Protein AF-00000000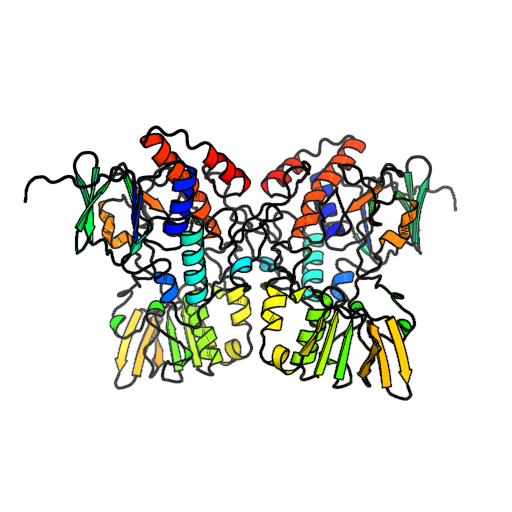87420757 (afdb_homodimer)

InterPro domains:
  IPR036188 FAD/NAD(P)-binding domain superfamily [G3DSA:3.50.50.60] (11-374)
  IPR036188 FAD/NAD(P)-binding domain superfamily [G3DSA:3.50.50.60] (149-275)
  IPR036188 FAD/NAD(P)-binding domain superfamily [SSF51905] (9-319)
  IPR050982 Auxin biosynthesis and cation transport [PTHR43539] (11-196)

Structure (mmCIF, N/CA/C/O backbone):
data_AF-0000000087420757-model_v1
#
loop_
_entity.id
_entity.type
_entity.pdbx_description
1 polymer 'Putative oxidoreductase CzcO'
#
loop_
_atom_site.group_PDB
_atom_site.id
_atom_site.type_symbol
_atom_site.label_atom_id
_atom_site.label_alt_id
_atom_site.label_comp_id
_atom_site.label_asym_id
_atom_site.label_entity_id
_atom_site.label_seq_id
_atom_site.pdbx_PDB_ins_code
_atom_site.Cartn_x
_atom_site.Cartn_y
_atom_site.Cartn_z
_atom_site.occupancy
_atom_site.B_iso_or_equiv
_atom_site.auth_seq_id
_atom_site.auth_comp_id
_atom_site.auth_asym_id
_atom_site.auth_atom_id
_atom_site.pdbx_PDB_model_num
ATOM 1 N N . MET A 1 1 ? 12.469 -35.594 -43.156 1 30.83 1 MET A N 1
ATOM 2 C CA . MET A 1 1 ? 12.414 -34.188 -42.75 1 30.83 1 MET A CA 1
ATOM 3 C C . MET A 1 1 ? 13.805 -33.688 -42.406 1 30.83 1 MET A C 1
ATOM 5 O O . MET A 1 1 ? 14.461 -34.188 -41.5 1 30.83 1 MET A O 1
ATOM 9 N N . THR A 1 2 ? 14.68 -33.094 -43.281 1 36.38 2 THR A N 1
ATOM 10 C CA . THR A 1 2 ? 16.094 -32.75 -43.156 1 36.38 2 THR A CA 1
ATOM 11 C C . THR A 1 2 ? 16.359 -31.953 -41.875 1 36.38 2 THR A C 1
ATOM 13 O O . THR A 1 2 ? 15.43 -31.375 -41.312 1 36.38 2 THR A O 1
ATOM 16 N N . GLU A 1 3 ? 17.594 -32 -41.281 1 41.84 3 GLU A N 1
ATOM 17 C CA . GLU A 1 3 ? 18.047 -31.359 -40.062 1 41.84 3 GLU A CA 1
ATOM 18 C C . GLU A 1 3 ? 17.625 -29.906 -40 1 41.84 3 GLU A C 1
ATOM 20 O O . GLU A 1 3 ? 18.344 -29.016 -40.469 1 41.84 3 GLU A O 1
ATOM 25 N N . GLU A 1 4 ? 16.578 -29.344 -40.625 1 43.25 4 GLU A N 1
ATOM 26 C CA . GLU A 1 4 ? 15.898 -28.109 -41 1 43.25 4 GLU A CA 1
ATOM 27 C C . GLU A 1 4 ? 16.047 -27.031 -39.938 1 43.25 4 GLU A C 1
ATOM 29 O O . GLU A 1 4 ? 16.297 -27.328 -38.781 1 43.25 4 GLU A O 1
ATOM 34 N N . ASP A 1 5 ? 16.219 -25.625 -40.281 1 52.81 5 ASP A N 1
ATOM 35 C CA . ASP A 1 5 ? 16.625 -24.328 -39.781 1 52.81 5 ASP A CA 1
ATOM 36 C C . ASP A 1 5 ? 15.914 -24 -38.469 1 52.81 5 ASP A C 1
ATOM 38 O O . ASP A 1 5 ? 14.898 -23.297 -38.469 1 52.81 5 ASP A O 1
ATOM 42 N N . VAL A 1 6 ? 15.945 -24.844 -37.594 1 74.12 6 VAL A N 1
ATOM 43 C CA . VAL A 1 6 ? 15.266 -24.641 -36.344 1 74.12 6 VAL A CA 1
ATOM 44 C C . VAL A 1 6 ? 15.828 -23.391 -35.656 1 74.12 6 VAL A C 1
ATOM 46 O O . VAL A 1 6 ? 17.047 -23.281 -35.438 1 74.12 6 VAL A O 1
ATOM 49 N N . HIS A 1 7 ? 15.117 -22.391 -35.562 1 90.31 7 HIS A N 1
ATOM 50 C CA . HIS A 1 7 ? 15.461 -21.141 -34.906 1 90.31 7 HIS A CA 1
ATOM 51 C C . HIS A 1 7 ? 16.047 -21.391 -33.5 1 90.31 7 HIS A C 1
ATOM 53 O O . HIS A 1 7 ? 15.555 -22.234 -32.75 1 90.31 7 HIS A O 1
ATOM 59 N N . LEU A 1 8 ? 17.312 -20.906 -33.281 1 95.56 8 LEU A N 1
ATOM 60 C CA . LEU A 1 8 ? 17.938 -20.969 -31.953 1 95.56 8 LEU A CA 1
ATOM 61 C C . LEU A 1 8 ? 17.688 -19.672 -31.172 1 95.56 8 LEU A C 1
ATOM 63 O O . LEU A 1 8 ? 18.219 -18.609 -31.547 1 95.56 8 LEU A O 1
ATOM 67 N N . PHE A 1 9 ? 16.969 -19.812 -30.141 1 98 9 PHE A N 1
ATOM 68 C CA . PHE A 1 9 ? 16.703 -18.656 -29.297 1 98 9 PHE A CA 1
ATOM 69 C C . PHE A 1 9 ? 17.875 -18.406 -28.344 1 98 9 PHE A C 1
ATOM 71 O O . PHE A 1 9 ? 18.547 -19.344 -27.922 1 98 9 PHE A O 1
ATOM 78 N N . ASP A 1 10 ? 18.078 -17.156 -28.078 1 98.5 10 ASP A N 1
ATOM 79 C CA . ASP A 1 10 ? 19.016 -16.859 -27 1 98.5 10 ASP A CA 1
ATOM 80 C C . ASP A 1 10 ? 18.438 -17.281 -25.656 1 98.5 10 ASP A C 1
ATOM 82 O O . ASP A 1 10 ? 19.156 -17.844 -24.812 1 98.5 10 ASP A O 1
ATOM 86 N N . VAL A 1 11 ? 17.141 -16.969 -25.422 1 98.81 11 VAL A N 1
ATOM 87 C CA . VAL A 1 11 ? 16.5 -17.281 -24.141 1 98.81 11 VAL A CA 1
ATOM 88 C C . VAL A 1 11 ? 15.07 -17.75 -24.375 1 98.81 11 VAL A C 1
ATOM 90 O O . VAL A 1 11 ? 14.328 -17.141 -25.141 1 98.81 11 VAL A O 1
ATOM 93 N N . LEU A 1 12 ? 14.711 -18.844 -23.781 1 98.75 12 LEU A N 1
ATOM 94 C CA . LEU A 1 12 ? 13.312 -19.203 -23.641 1 98.75 12 LEU A CA 1
ATOM 95 C C . LEU A 1 12 ? 12.844 -19.016 -22.203 1 98.75 12 LEU A C 1
ATOM 97 O O . LEU A 1 12 ? 13.516 -19.438 -21.266 1 98.75 12 LEU A O 1
ATOM 101 N N . VAL A 1 13 ? 11.742 -18.219 -22 1 98.88 13 VAL A N 1
ATOM 102 C CA . VAL A 1 13 ? 11.109 -18.031 -20.688 1 98.88 13 VAL A CA 1
ATOM 103 C C . VAL A 1 13 ? 9.875 -18.922 -20.578 1 98.88 13 VAL A C 1
ATOM 105 O O . VAL A 1 13 ? 8.969 -18.844 -21.422 1 98.88 13 VAL A O 1
ATOM 108 N N . ILE A 1 14 ? 9.859 -19.781 -19.594 1 98.5 14 ILE A N 1
ATOM 109 C CA . ILE A 1 14 ? 8.734 -20.703 -19.438 1 98.5 14 ILE A CA 1
ATOM 110 C C . ILE A 1 14 ? 7.758 -20.141 -18.406 1 98.5 14 ILE A C 1
ATOM 112 O O . ILE A 1 14 ? 8.055 -20.109 -17.203 1 98.5 14 ILE A O 1
ATOM 116 N N . GLY A 1 15 ? 6.551 -19.75 -18.844 1 98.25 15 GLY A N 1
ATOM 117 C CA . GLY A 1 15 ? 5.527 -19.141 -18.016 1 98.25 15 GLY A CA 1
ATOM 118 C C . GLY A 1 15 ? 5.324 -17.656 -18.281 1 98.25 15 GLY A C 1
ATOM 119 O O . GLY A 1 15 ? 6.281 -16.891 -18.297 1 98.25 15 GLY A O 1
ATOM 120 N N . ALA A 1 16 ? 4.059 -17.297 -18.5 1 98.62 16 ALA A N 1
ATOM 121 C CA . ALA A 1 16 ? 3.721 -15.906 -18.781 1 98.62 16 ALA A CA 1
ATOM 122 C C . ALA A 1 16 ? 2.881 -15.312 -17.656 1 98.62 16 ALA A C 1
ATOM 124 O O . ALA A 1 16 ? 1.927 -14.57 -17.906 1 98.62 16 ALA A O 1
ATOM 125 N N . GLY A 1 17 ? 3.217 -15.727 -16.422 1 98.19 17 GLY A N 1
ATOM 126 C CA . GLY A 1 17 ? 2.674 -15.055 -15.25 1 98.19 17 GLY A CA 1
ATOM 127 C C . GLY A 1 17 ? 3.418 -13.781 -14.898 1 98.19 17 GLY A C 1
ATOM 128 O O . GLY A 1 17 ? 4.066 -13.18 -15.75 1 98.19 17 GLY A O 1
ATOM 129 N N . ALA A 1 18 ? 3.328 -13.383 -13.633 1 98.44 18 ALA A N 1
ATOM 130 C CA . ALA A 1 18 ? 3.979 -12.156 -13.188 1 98.44 18 ALA A CA 1
ATOM 131 C C . ALA A 1 18 ? 5.488 -12.234 -13.383 1 98.44 18 ALA A C 1
ATOM 133 O O . ALA A 1 18 ? 6.105 -11.289 -13.891 1 98.44 18 ALA A O 1
ATOM 134 N N . ALA A 1 19 ? 6.055 -13.359 -13.055 1 98.56 19 ALA A N 1
ATOM 135 C CA . ALA A 1 19 ? 7.504 -13.523 -13.156 1 98.56 19 ALA A CA 1
ATOM 136 C C . ALA A 1 19 ? 7.961 -13.508 -14.609 1 98.56 19 ALA A C 1
ATOM 138 O O . ALA A 1 19 ? 8.93 -12.828 -14.953 1 98.56 19 ALA A O 1
ATOM 139 N N . GLY A 1 20 ? 7.266 -14.211 -15.445 1 98.81 20 GLY A N 1
ATOM 140 C CA . GLY A 1 20 ? 7.637 -14.273 -16.859 1 98.81 20 GLY A CA 1
ATOM 141 C C . GLY A 1 20 ? 7.52 -12.938 -17.562 1 98.81 20 GLY A C 1
ATOM 142 O O . GLY A 1 20 ? 8.422 -12.539 -18.297 1 98.81 20 GLY A O 1
ATOM 143 N N . VAL A 1 21 ? 6.441 -12.266 -17.328 1 98.81 21 VAL A N 1
ATOM 144 C CA . VAL A 1 21 ? 6.219 -10.953 -17.922 1 98.81 21 VAL A CA 1
ATOM 145 C C . VAL A 1 21 ? 7.258 -9.961 -17.406 1 98.81 21 VAL A C 1
ATOM 147 O O . VAL A 1 21 ? 7.875 -9.234 -18.188 1 98.81 21 VAL A O 1
ATOM 150 N N . GLY A 1 22 ? 7.504 -9.977 -16.109 1 98.69 22 GLY A N 1
ATOM 151 C CA . GLY A 1 22 ? 8.461 -9.062 -15.516 1 98.69 22 GLY A CA 1
ATOM 152 C C . GLY A 1 22 ? 9.875 -9.266 -16.031 1 98.69 22 GLY A C 1
ATOM 153 O O . GLY A 1 22 ? 10.531 -8.305 -16.438 1 98.69 22 GLY A O 1
ATOM 154 N N . VAL A 1 23 ? 10.336 -10.531 -16.047 1 98.81 23 VAL A N 1
ATOM 155 C CA . VAL A 1 23 ? 11.695 -10.789 -16.5 1 98.81 23 VAL A CA 1
ATOM 156 C C . VAL A 1 23 ? 11.797 -10.555 -18 1 98.81 23 VAL A C 1
ATOM 158 O O . VAL A 1 23 ? 12.844 -10.125 -18.5 1 98.81 23 VAL A O 1
ATOM 161 N N . GLY A 1 24 ? 10.688 -10.781 -18.719 1 98.81 24 GLY A N 1
ATOM 162 C CA . GLY A 1 24 ? 10.656 -10.438 -20.141 1 98.81 24 GLY A CA 1
ATOM 163 C C . GLY A 1 24 ? 10.945 -8.977 -20.406 1 98.81 24 GLY A C 1
ATOM 164 O O . GLY A 1 24 ? 11.734 -8.641 -21.297 1 98.81 24 GLY A O 1
ATOM 165 N N . VAL A 1 25 ? 10.375 -8.117 -19.609 1 98.62 25 VAL A N 1
ATOM 166 C CA . VAL A 1 25 ? 10.625 -6.688 -19.734 1 98.62 25 VAL A CA 1
ATOM 167 C C . VAL A 1 25 ? 12.094 -6.391 -19.438 1 98.62 25 VAL A C 1
ATOM 169 O O . VAL A 1 25 ? 12.734 -5.613 -20.141 1 98.62 25 VAL A O 1
ATOM 172 N N . ALA A 1 26 ? 12.617 -7.039 -18.422 1 98.62 26 ALA A N 1
ATOM 173 C CA . ALA A 1 26 ? 14.016 -6.84 -18.062 1 98.62 26 ALA A CA 1
ATOM 174 C C . ALA A 1 26 ? 14.945 -7.301 -19.172 1 98.62 26 ALA A C 1
ATOM 176 O O . ALA A 1 26 ? 15.977 -6.672 -19.438 1 98.62 26 ALA A O 1
ATOM 177 N N . LEU A 1 27 ? 14.586 -8.414 -19.844 1 98.81 27 LEU A N 1
ATOM 178 C CA . LEU A 1 27 ? 15.375 -8.898 -20.969 1 98.81 27 LEU A CA 1
ATOM 179 C C . LEU A 1 27 ? 15.406 -7.871 -22.094 1 98.81 27 LEU A C 1
ATOM 181 O O . LEU A 1 27 ? 16.469 -7.609 -22.672 1 98.81 27 LEU A O 1
ATOM 185 N N . LYS A 1 28 ? 14.281 -7.309 -22.359 1 98.19 28 LYS A N 1
ATOM 186 C CA . LYS A 1 28 ? 14.227 -6.258 -23.359 1 98.19 28 LYS A CA 1
ATOM 187 C C . LYS A 1 28 ? 15.133 -5.086 -22.984 1 98.19 28 LYS A C 1
ATOM 189 O O . LYS A 1 28 ? 15.891 -4.586 -23.828 1 98.19 28 LYS A O 1
ATOM 194 N N . HIS A 1 29 ? 15.094 -4.727 -21.766 1 97.81 29 HIS A N 1
ATOM 195 C CA . HIS A 1 29 ? 15.906 -3.607 -21.297 1 97.81 29 HIS A CA 1
ATOM 196 C C . HIS A 1 29 ? 17.391 -3.959 -21.312 1 97.81 29 HIS A C 1
ATOM 198 O O . HIS A 1 29 ? 18.234 -3.072 -21.391 1 97.81 29 HIS A O 1
ATOM 204 N N . ALA A 1 30 ? 17.672 -5.242 -21.281 1 98.25 30 ALA A N 1
ATOM 205 C CA . ALA A 1 30 ? 19.047 -5.711 -21.328 1 98.25 30 ALA A CA 1
ATOM 206 C C . ALA A 1 30 ? 19.562 -5.754 -22.766 1 98.25 30 ALA A C 1
ATOM 208 O O . ALA A 1 30 ? 20.734 -6.047 -23 1 98.25 30 ALA A O 1
ATOM 209 N N . GLY A 1 31 ? 18.688 -5.516 -23.734 1 97.88 31 GLY A N 1
ATOM 210 C CA . GLY A 1 31 ? 19.062 -5.539 -25.125 1 97.88 31 GLY A CA 1
ATOM 211 C C . GLY A 1 31 ? 18.953 -6.918 -25.75 1 97.88 31 GLY A C 1
ATOM 212 O O . GLY A 1 31 ? 19.531 -7.172 -26.812 1 97.88 31 GLY A O 1
ATOM 213 N N . ILE A 1 32 ? 18.281 -7.848 -25.109 1 98.25 32 ILE A N 1
ATOM 214 C CA . ILE A 1 32 ? 18.094 -9.203 -25.625 1 98.25 32 ILE A CA 1
ATOM 215 C C . ILE A 1 32 ? 16.781 -9.273 -26.422 1 98.25 32 ILE A C 1
ATOM 217 O O . ILE A 1 32 ? 15.695 -9.219 -25.844 1 98.25 32 ILE A O 1
ATOM 221 N N . ASP A 1 33 ? 16.875 -9.453 -27.656 1 96.25 33 ASP A N 1
ATOM 222 C CA . ASP A 1 33 ? 15.703 -9.406 -28.516 1 96.25 33 ASP A CA 1
ATOM 223 C C . ASP A 1 33 ? 15.281 -10.812 -28.953 1 96.25 33 ASP A C 1
ATOM 225 O O . ASP A 1 33 ? 14.102 -11.055 -29.219 1 96.25 33 ASP A O 1
ATOM 229 N N . ASN A 1 34 ? 16.219 -11.688 -28.984 1 98.31 34 ASN A N 1
ATOM 230 C CA . ASN A 1 34 ? 15.945 -13.039 -29.469 1 98.31 34 ASN A CA 1
ATOM 231 C C . ASN A 1 34 ? 15.5 -13.961 -28.344 1 98.31 34 ASN A C 1
ATOM 233 O O . ASN A 1 34 ? 16.172 -14.945 -28.031 1 98.31 34 ASN A O 1
ATOM 237 N N . PHE A 1 35 ? 14.32 -13.641 -27.75 1 98.75 35 PHE A N 1
ATOM 238 C CA . PHE A 1 35 ? 13.75 -14.516 -26.734 1 98.75 35 PHE A CA 1
ATOM 239 C C . PHE A 1 35 ? 12.258 -14.719 -26.969 1 98.75 35 PHE A C 1
ATOM 241 O O . PHE A 1 35 ? 11.656 -14.047 -27.812 1 98.75 35 PHE A O 1
ATOM 248 N N . LEU A 1 36 ? 11.75 -15.734 -26.312 1 98.69 36 LEU A N 1
ATOM 249 C CA . LEU A 1 36 ? 10.336 -16.094 -26.422 1 98.69 36 LEU A CA 1
ATOM 250 C C . LEU A 1 36 ? 9.797 -16.562 -25.078 1 98.69 36 LEU A C 1
ATOM 252 O O . LEU A 1 36 ? 10.453 -17.328 -24.359 1 98.69 36 LEU A O 1
ATOM 256 N N . ILE A 1 37 ? 8.609 -16 -24.734 1 98.81 37 ILE A N 1
ATOM 257 C CA . ILE A 1 37 ? 7.91 -16.469 -23.531 1 98.81 37 ILE A CA 1
ATOM 258 C C . ILE A 1 37 ? 6.855 -17.5 -23.922 1 98.81 37 ILE A C 1
ATOM 260 O O . ILE A 1 37 ? 6.02 -17.25 -24.797 1 98.81 37 ILE A O 1
ATOM 264 N N . LEU A 1 38 ? 6.938 -18.688 -23.312 1 98.25 38 LEU A N 1
ATOM 265 C CA . LEU A 1 38 ? 5.98 -19.75 -23.578 1 98.25 38 LEU A CA 1
ATOM 266 C C . LEU A 1 38 ? 4.984 -19.891 -22.422 1 98.25 38 LEU A C 1
ATOM 268 O O . LEU A 1 38 ? 5.367 -19.797 -21.25 1 98.25 38 LEU A O 1
ATOM 272 N N . ASP A 1 39 ? 3.75 -20 -22.734 1 97.62 39 ASP A N 1
ATOM 273 C CA . ASP A 1 39 ? 2.738 -20.312 -21.734 1 97.62 39 ASP A CA 1
ATOM 274 C C . ASP A 1 39 ? 1.755 -21.359 -22.25 1 97.62 39 ASP A C 1
ATOM 276 O O . ASP A 1 39 ? 1.377 -21.344 -23.422 1 97.62 39 ASP A O 1
ATOM 280 N N . ARG A 1 40 ? 1.385 -22.266 -21.344 1 95.56 40 ARG A N 1
ATOM 281 C CA . ARG A 1 40 ? 0.485 -23.344 -21.734 1 95.56 40 ARG A CA 1
ATOM 282 C C . ARG A 1 40 ? -0.877 -22.812 -22.156 1 95.56 40 ARG A C 1
ATOM 284 O O . ARG A 1 40 ? -1.607 -23.469 -22.891 1 95.56 40 ARG A O 1
ATOM 291 N N . TYR A 1 41 ? -1.281 -21.625 -21.656 1 95.94 41 TYR A N 1
ATOM 292 C CA . TYR A 1 41 ? -2.561 -21 -22 1 95.94 41 TYR A CA 1
ATOM 293 C C . TYR A 1 41 ? -2.357 -19.609 -22.594 1 95.94 41 TYR A C 1
ATOM 295 O O . TYR A 1 41 ? -2.113 -19.453 -23.781 1 95.94 41 TYR A O 1
ATOM 303 N N . GLN A 1 42 ? -2.215 -18.594 -21.719 1 97.5 42 GLN A N 1
ATOM 304 C CA . GLN A 1 42 ? -2.049 -17.203 -22.125 1 97.5 42 GLN A CA 1
ATOM 305 C C . GLN A 1 42 ? -1.409 -16.375 -21 1 97.5 42 GLN A C 1
ATOM 307 O O . GLN A 1 42 ? -1.132 -16.906 -19.922 1 97.5 42 GLN A O 1
ATOM 312 N N . VAL A 1 43 ? -1.117 -15.148 -21.312 1 98.56 43 VAL A N 1
ATOM 313 C CA . VAL A 1 43 ? -0.563 -14.242 -20.297 1 98.56 43 VAL A CA 1
ATOM 314 C C . VAL A 1 43 ? -1.523 -14.133 -19.125 1 98.56 43 VAL A C 1
ATOM 316 O O . VAL A 1 43 ? -2.721 -13.898 -19.297 1 98.56 43 VAL A O 1
ATOM 319 N N . GLY A 1 44 ? -1.026 -14.367 -17.922 1 98.06 44 GLY A N 1
ATOM 320 C CA . GLY A 1 44 ? -1.808 -14.18 -16.719 1 98.06 44 GLY A CA 1
ATOM 321 C C . GLY A 1 44 ? -2.793 -15.305 -16.469 1 98.06 44 GLY A C 1
ATOM 322 O O . GLY A 1 44 ? -3.678 -15.188 -15.609 1 98.06 44 GLY A O 1
ATOM 323 N N . ALA A 1 45 ? -2.619 -16.469 -17.109 1 97.12 45 ALA A N 1
ATOM 324 C CA . ALA A 1 45 ? -3.605 -17.547 -17.062 1 97.12 45 ALA A CA 1
ATOM 325 C C . ALA A 1 45 ? -3.803 -18.047 -15.641 1 97.12 45 ALA A C 1
ATOM 327 O O . ALA A 1 45 ? -4.918 -18.391 -15.25 1 97.12 45 ALA A O 1
ATOM 328 N N . SER A 1 46 ? -2.73 -18.156 -14.875 1 96.06 46 SER A N 1
ATOM 329 C CA . SER A 1 46 ? -2.859 -18.641 -13.508 1 96.06 46 SER A CA 1
ATOM 330 C C . SER A 1 46 ? -3.785 -17.75 -12.695 1 96.06 46 SER A C 1
ATOM 332 O O . SER A 1 46 ? -4.59 -18.234 -11.898 1 96.06 46 SER A O 1
ATOM 334 N N . PHE A 1 47 ? -3.727 -16.453 -12.891 1 97.75 47 PHE A N 1
ATOM 335 C CA . PHE A 1 47 ? -4.562 -15.492 -12.164 1 97.75 47 PHE A CA 1
ATOM 336 C C . PHE A 1 47 ? -6.012 -15.594 -12.617 1 97.75 47 PHE A C 1
ATOM 338 O O . PHE A 1 47 ? -6.934 -15.5 -11.805 1 97.75 47 PHE A O 1
ATOM 345 N N . GLU A 1 48 ? -6.18 -15.82 -13.883 1 96.5 48 GLU A N 1
ATOM 346 C CA . GLU A 1 48 ? -7.531 -15.945 -14.422 1 96.5 48 GLU A CA 1
ATOM 347 C C . GLU A 1 48 ? -8.273 -17.109 -13.781 1 96.5 48 GLU A C 1
ATOM 349 O O . GLU A 1 48 ? -9.508 -17.125 -13.75 1 96.5 48 GLU A O 1
ATOM 354 N N . ARG A 1 49 ? -7.574 -18.031 -13.258 1 95.75 49 ARG A N 1
ATOM 355 C CA . ARG A 1 49 ? -8.164 -19.266 -12.758 1 95.75 49 ARG A CA 1
ATOM 356 C C . ARG A 1 49 ? -8.398 -19.188 -11.25 1 95.75 49 ARG A C 1
ATOM 358 O O . ARG A 1 49 ? -8.875 -20.141 -10.641 1 95.75 49 ARG A O 1
ATOM 365 N N . TRP A 1 50 ? -8.086 -18.047 -10.672 1 97.56 50 TRP A N 1
ATOM 366 C CA . TRP A 1 50 ? -8.398 -17.859 -9.258 1 97.56 50 TRP A CA 1
ATOM 367 C C . TRP A 1 50 ? -9.898 -17.953 -9.008 1 97.56 50 TRP A C 1
ATOM 369 O O . TRP A 1 50 ? -10.703 -17.688 -9.906 1 97.56 50 TRP A O 1
ATOM 379 N N . PRO A 1 51 ? -10.273 -18.406 -7.695 1 97.69 51 PRO A N 1
ATOM 380 C CA . PRO A 1 51 ? -11.672 -18.156 -7.363 1 97.69 51 PRO A CA 1
ATOM 381 C C . PRO A 1 51 ? -12.109 -16.734 -7.652 1 97.69 51 PRO A C 1
ATOM 383 O O . PRO A 1 51 ? -11.336 -15.789 -7.434 1 97.69 51 PRO A O 1
ATOM 386 N N . GLU A 1 52 ? -13.305 -16.594 -8.133 1 97.88 52 GLU A N 1
ATOM 387 C CA . GLU A 1 52 ? -13.805 -15.305 -8.617 1 97.88 52 GLU A CA 1
ATOM 388 C C . GLU A 1 52 ? -13.656 -14.219 -7.562 1 97.88 52 GLU A C 1
ATOM 390 O O . GLU A 1 52 ? -13.406 -13.055 -7.895 1 97.88 52 GLU A O 1
ATOM 395 N N . GLU A 1 53 ? -13.781 -14.625 -6.293 1 97.69 53 GLU A N 1
ATOM 396 C CA . GLU A 1 53 ? -13.844 -13.656 -5.199 1 97.69 53 GLU A CA 1
ATOM 397 C C . GLU A 1 53 ? -12.453 -13.328 -4.672 1 97.69 53 GLU A C 1
ATOM 399 O O . GLU A 1 53 ? -12.273 -12.336 -3.965 1 97.69 53 GLU A O 1
ATOM 404 N N . THR A 1 54 ? -11.453 -14.172 -5.008 1 98.25 54 THR A N 1
ATOM 405 C CA . THR A 1 54 ? -10.125 -14.016 -4.441 1 98.25 54 THR A CA 1
ATOM 406 C C . THR A 1 54 ? -9.453 -12.758 -4.98 1 98.25 54 THR A C 1
ATOM 408 O O . THR A 1 54 ? -9.539 -12.461 -6.172 1 98.25 54 THR A O 1
ATOM 411 N N . GLN A 1 55 ? -8.82 -11.977 -4.137 1 98.19 55 GLN A N 1
ATOM 412 C CA . GLN A 1 55 ? -8.141 -10.727 -4.469 1 98.19 55 GLN A CA 1
ATOM 413 C C . GLN A 1 55 ? -6.699 -10.727 -3.961 1 98.19 55 GLN A C 1
ATOM 415 O O . GLN A 1 55 ? -6.336 -11.555 -3.125 1 98.19 55 GLN A O 1
ATOM 420 N N . PHE A 1 56 ? -5.926 -9.828 -4.484 1 98.38 56 PHE A N 1
ATOM 421 C CA . PHE A 1 56 ? -4.578 -9.633 -3.969 1 98.38 56 PHE A CA 1
ATOM 422 C C . PHE A 1 56 ? -4.613 -9.211 -2.504 1 98.38 56 PHE A C 1
ATOM 424 O O . PHE A 1 56 ? -5.453 -8.398 -2.111 1 98.38 56 PHE A O 1
ATOM 431 N N . ILE A 1 57 ? -3.68 -9.742 -1.756 1 97.06 57 ILE A N 1
ATOM 432 C CA . ILE A 1 57 ? -3.627 -9.43 -0.332 1 97.06 57 ILE A CA 1
ATOM 433 C C . ILE A 1 57 ? -2.748 -8.203 -0.107 1 97.06 57 ILE A C 1
ATOM 435 O O . ILE A 1 57 ? -2.863 -7.527 0.918 1 97.06 57 ILE A O 1
ATOM 439 N N . THR A 1 58 ? -1.789 -7.902 -1.037 1 96.5 58 THR A N 1
ATOM 440 C CA . THR A 1 58 ? -0.962 -6.703 -0.993 1 96.5 58 THR A CA 1
ATOM 441 C C . THR A 1 58 ? -1.642 -5.551 -1.725 1 96.5 58 THR A C 1
ATOM 443 O O . THR A 1 58 ? -2.086 -5.707 -2.865 1 96.5 58 THR A O 1
ATOM 446 N N . PRO A 1 59 ? -1.729 -4.402 -1.122 1 97.38 59 PRO A N 1
ATOM 447 C CA . PRO A 1 59 ? -2.451 -3.301 -1.766 1 97.38 59 PRO A CA 1
ATOM 448 C C . PRO A 1 59 ? -1.63 -2.615 -2.855 1 97.38 59 PRO A C 1
ATOM 450 O O . PRO A 1 59 ? -0.417 -2.445 -2.707 1 97.38 59 PRO A O 1
ATOM 453 N N . SER A 1 60 ? -2.32 -2.271 -3.924 1 96.88 60 SER A N 1
ATOM 454 C CA . SER A 1 60 ? -1.718 -1.491 -5 1 96.88 60 SER A CA 1
ATOM 455 C C . SER A 1 60 ? -1.936 0.003 -4.789 1 96.88 60 SER A C 1
ATOM 457 O O . SER A 1 60 ? -2.998 0.421 -4.32 1 96.88 60 SER A O 1
ATOM 459 N N . PHE A 1 61 ? -0.973 0.777 -5.094 1 95.38 61 PHE A N 1
ATOM 460 C CA . PHE A 1 61 ? -0.986 2.234 -5.066 1 95.38 61 PHE A CA 1
ATOM 461 C C . PHE A 1 61 ? 0.033 2.807 -6.043 1 95.38 61 PHE A C 1
ATOM 463 O O . PHE A 1 61 ? 1.151 2.299 -6.148 1 95.38 61 PHE A O 1
ATOM 470 N N . PRO A 1 62 ? -0.348 3.867 -6.793 1 92.31 62 PRO A N 1
ATOM 471 C CA . PRO A 1 62 ? 0.563 4.387 -7.816 1 92.31 62 PRO A CA 1
ATOM 472 C C . PRO A 1 62 ? 1.665 5.266 -7.234 1 92.31 62 PRO A C 1
ATOM 474 O O . PRO A 1 62 ? 1.601 6.496 -7.344 1 92.31 62 PRO A O 1
ATOM 477 N N . THR A 1 63 ? 2.732 4.707 -6.852 1 87.62 63 THR A N 1
ATOM 478 C CA . THR A 1 63 ? 3.787 5.418 -6.137 1 87.62 63 THR A CA 1
ATOM 479 C C . THR A 1 63 ? 4.926 5.789 -7.082 1 87.62 63 THR A C 1
ATOM 481 O O . THR A 1 63 ? 5.969 6.281 -6.648 1 87.62 63 THR A O 1
ATOM 484 N N . ASN A 1 64 ? 4.777 5.633 -8.352 1 84.56 64 ASN A N 1
ATOM 485 C CA . ASN A 1 64 ? 5.879 5.84 -9.289 1 84.56 64 ASN A CA 1
ATOM 486 C C . ASN A 1 64 ? 6.371 7.285 -9.266 1 84.56 64 ASN A C 1
ATOM 488 O O . ASN A 1 64 ? 7.566 7.543 -9.438 1 84.56 64 ASN A O 1
ATOM 492 N N . SER A 1 65 ? 5.504 8.188 -9.023 1 77.25 65 SER A N 1
ATOM 493 C CA . SER A 1 65 ? 5.844 9.602 -9.055 1 77.25 65 SER A CA 1
ATOM 494 C C . SER A 1 65 ? 6.832 9.961 -7.953 1 77.25 65 SER A C 1
ATOM 496 O O . SER A 1 65 ? 7.465 11.016 -8 1 77.25 65 SER A O 1
ATOM 498 N N . ILE A 1 66 ? 7.039 9.023 -6.984 1 75.19 66 ILE A N 1
ATOM 499 C CA . ILE A 1 66 ? 7.938 9.352 -5.883 1 75.19 66 ILE A CA 1
ATOM 500 C C . ILE A 1 66 ? 9.109 8.375 -5.867 1 75.19 66 ILE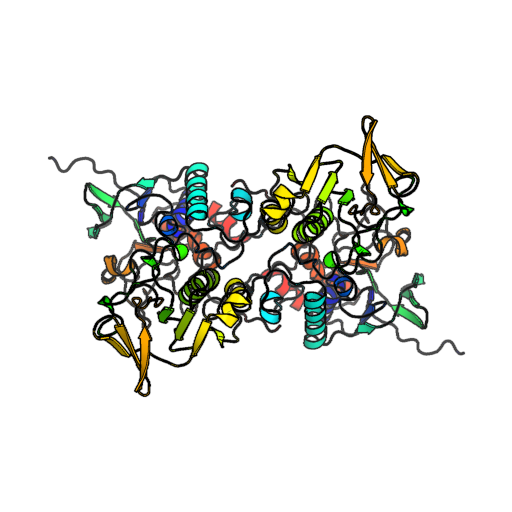 A C 1
ATOM 502 O O . ILE A 1 66 ? 9.758 8.188 -4.836 1 75.19 66 ILE A O 1
ATOM 506 N N . GLY A 1 67 ? 9.211 7.723 -6.902 1 77.81 67 GLY A N 1
ATOM 507 C CA . GLY A 1 67 ? 10.383 6.871 -7.047 1 77.81 67 GLY A CA 1
ATOM 508 C C . GLY A 1 67 ? 10.203 5.5 -6.418 1 77.81 67 GLY A C 1
ATOM 509 O O . GLY A 1 67 ? 11.18 4.793 -6.168 1 77.81 67 GLY A O 1
ATOM 510 N N . MET A 1 68 ? 8.984 5.215 -6.105 1 83.56 68 MET A N 1
ATOM 511 C CA . MET A 1 68 ? 8.656 3.887 -5.59 1 83.56 68 MET A CA 1
ATOM 512 C C . MET A 1 68 ? 7.727 3.148 -6.551 1 83.56 68 MET A C 1
ATOM 514 O O . MET A 1 68 ? 6.98 3.775 -7.301 1 83.56 68 MET A O 1
ATOM 518 N N . LEU A 1 69 ? 7.773 1.899 -6.48 1 89.19 69 LEU A N 1
ATOM 519 C CA . LEU A 1 69 ? 6.898 1.118 -7.344 1 89.19 69 LEU A CA 1
ATOM 520 C C . LEU A 1 69 ? 5.676 0.622 -6.578 1 89.19 69 LEU A C 1
ATOM 522 O O . LEU A 1 69 ? 5.754 0.377 -5.371 1 89.19 69 LEU A O 1
ATOM 526 N N . ASP A 1 70 ? 4.598 0.523 -7.293 1 94.12 70 ASP A N 1
ATOM 527 C CA . ASP A 1 70 ? 3.449 -0.246 -6.832 1 94.12 70 ASP A CA 1
ATOM 528 C C . ASP A 1 70 ? 3.871 -1.636 -6.359 1 94.12 70 ASP A C 1
ATOM 530 O O . ASP A 1 70 ? 4.656 -2.312 -7.027 1 94.12 70 ASP A O 1
ATOM 534 N N . LEU A 1 71 ? 3.389 -2.043 -5.207 1 95.19 71 LEU A N 1
ATOM 535 C CA . LEU A 1 71 ? 3.824 -3.301 -4.609 1 95.19 71 LEU A CA 1
ATOM 536 C C . LEU A 1 71 ? 3.57 -4.469 -5.559 1 95.19 71 LEU A C 1
ATOM 538 O O . LEU A 1 71 ? 4.277 -5.477 -5.508 1 95.19 71 LEU A O 1
ATOM 542 N N . ASN A 1 72 ? 2.592 -4.297 -6.457 1 97.25 72 ASN A N 1
ATOM 543 C CA . ASN A 1 72 ? 2.213 -5.406 -7.324 1 97.25 72 ASN A CA 1
ATOM 544 C C . ASN A 1 72 ? 2.678 -5.184 -8.758 1 97.25 72 ASN A C 1
ATOM 546 O O . ASN A 1 72 ? 2.24 -5.883 -9.672 1 97.25 72 ASN A O 1
ATOM 550 N N . SER A 1 73 ? 3.547 -4.211 -8.945 1 96.62 73 SER A N 1
ATOM 551 C CA . SER A 1 73 ? 4.094 -3.934 -10.266 1 96.62 73 SER A CA 1
ATOM 552 C C . SER A 1 73 ? 5.184 -4.938 -10.641 1 96.62 73 SER A C 1
ATOM 554 O O . SER A 1 73 ? 5.984 -5.332 -9.789 1 96.62 73 SER A O 1
ATOM 556 N N . VAL A 1 74 ? 5.223 -5.285 -11.945 1 97.56 74 VAL A N 1
ATOM 557 C CA . VAL A 1 74 ? 6.219 -6.262 -12.375 1 97.56 74 VAL A CA 1
ATOM 558 C C . VAL A 1 74 ? 7.281 -5.574 -13.227 1 97.56 74 VAL A C 1
ATOM 560 O O . VAL A 1 74 ? 8.234 -6.215 -13.68 1 97.56 74 VAL A O 1
ATOM 563 N N . ALA A 1 75 ? 7.113 -4.254 -13.445 1 96.44 75 ALA A N 1
ATOM 564 C CA . ALA A 1 75 ? 8.047 -3.523 -14.305 1 96.44 75 ALA A CA 1
ATOM 565 C C . ALA A 1 75 ? 8.062 -2.037 -13.961 1 96.44 75 ALA A C 1
ATOM 567 O O . ALA A 1 75 ? 7.109 -1.521 -13.375 1 96.44 75 ALA A O 1
ATOM 568 N N . ILE A 1 76 ? 9.148 -1.379 -14.273 1 93.25 76 ILE A N 1
ATOM 569 C CA . ILE A 1 76 ? 9.266 0.066 -14.102 1 93.25 76 ILE A CA 1
ATOM 570 C C . ILE A 1 76 ? 8.227 0.771 -14.977 1 93.25 76 ILE A C 1
ATOM 572 O O . ILE A 1 76 ? 8.047 0.415 -16.141 1 93.25 76 ILE A O 1
ATOM 576 N N . GLY A 1 77 ? 7.527 1.729 -14.391 1 92.06 77 GLY A N 1
ATOM 577 C CA . GLY A 1 77 ? 6.57 2.512 -15.156 1 92.06 77 GLY A CA 1
ATOM 578 C C . GLY A 1 77 ? 5.176 1.913 -15.156 1 92.06 77 GLY A C 1
ATOM 579 O O . GLY A 1 77 ? 4.27 2.441 -15.805 1 92.06 77 GLY A O 1
ATOM 580 N N . VAL A 1 78 ? 5.02 0.797 -14.461 1 94.44 78 VAL A N 1
ATOM 581 C CA . VAL A 1 78 ? 3.74 0.098 -14.461 1 94.44 78 VAL A CA 1
ATOM 582 C C . VAL A 1 78 ? 3.148 0.114 -13.055 1 94.44 78 VAL A C 1
ATOM 584 O O . VAL A 1 78 ? 3.881 0.063 -12.062 1 94.44 78 VAL A O 1
ATOM 587 N N . SER A 1 79 ? 1.803 0.296 -12.992 1 96 79 SER A N 1
ATOM 588 C CA . SER A 1 79 ? 1.084 0.221 -11.727 1 96 79 SER A CA 1
ATOM 589 C C . SER A 1 79 ? -0.3 -0.393 -11.906 1 96 79 SER A C 1
ATOM 591 O O . SER A 1 79 ? -1.161 0.191 -12.57 1 96 79 SER A O 1
ATOM 593 N N . PRO A 1 80 ? -0.535 -1.561 -11.289 1 97.06 80 PRO A N 1
ATOM 594 C CA . PRO A 1 80 ? -1.896 -2.1 -11.336 1 97.06 80 PRO A CA 1
ATOM 595 C C . PRO A 1 80 ? -2.934 -1.129 -10.781 1 97.06 80 PRO A C 1
ATOM 597 O O . PRO A 1 80 ? -4.055 -1.057 -11.289 1 97.06 80 PRO A O 1
ATOM 600 N N . ALA A 1 81 ? -2.619 -0.375 -9.781 1 96.12 81 ALA A N 1
ATOM 601 C CA . ALA A 1 81 ? -3.557 0.594 -9.219 1 96.12 81 ALA A CA 1
ATOM 602 C C . ALA A 1 81 ? -3.949 1.643 -10.258 1 96.12 81 ALA A C 1
ATOM 604 O O . ALA A 1 81 ? -5.113 2.037 -10.336 1 96.12 81 ALA A O 1
ATOM 605 N N . TYR A 1 82 ? -2.971 2.086 -10.977 1 93.31 82 TYR A N 1
ATOM 606 C CA . TYR A 1 82 ? -3.225 3.102 -11.992 1 93.31 82 TYR A CA 1
ATOM 607 C C . TYR A 1 82 ? -4.078 2.541 -13.125 1 93.31 82 TYR A C 1
ATOM 609 O O . TYR A 1 82 ? -5.059 3.166 -13.539 1 93.31 82 TYR A O 1
ATOM 617 N N . SER A 1 83 ? -3.746 1.353 -13.562 1 93.75 83 SER A N 1
ATOM 618 C CA . SER A 1 83 ? -4.406 0.8 -14.742 1 93.75 83 SER 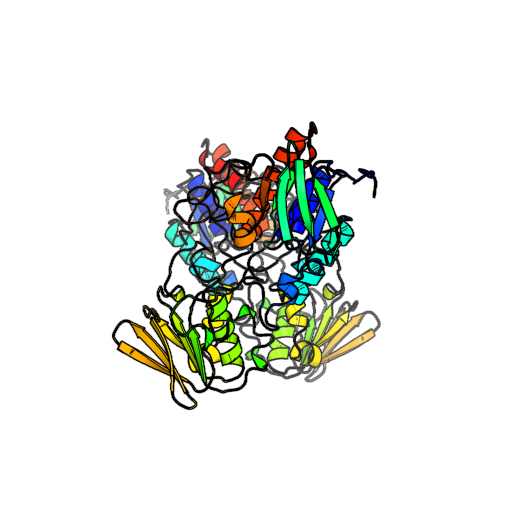A CA 1
ATOM 619 C C . SER A 1 83 ? -5.789 0.258 -14.398 1 93.75 83 SER A C 1
ATOM 621 O O . SER A 1 83 ? -6.711 0.332 -15.211 1 93.75 83 SER A O 1
ATOM 623 N N . LEU A 1 84 ? -5.941 -0.279 -13.18 1 94.81 84 LEU A N 1
ATOM 624 C CA . LEU A 1 84 ? -7.172 -0.988 -12.852 1 94.81 84 LEU A CA 1
ATOM 625 C C . LEU A 1 84 ? -8.07 -0.131 -11.969 1 94.81 84 LEU A C 1
ATOM 627 O O . LEU A 1 84 ? -9.273 -0.391 -11.859 1 94.81 84 LEU A O 1
ATOM 631 N N . GLY A 1 85 ? -7.465 0.813 -11.242 1 93.12 85 GLY A N 1
ATOM 632 C CA . GLY A 1 85 ? -8.242 1.677 -10.367 1 93.12 85 GLY A CA 1
ATOM 633 C C . GLY A 1 85 ? -8.727 0.975 -9.109 1 93.12 85 GLY A C 1
ATOM 634 O O . GLY A 1 85 ? -9.742 1.362 -8.531 1 93.12 85 GLY A O 1
ATOM 635 N N . VAL A 1 86 ? -8.031 -0.139 -8.703 1 96.19 86 VAL A N 1
ATOM 636 C CA . VAL A 1 86 ? -8.398 -0.875 -7.5 1 96.19 86 VAL A CA 1
ATOM 637 C C . VAL A 1 86 ? -7.145 -1.187 -6.684 1 96.19 86 VAL A C 1
ATOM 639 O O . VAL A 1 86 ? -6.062 -1.381 -7.242 1 96.19 86 VAL A O 1
ATOM 642 N N . GLU A 1 87 ? -7.332 -1.264 -5.402 1 97.56 87 GLU A N 1
ATOM 643 C CA . GLU A 1 87 ? -6.195 -1.56 -4.539 1 97.56 87 GLU A CA 1
ATOM 644 C C . GLU A 1 87 ? -5.895 -3.057 -4.512 1 97.56 87 GLU A C 1
ATOM 646 O O . GLU A 1 87 ? -4.734 -3.461 -4.43 1 97.56 87 GLU A O 1
ATOM 651 N N . HIS A 1 88 ? -6.992 -3.844 -4.543 1 98.44 88 HIS A N 1
ATOM 652 C CA . HIS A 1 88 ? -6.855 -5.293 -4.477 1 98.44 88 HIS A CA 1
ATOM 653 C C . HIS A 1 88 ? -7.48 -5.961 -5.699 1 98.44 88 HIS A C 1
ATOM 655 O O . HIS A 1 88 ? -8.625 -6.418 -5.645 1 98.44 88 HIS A O 1
ATOM 661 N N . PRO A 1 89 ? -6.742 -6.113 -6.758 1 98.19 89 PRO A N 1
ATOM 662 C CA . PRO A 1 89 ? -7.309 -6.707 -7.969 1 98.19 89 PRO A CA 1
ATOM 663 C C . PRO A 1 89 ? -7.684 -8.172 -7.789 1 98.19 89 PRO A C 1
ATOM 665 O O . PRO A 1 89 ? -7.012 -8.898 -7.055 1 98.19 89 PRO A O 1
ATOM 668 N N . THR A 1 90 ? -8.719 -8.586 -8.477 1 98.25 90 THR A N 1
ATOM 669 C CA . THR A 1 90 ? -9.023 -10.008 -8.641 1 98.25 90 THR A CA 1
ATOM 670 C C . THR A 1 90 ? -8.031 -10.664 -9.594 1 98.25 90 THR A C 1
ATOM 672 O O . THR A 1 90 ? -7.246 -9.984 -10.25 1 98.25 90 THR A O 1
ATOM 675 N N . GLY A 1 91 ? -8.125 -11.938 -9.594 1 98.31 91 GLY A N 1
ATOM 676 C CA . GLY A 1 91 ? -7.297 -12.656 -10.547 1 98.31 91 GLY A CA 1
ATOM 677 C C . GLY A 1 91 ? -7.52 -12.211 -11.984 1 98.31 91 GLY A C 1
ATOM 678 O O . GLY A 1 91 ? -6.562 -11.938 -12.703 1 98.31 91 GLY A O 1
ATOM 679 N N . LYS A 1 92 ? -8.75 -12.062 -12.359 1 98.19 92 LYS A N 1
ATOM 680 C CA . LYS A 1 92 ? -9.102 -11.664 -13.719 1 98.19 92 LYS A CA 1
ATOM 681 C C . LYS A 1 92 ? -8.586 -10.266 -14.031 1 98.19 92 LYS A C 1
ATOM 683 O O . LYS A 1 92 ? -8.055 -10.023 -15.117 1 98.19 92 LYS A O 1
ATOM 688 N N . GLU A 1 93 ? -8.719 -9.391 -13.117 1 98.19 93 GLU A N 1
ATOM 689 C CA . GLU A 1 93 ? -8.234 -8.023 -13.297 1 98.19 93 GLU A CA 1
ATOM 690 C C . GLU A 1 93 ? -6.715 -7.996 -13.469 1 98.19 93 GLU A C 1
ATOM 692 O O . GLU A 1 93 ? -6.199 -7.32 -14.359 1 98.19 93 GLU A O 1
ATOM 697 N N . PHE A 1 94 ? -6.027 -8.742 -12.633 1 98.62 94 PHE A N 1
ATOM 698 C CA . PHE A 1 94 ? -4.57 -8.711 -12.719 1 98.62 94 PHE A CA 1
ATOM 699 C C . PHE A 1 94 ? -4.086 -9.391 -13.992 1 98.62 94 PHE A C 1
ATOM 701 O O . PHE A 1 94 ? -3.094 -8.969 -14.586 1 98.62 94 PHE A O 1
ATOM 708 N N . ALA A 1 95 ? -4.801 -10.422 -14.383 1 98.62 95 ALA A N 1
ATOM 709 C CA . ALA A 1 95 ? -4.488 -11.031 -15.68 1 98.62 95 ALA A CA 1
ATOM 710 C C . ALA A 1 95 ? -4.59 -10.008 -16.797 1 98.62 95 ALA A C 1
ATOM 712 O O . ALA A 1 95 ? -3.709 -9.938 -17.672 1 98.62 95 ALA A O 1
ATOM 713 N N . ALA A 1 96 ? -5.609 -9.242 -16.781 1 98.19 96 ALA A N 1
ATOM 714 C CA . ALA A 1 96 ? -5.781 -8.195 -17.781 1 98.19 96 ALA A CA 1
ATOM 715 C C . ALA A 1 96 ? -4.641 -7.184 -17.719 1 98.19 96 ALA A C 1
ATOM 717 O O . ALA A 1 96 ? -4.148 -6.723 -18.75 1 98.19 96 ALA A O 1
ATOM 718 N N . HIS A 1 97 ? -4.258 -6.848 -16.531 1 98.12 97 HIS A N 1
ATOM 719 C CA . HIS A 1 97 ? -3.131 -5.945 -16.328 1 98.12 97 HIS A CA 1
ATOM 720 C C . HIS A 1 97 ? -1.855 -6.512 -16.938 1 98.12 97 HIS A C 1
ATOM 722 O O . HIS A 1 97 ? -1.135 -5.809 -17.656 1 98.12 97 HIS A O 1
ATOM 728 N N . LEU A 1 98 ? -1.561 -7.777 -16.688 1 98.69 98 LEU A N 1
ATOM 729 C CA . LEU A 1 98 ? -0.367 -8.406 -17.234 1 98.69 98 LEU A CA 1
ATOM 730 C C . LEU A 1 98 ? -0.419 -8.422 -18.766 1 98.69 98 LEU A C 1
ATOM 732 O O . LEU A 1 98 ? 0.604 -8.234 -19.422 1 98.69 98 LEU A O 1
ATOM 736 N N . CYS A 1 99 ? -1.595 -8.656 -19.281 1 98.38 99 CYS A N 1
ATOM 737 C CA . CYS A 1 99 ? -1.769 -8.609 -20.734 1 98.38 99 CYS A CA 1
ATOM 738 C C . CYS A 1 99 ? -1.428 -7.227 -21.281 1 98.38 99 CYS A C 1
ATOM 740 O O . CYS A 1 99 ? -0.75 -7.109 -22.297 1 98.38 99 CYS A O 1
ATOM 742 N N . SER A 1 100 ? -1.893 -6.227 -20.594 1 97.94 100 SER A N 1
ATOM 743 C CA . SER A 1 100 ? -1.596 -4.855 -21 1 97.94 100 SER A CA 1
ATOM 744 C C . SER A 1 100 ? -0.098 -4.578 -20.938 1 97.94 100 SER A C 1
ATOM 746 O O . SER A 1 100 ? 0.45 -3.93 -21.844 1 97.94 100 SER A O 1
ATOM 748 N N . VAL A 1 101 ? 0.557 -5.062 -19.906 1 98.25 101 VAL A N 1
ATOM 749 C CA . VAL A 1 101 ? 1.996 -4.867 -19.766 1 98.25 101 VAL A CA 1
ATOM 750 C C . VAL A 1 101 ? 2.723 -5.551 -20.922 1 98.25 101 VAL A C 1
ATOM 752 O O . VAL A 1 101 ? 3.605 -4.957 -21.547 1 98.25 101 VAL A O 1
ATOM 755 N N . ALA A 1 102 ? 2.309 -6.766 -21.203 1 98.56 102 ALA A N 1
ATOM 756 C CA . ALA A 1 102 ? 2.928 -7.512 -22.297 1 98.56 102 ALA A CA 1
ATOM 757 C C . ALA A 1 102 ? 2.76 -6.773 -23.625 1 98.56 102 ALA A C 1
ATOM 759 O O . ALA A 1 102 ? 3.684 -6.738 -24.438 1 98.56 102 ALA A O 1
ATOM 760 N N . ALA A 1 103 ? 1.627 -6.199 -23.797 1 97.94 103 ALA A N 1
ATOM 761 C CA . ALA A 1 103 ? 1.333 -5.469 -25.031 1 97.94 103 ALA A CA 1
ATOM 762 C C . ALA A 1 103 ? 2.156 -4.188 -25.125 1 97.94 103 ALA A C 1
ATOM 764 O O . ALA A 1 103 ? 2.771 -3.904 -26.156 1 97.94 103 ALA A O 1
ATOM 765 N N . VAL A 1 104 ? 2.189 -3.412 -24.078 1 97.44 104 VAL A N 1
ATOM 766 C CA . VAL A 1 104 ? 2.873 -2.125 -24.031 1 97.44 104 VAL A CA 1
ATOM 767 C C . VAL A 1 104 ? 4.363 -2.322 -24.312 1 97.44 104 VAL A C 1
ATOM 769 O O . VAL A 1 104 ? 4.98 -1.535 -25.031 1 97.44 104 VAL A O 1
ATOM 772 N N . PHE A 1 105 ? 4.941 -3.406 -23.766 1 97.62 105 PHE A N 1
ATOM 773 C CA . PHE A 1 105 ? 6.375 -3.645 -23.906 1 97.62 105 PHE A CA 1
ATOM 774 C C . PHE A 1 105 ? 6.648 -4.574 -25.078 1 97.62 105 PHE A C 1
ATOM 776 O O . PHE A 1 105 ? 7.793 -4.973 -25.312 1 97.62 105 PHE A O 1
ATOM 783 N N . GLU A 1 106 ? 5.605 -4.965 -25.781 1 98.06 106 GLU A N 1
ATOM 784 C CA . GLU A 1 106 ? 5.699 -5.785 -26.984 1 98.06 106 GLU A CA 1
ATOM 785 C C . GLU A 1 106 ? 6.477 -7.07 -26.719 1 98.06 106 GLU A C 1
ATOM 787 O O . GLU A 1 106 ? 7.418 -7.395 -27.453 1 98.06 106 GLU A O 1
ATOM 792 N N . LEU A 1 107 ? 6.07 -7.777 -25.688 1 98.69 107 LEU A N 1
ATOM 793 C CA . LEU A 1 107 ? 6.738 -9.023 -25.328 1 98.69 107 LEU A CA 1
ATOM 794 C C . LEU A 1 107 ? 6.359 -10.141 -26.297 1 98.69 107 LEU A C 1
ATOM 796 O O . LEU A 1 107 ? 5.195 -10.25 -26.703 1 98.69 107 LEU A O 1
ATOM 800 N N . PRO A 1 108 ? 7.316 -10.852 -26.734 1 98.75 108 PRO A N 1
ATOM 801 C CA . PRO A 1 108 ? 7.008 -12 -27.578 1 98.75 108 PRO A CA 1
ATOM 802 C C . PRO A 1 108 ? 6.488 -13.203 -26.797 1 98.75 108 PRO A C 1
ATOM 804 O O . PRO A 1 108 ? 7.273 -13.93 -26.188 1 98.75 108 PRO A O 1
ATOM 807 N N . VAL A 1 109 ? 5.188 -13.445 -26.797 1 98.5 109 VAL A N 1
ATOM 808 C CA . VAL A 1 109 ? 4.574 -14.531 -26.031 1 98.5 109 VAL A CA 1
ATOM 809 C C . VAL A 1 109 ? 3.963 -15.555 -27 1 98.5 109 VAL A C 1
ATOM 811 O O . VAL A 1 109 ? 3.254 -15.188 -27.938 1 98.5 109 VAL A O 1
ATOM 814 N N . CYS A 1 110 ? 4.387 -16.766 -26.797 1 97.75 110 CYS A N 1
ATOM 815 C CA . CYS A 1 110 ? 3.748 -17.875 -27.484 1 97.75 110 CYS A CA 1
ATOM 816 C C . CYS A 1 110 ? 2.719 -18.562 -26.594 1 97.75 110 CYS A C 1
ATOM 818 O O . CYS A 1 110 ? 3.082 -19.266 -25.656 1 97.75 110 CYS A O 1
ATOM 820 N N . LYS A 1 111 ? 1.461 -18.406 -26.938 1 95.88 111 LYS A N 1
ATOM 821 C CA . LYS A 1 111 ? 0.353 -18.984 -26.172 1 95.88 111 LYS A CA 1
ATOM 822 C C . LYS A 1 111 ? 0.086 -20.422 -26.594 1 95.88 111 LYS A C 1
ATOM 824 O O . LYS A 1 111 ? 0.598 -20.875 -27.609 1 95.88 111 LYS A O 1
ATOM 829 N N . ASP A 1 112 ? -0.573 -21.094 -25.734 1 96.44 112 ASP A N 1
ATOM 830 C CA . ASP A 1 112 ? -0.987 -22.469 -25.984 1 96.44 112 ASP A CA 1
ATOM 831 C C . ASP A 1 112 ? 0.219 -23.359 -26.25 1 96.44 112 ASP A C 1
ATOM 833 O O . ASP A 1 112 ? 0.181 -24.219 -27.125 1 96.44 112 ASP A O 1
ATOM 837 N N . ALA A 1 113 ? 1.248 -23.109 -25.531 1 96.12 113 ALA A N 1
ATOM 838 C CA . ALA A 1 113 ? 2.49 -23.875 -25.656 1 96.12 113 ALA A CA 1
ATOM 839 C C . ALA A 1 113 ? 2.875 -24.5 -24.312 1 96.12 113 ALA A C 1
ATOM 841 O O . ALA A 1 113 ? 3.674 -23.938 -23.562 1 96.12 113 ALA A O 1
ATOM 842 N N . GLU A 1 114 ? 2.295 -25.641 -24.109 1 95.5 114 GLU A N 1
ATOM 843 C CA . GLU A 1 114 ? 2.627 -26.359 -22.875 1 95.5 114 GLU A CA 1
ATOM 844 C C . GLU A 1 114 ? 4.008 -27 -22.969 1 95.5 114 GLU A C 1
ATOM 846 O O . GLU A 1 114 ? 4.262 -27.812 -23.875 1 95.5 114 GLU A O 1
ATOM 851 N N . VAL A 1 115 ? 4.871 -26.625 -22.094 1 96.5 115 VAL A N 1
ATOM 852 C CA . VAL A 1 115 ? 6.199 -27.219 -22.047 1 96.5 115 VAL A CA 1
ATOM 853 C C . VAL A 1 115 ? 6.141 -28.547 -21.297 1 96.5 115 VAL A C 1
ATOM 855 O O . VAL A 1 115 ? 5.75 -28.594 -20.141 1 96.5 115 VAL A O 1
ATOM 858 N N . LEU A 1 116 ? 6.594 -29.531 -21.984 1 95.31 116 LEU A N 1
ATOM 859 C CA . LEU A 1 116 ? 6.504 -30.891 -21.438 1 95.31 116 LEU A CA 1
ATOM 860 C C . LEU A 1 116 ? 7.836 -31.312 -20.828 1 95.31 116 LEU A C 1
ATOM 862 O O . LEU A 1 116 ? 7.863 -32.062 -19.859 1 95.31 116 LEU A O 1
ATOM 866 N N . GLN A 1 117 ? 8.836 -30.797 -21.5 1 95.56 117 GLN A N 1
ATOM 867 C CA . GLN A 1 117 ? 10.156 -31.219 -21.047 1 95.56 117 GLN A CA 1
ATOM 868 C C . GLN A 1 117 ? 11.219 -30.188 -21.438 1 95.56 117 GLN A C 1
ATOM 870 O O . GLN A 1 117 ? 11.125 -29.562 -22.484 1 95.56 117 GLN A O 1
ATOM 875 N N . VAL A 1 118 ? 12.141 -30.031 -20.516 1 97.25 118 VAL A N 1
ATOM 876 C CA . VAL A 1 118 ? 13.344 -29.25 -20.75 1 97.25 118 VAL A CA 1
ATOM 877 C C . VAL A 1 118 ? 14.578 -30.125 -20.594 1 97.25 118 VAL A C 1
ATOM 879 O O . VAL A 1 118 ? 14.758 -30.766 -19.547 1 97.25 118 VAL A O 1
ATOM 882 N N . LYS A 1 119 ? 15.414 -30.172 -21.641 1 95.5 119 LYS A N 1
ATOM 883 C CA . LYS A 1 119 ? 16.609 -31.016 -21.594 1 95.5 119 LYS A CA 1
ATOM 884 C C . LYS A 1 119 ? 17.828 -30.234 -22.078 1 95.5 119 LYS A C 1
ATOM 886 O O . LYS A 1 119 ? 17.75 -29.469 -23.047 1 95.5 119 LYS A O 1
ATOM 891 N N . ARG A 1 120 ? 18.859 -30.484 -21.328 1 93.25 120 ARG A N 1
ATOM 892 C CA . ARG A 1 120 ? 20.125 -29.984 -21.844 1 93.25 120 ARG A CA 1
ATOM 893 C C . ARG A 1 120 ? 20.625 -30.844 -23 1 93.25 120 ARG A C 1
ATOM 895 O O . ARG A 1 120 ? 20.516 -32.062 -22.953 1 93.25 120 ARG A O 1
ATOM 902 N N . PHE A 1 121 ? 21.031 -30.203 -24.031 1 89.81 121 PHE A N 1
ATOM 903 C CA . PHE A 1 121 ? 21.594 -30.875 -25.203 1 89.81 121 PHE A CA 1
ATOM 904 C C . PHE A 1 121 ? 22.828 -30.141 -25.719 1 89.81 121 PHE A C 1
ATOM 906 O O . PHE A 1 121 ? 22.703 -29.156 -26.438 1 89.81 121 PHE A O 1
ATOM 913 N N . ASP A 1 122 ? 23.969 -30.688 -25.438 1 88 122 ASP A N 1
ATOM 914 C CA . ASP A 1 122 ? 25.234 -30.031 -25.781 1 88 122 ASP A CA 1
ATOM 915 C C . ASP A 1 122 ? 25.328 -28.656 -25.156 1 88 122 ASP A C 1
ATOM 917 O O . ASP A 1 122 ? 25.281 -28.516 -23.922 1 88 122 ASP A O 1
ATOM 921 N N . ASP A 1 123 ? 25.406 -27.625 -25.969 1 89.31 123 ASP A N 1
ATOM 922 C CA . ASP A 1 123 ? 25.609 -26.281 -25.453 1 89.31 123 ASP A CA 1
ATOM 923 C C . ASP A 1 123 ? 24.312 -25.484 -25.453 1 89.31 123 ASP A C 1
ATOM 925 O O . ASP A 1 123 ? 24.328 -24.25 -25.344 1 89.31 123 ASP A O 1
ATOM 929 N N . CYS A 1 124 ? 23.234 -26.266 -25.625 1 95.12 124 CYS A N 1
ATOM 930 C CA . CYS A 1 124 ? 21.938 -25.594 -25.641 1 95.12 124 CYS A CA 1
ATOM 931 C C . CYS A 1 124 ? 20.875 -26.422 -24.938 1 95.12 124 CYS A C 1
ATOM 933 O O . CYS A 1 124 ? 21.188 -27.453 -24.328 1 95.12 124 CYS A O 1
ATOM 935 N N . PHE A 1 125 ? 19.656 -25.906 -24.875 1 97.69 125 PHE A N 1
ATOM 936 C CA . PHE A 1 125 ? 18.516 -26.594 -24.312 1 97.69 125 PHE A CA 1
ATOM 937 C C . PHE A 1 125 ? 17.516 -26.984 -25.406 1 97.69 125 PHE A C 1
ATOM 939 O O . PHE A 1 125 ? 17.312 -26.25 -26.359 1 97.69 125 PHE A O 1
ATOM 946 N N . LEU A 1 126 ? 16.984 -28.172 -25.25 1 97.38 126 LEU A N 1
ATOM 947 C CA . LEU A 1 126 ? 15.797 -28.578 -25.984 1 97.38 126 LEU A CA 1
ATOM 948 C C . LEU A 1 126 ? 14.547 -28.453 -25.125 1 97.38 126 LEU A C 1
ATOM 950 O O . LEU A 1 126 ? 14.469 -29.047 -24.047 1 97.38 126 LEU A O 1
ATOM 954 N N . VAL A 1 127 ? 13.609 -27.609 -25.547 1 97.31 127 VAL A N 1
ATOM 955 C CA . VAL A 1 127 ? 12.344 -27.422 -24.859 1 97.31 127 VAL A CA 1
ATOM 956 C C . VAL A 1 127 ? 11.211 -28.016 -25.688 1 97.31 127 VAL A C 1
ATOM 958 O O . VAL A 1 127 ? 10.867 -27.5 -26.75 1 97.31 127 VAL A O 1
ATOM 961 N N . GLU A 1 128 ? 10.633 -29.047 -25.125 1 96.62 128 GLU A N 1
ATOM 962 C CA . GLU A 1 128 ? 9.633 -29.812 -25.875 1 96.62 128 GLU A CA 1
ATOM 963 C C . GLU A 1 128 ? 8.219 -29.391 -25.5 1 96.62 128 GLU A C 1
ATOM 965 O O . GLU A 1 128 ? 7.875 -29.328 -24.312 1 96.62 128 GLU A O 1
ATOM 970 N N . THR A 1 129 ? 7.48 -29 -26.484 1 95 129 THR A N 1
ATOM 971 C CA . THR A 1 129 ? 6.039 -28.812 -26.344 1 95 129 THR A CA 1
ATOM 972 C C . THR A 1 129 ? 5.289 -29.906 -27.109 1 95 129 THR A C 1
ATOM 974 O O . THR A 1 129 ? 5.902 -30.797 -27.688 1 95 129 THR A O 1
ATOM 977 N N . ALA A 1 130 ? 3.936 -29.859 -27.016 1 89.44 130 ALA A N 1
ATOM 978 C CA . ALA A 1 130 ? 3.143 -30.859 -27.734 1 89.44 130 ALA A CA 1
ATOM 979 C C . ALA A 1 130 ? 3.334 -30.734 -29.234 1 89.44 130 ALA A C 1
ATOM 981 O O . ALA A 1 130 ? 3.33 -31.734 -29.953 1 89.44 130 ALA A O 1
ATOM 982 N N . GLU A 1 131 ? 3.629 -29.547 -29.672 1 89.25 131 GLU A N 1
ATOM 983 C CA . GLU A 1 131 ? 3.604 -29.297 -31.109 1 89.25 131 GLU A CA 1
ATOM 984 C C . GLU A 1 131 ? 5.016 -29.172 -31.672 1 89.25 131 GLU A C 1
ATOM 986 O O . GLU A 1 131 ? 5.262 -29.516 -32.812 1 89.25 131 GLU A O 1
ATOM 991 N N . HIS A 1 132 ? 5.867 -28.609 -30.859 1 88.94 132 HIS A N 1
ATOM 992 C CA . HIS A 1 132 ? 7.184 -28.297 -31.391 1 88.94 132 HIS A CA 1
ATOM 993 C C . HIS A 1 132 ? 8.273 -28.531 -30.359 1 88.94 132 HIS A C 1
ATOM 995 O O . HIS A 1 132 ? 7.992 -28.594 -29.156 1 88.94 132 HIS A O 1
ATOM 1001 N N . THR A 1 133 ? 9.43 -28.766 -30.859 1 94.69 133 THR A N 1
ATOM 1002 C CA . THR A 1 133 ? 10.641 -28.703 -30.047 1 94.69 133 THR A CA 1
ATOM 1003 C C . THR A 1 133 ? 11.445 -27.453 -30.375 1 94.69 133 THR A C 1
ATOM 1005 O O . THR A 1 133 ? 11.805 -27.219 -31.531 1 94.69 133 THR A O 1
ATOM 1008 N N . LEU A 1 134 ? 11.672 -26.688 -29.328 1 96.5 134 LEU A N 1
ATOM 1009 C CA . LEU A 1 134 ? 12.414 -25.438 -29.484 1 96.5 134 LEU A CA 1
ATOM 1010 C C . LEU A 1 134 ? 13.828 -25.578 -28.938 1 96.5 134 LEU A C 1
ATOM 1012 O O . LEU A 1 134 ? 14.07 -26.359 -28.016 1 96.5 134 LEU A O 1
ATOM 1016 N N . ARG A 1 135 ? 14.781 -24.812 -29.547 1 96.88 135 ARG A N 1
ATOM 1017 C CA . ARG A 1 135 ? 16.156 -24.766 -29.078 1 96.88 135 ARG A CA 1
ATOM 1018 C C . ARG A 1 135 ? 16.5 -23.391 -28.516 1 96.88 135 ARG A C 1
ATOM 1020 O O . ARG A 1 135 ? 16.078 -22.375 -29.062 1 96.88 135 ARG A O 1
ATOM 1027 N N . SER A 1 136 ? 17.234 -23.422 -27.391 1 97.81 136 SER A N 1
ATOM 1028 C CA . SER A 1 136 ? 17.609 -22.156 -26.781 1 97.81 136 SER A CA 1
ATOM 1029 C C . SER A 1 136 ? 18.969 -22.281 -26.078 1 97.81 136 SER A C 1
ATOM 1031 O O . SER A 1 136 ? 19.312 -23.344 -25.562 1 97.81 136 SER A O 1
ATOM 1033 N N . LYS A 1 137 ? 19.734 -21.188 -26.156 1 98.19 137 LYS A N 1
ATOM 1034 C CA . LYS A 1 137 ? 21 -21.172 -25.422 1 98.19 137 LYS A CA 1
ATOM 1035 C C . LYS A 1 137 ? 20.766 -21.188 -23.922 1 98.19 137 LYS A C 1
ATOM 1037 O O . LYS A 1 137 ? 21.453 -21.891 -23.188 1 98.19 137 LYS A O 1
ATOM 1042 N N . LEU A 1 138 ? 19.844 -20.406 -23.438 1 98.56 138 LEU A N 1
ATOM 1043 C CA . LEU A 1 138 ? 19.531 -20.25 -22.016 1 98.56 138 LEU A CA 1
ATOM 1044 C C . LEU A 1 138 ? 18.031 -20.406 -21.781 1 98.56 138 LEU A C 1
ATOM 1046 O O . LEU A 1 138 ? 17.234 -20.219 -22.703 1 98.56 138 LEU A O 1
ATOM 1050 N N . VAL A 1 139 ? 17.625 -20.797 -20.594 1 98.75 139 VAL A N 1
ATOM 1051 C CA . VAL A 1 139 ? 16.219 -20.969 -20.234 1 98.75 139 VAL A CA 1
ATOM 1052 C C . VAL A 1 139 ? 15.945 -20.312 -18.875 1 98.75 139 VAL A C 1
ATOM 1054 O O . VAL A 1 139 ? 16.781 -20.391 -17.969 1 98.75 139 VAL A O 1
ATOM 1057 N N . ILE A 1 140 ? 14.852 -19.578 -18.766 1 98.88 140 ILE A N 1
ATOM 1058 C CA . ILE A 1 140 ? 14.344 -19.078 -17.484 1 98.88 140 ILE A CA 1
ATOM 1059 C C . ILE A 1 140 ? 13.062 -19.828 -17.125 1 98.88 140 ILE A C 1
ATOM 1061 O O . ILE A 1 140 ? 12.07 -19.766 -17.859 1 98.88 140 ILE A O 1
ATOM 1065 N N . TRP A 1 141 ? 13.164 -20.547 -16.094 1 98.75 141 TRP A N 1
ATOM 1066 C CA . TRP A 1 141 ? 11.953 -21.172 -15.555 1 98.75 141 TRP A CA 1
ATOM 1067 C C . TRP A 1 141 ? 11.156 -20.172 -14.711 1 98.75 141 TRP A C 1
ATOM 1069 O O . TRP A 1 141 ? 11.57 -19.812 -13.602 1 98.75 141 TRP A O 1
ATOM 1079 N N . ALA A 1 142 ? 10.031 -19.688 -15.18 1 98.38 142 ALA A N 1
ATOM 1080 C CA . ALA A 1 142 ? 9.164 -18.719 -14.508 1 98.38 142 ALA A CA 1
ATOM 1081 C C . ALA A 1 142 ? 7.738 -19.25 -14.383 1 98.38 142 ALA A C 1
ATOM 1083 O O . ALA A 1 142 ? 6.793 -18.469 -14.258 1 98.38 142 ALA A O 1
ATOM 1084 N N . ALA A 1 143 ? 7.668 -20.562 -14.422 1 94.31 143 ALA A N 1
ATOM 1085 C CA . ALA A 1 143 ? 6.348 -21.188 -14.305 1 94.31 143 ALA A CA 1
ATOM 1086 C C . ALA A 1 143 ? 5.895 -21.234 -12.844 1 94.31 143 ALA A C 1
ATOM 1088 O O . ALA A 1 143 ? 6.695 -21.469 -11.945 1 94.31 143 ALA A O 1
ATOM 1089 N N . GLY A 1 144 ? 4.77 -20.828 -12.484 1 90.06 144 GLY A N 1
ATOM 1090 C CA . GLY A 1 144 ? 4.246 -20.594 -11.148 1 90.06 144 GLY A CA 1
ATOM 1091 C C . GLY A 1 144 ? 3.779 -21.859 -10.453 1 90.06 144 GLY A C 1
ATOM 1092 O O . GLY A 1 144 ? 4.238 -22.953 -10.773 1 90.06 144 GLY A O 1
ATOM 1093 N N . GLU A 1 145 ? 3.08 -21.688 -9.422 1 91.44 145 GLU A N 1
ATOM 1094 C CA . GLU A 1 145 ? 2.723 -22.781 -8.516 1 91.44 145 GLU A CA 1
ATOM 1095 C C . GLU A 1 145 ? 1.232 -23.094 -8.594 1 91.44 145 GLU A C 1
ATOM 1097 O O . GLU A 1 145 ? 0.82 -24.234 -8.352 1 91.44 145 GLU A O 1
ATOM 1102 N N . PHE A 1 146 ? 0.404 -22.219 -9.039 1 93.19 146 PHE A N 1
ATOM 1103 C CA . PHE A 1 146 ? -1.038 -22.266 -8.828 1 93.19 146 PHE A CA 1
ATOM 1104 C C . PHE A 1 146 ? -1.651 -23.484 -9.516 1 93.19 146 PHE A C 1
ATOM 1106 O O . PHE A 1 146 ? -2.613 -24.062 -9.008 1 93.19 146 PHE A O 1
ATOM 1113 N N . GLN A 1 147 ? -1.062 -23.922 -10.602 1 91.31 147 GLN A N 1
ATOM 1114 C CA . GLN A 1 147 ? -1.616 -25 -11.414 1 91.31 147 GLN A CA 1
ATOM 1115 C C . GLN A 1 147 ? -1.352 -26.359 -10.773 1 91.31 147 GLN A C 1
ATOM 1117 O O . GLN A 1 147 ? -1.907 -27.375 -11.203 1 91.31 147 GLN A O 1
ATOM 1122 N N . TYR A 1 148 ? -0.573 -26.297 -9.734 1 93.12 148 TYR A N 1
ATOM 1123 C CA . TYR A 1 148 ? -0.147 -27.547 -9.133 1 93.12 148 TYR A CA 1
ATOM 1124 C C . TYR A 1 148 ? -0.446 -27.562 -7.637 1 93.12 148 TYR A C 1
ATOM 1126 O O . TYR A 1 148 ? 0.473 -27.578 -6.812 1 93.12 148 TYR A O 1
ATOM 1134 N N . PRO A 1 149 ? -1.737 -27.688 -7.301 1 93.88 149 PRO A N 1
ATOM 1135 C CA . PRO A 1 149 ? -2.1 -27.766 -5.883 1 93.88 149 PRO A CA 1
ATOM 1136 C C . PRO A 1 149 ? -1.537 -29 -5.195 1 93.88 149 PRO A C 1
ATOM 1138 O O . PRO A 1 149 ? -1.333 -30.031 -5.844 1 93.88 149 PRO A O 1
ATOM 1141 N N . GLN A 1 150 ? -1.277 -28.828 -3.93 1 91.38 150 GLN A N 1
ATOM 1142 C CA . GLN A 1 150 ? -0.919 -30.016 -3.156 1 91.38 150 GLN A CA 1
ATOM 1143 C C . GLN A 1 150 ? -2.068 -31.016 -3.119 1 91.38 150 GLN A C 1
ATOM 1145 O O . GLN A 1 150 ? -3.199 -30.656 -2.777 1 91.38 150 GLN A O 1
ATOM 1150 N N . ALA A 1 151 ? -1.831 -32.281 -3.48 1 81.25 151 ALA A N 1
ATOM 1151 C CA . ALA A 1 151 ? -2.934 -33.219 -3.684 1 81.25 151 ALA A CA 1
ATOM 1152 C C . ALA A 1 151 ? -2.945 -34.281 -2.602 1 81.25 151 ALA A C 1
ATOM 1154 O O . ALA A 1 151 ? -4 -34.844 -2.279 1 81.25 151 ALA A O 1
ATOM 1155 N N . LYS A 1 152 ? -1.824 -34.656 -1.982 1 87.94 152 LYS A N 1
ATOM 1156 C CA . LYS A 1 152 ? -1.819 -35.812 -1.102 1 87.94 152 LYS A CA 1
ATOM 1157 C C . LYS A 1 152 ? -1.119 -35.5 0.218 1 87.94 152 LYS A C 1
ATOM 1159 O O . LYS A 1 152 ? -0.141 -36.156 0.579 1 87.94 152 LYS A O 1
ATOM 1164 N N . PRO A 1 153 ? -1.706 -34.594 0.914 1 90.81 153 PRO A N 1
ATOM 1165 C CA . PRO A 1 153 ? -1.067 -34.219 2.184 1 90.81 153 PRO A CA 1
ATOM 1166 C C . PRO A 1 153 ? -1.327 -35.25 3.281 1 90.81 153 PRO A C 1
ATOM 1168 O O . PRO A 1 153 ? -0.559 -35.344 4.242 1 90.81 153 PRO A O 1
ATOM 1171 N N . PHE A 1 154 ? -2.455 -36.031 3.256 1 94.75 154 PHE A N 1
ATOM 1172 C CA . PHE A 1 154 ? -2.861 -37.062 4.211 1 94.75 154 PHE A CA 1
ATOM 1173 C C . PHE A 1 154 ? -3.836 -38.031 3.572 1 94.75 154 PHE A C 1
ATOM 1175 O O . PHE A 1 154 ? -4.414 -37.75 2.521 1 94.75 154 PHE A O 1
ATOM 1182 N N . PRO A 1 155 ? -3.943 -39.219 4.215 1 96.38 155 PRO A N 1
ATOM 1183 C CA . PRO A 1 155 ? -4.91 -40.188 3.682 1 96.38 155 PRO A CA 1
ATOM 1184 C C . PRO A 1 155 ? -6.328 -39.625 3.609 1 96.38 155 PRO A C 1
ATOM 1186 O O . PRO A 1 155 ? -6.797 -39 4.566 1 96.38 155 PRO A O 1
ATOM 1189 N N . GLY A 1 156 ? -6.934 -39.75 2.441 1 97.25 156 GLY A N 1
ATOM 1190 C CA . GLY A 1 156 ? -8.305 -39.312 2.279 1 97.25 156 GLY A CA 1
ATOM 1191 C C . GLY A 1 156 ? -8.406 -37.906 1.692 1 97.25 156 GLY A C 1
ATOM 1192 O O . GLY A 1 156 ? -9.5 -37.406 1.46 1 97.25 156 GLY A O 1
ATOM 1193 N N . ALA A 1 157 ? -7.242 -37.312 1.363 1 96.81 157 ALA A N 1
ATOM 1194 C CA . ALA A 1 157 ? -7.227 -35.969 0.82 1 96.81 157 ALA A CA 1
ATOM 1195 C C . ALA A 1 157 ? -7.98 -35.875 -0.504 1 96.81 157 ALA A C 1
ATOM 1197 O O . ALA A 1 157 ? -8.484 -34.812 -0.883 1 96.81 157 ALA A O 1
ATOM 1198 N N . GLU A 1 158 ? -8.141 -36.969 -1.211 1 95.75 158 GLU A N 1
ATOM 1199 C CA . GLU A 1 158 ? -8.844 -37 -2.492 1 95.75 158 GLU A CA 1
ATOM 1200 C C . GLU A 1 158 ? -10.336 -36.719 -2.316 1 95.75 158 GLU A C 1
ATOM 1202 O O . GLU A 1 158 ? -11.031 -36.438 -3.285 1 95.75 158 GLU A O 1
ATOM 1207 N N . LEU A 1 159 ? -10.805 -36.875 -1.063 1 96.94 159 LEU A N 1
ATOM 1208 C CA . LEU A 1 159 ? -12.203 -36.594 -0.757 1 96.94 159 LEU A CA 1
ATOM 1209 C C . LEU A 1 159 ? -12.438 -35.094 -0.587 1 96.94 159 LEU A C 1
ATOM 1211 O O . LEU A 1 159 ? -13.586 -34.656 -0.527 1 96.94 159 LEU A O 1
ATOM 1215 N N . CYS A 1 160 ? -11.375 -34.344 -0.545 1 97.44 160 CYS A N 1
ATOM 1216 C CA . CYS A 1 160 ? -11.438 -32.906 -0.329 1 97.44 160 CYS A CA 1
ATOM 1217 C C . CYS A 1 160 ? -11.32 -32.125 -1.647 1 97.44 160 CYS A C 1
ATOM 1219 O O . CYS A 1 160 ? -11.078 -32.75 -2.695 1 97.44 160 CYS A O 1
ATOM 1221 N N . ARG A 1 161 ? -11.609 -30.906 -1.582 1 96.69 161 ARG A N 1
ATOM 1222 C CA . ARG A 1 161 ? -11.43 -30.016 -2.723 1 96.69 161 ARG A CA 1
ATOM 1223 C C . ARG A 1 161 ? -10.414 -28.922 -2.408 1 96.69 161 ARG A C 1
ATOM 1225 O O . ARG A 1 161 ? -10.555 -28.203 -1.409 1 96.69 161 ARG A O 1
ATOM 1232 N N . HIS A 1 162 ? -9.367 -28.844 -3.232 1 97.56 162 HIS A N 1
ATOM 1233 C CA . HIS A 1 162 ? -8.406 -27.766 -3.049 1 97.56 162 HIS A CA 1
ATOM 1234 C C . HIS A 1 162 ? -9.008 -26.422 -3.438 1 97.56 162 HIS A C 1
ATOM 1236 O O . HIS A 1 162 ? -9.711 -26.312 -4.449 1 97.56 162 HIS A O 1
ATOM 1242 N N . THR A 1 163 ? -8.695 -25.344 -2.721 1 97.25 163 THR A N 1
ATOM 1243 C CA . THR A 1 163 ? -9.305 -24.047 -2.928 1 97.25 163 THR A CA 1
ATOM 1244 C C . THR A 1 163 ? -8.977 -23.5 -4.316 1 97.25 163 THR A C 1
ATOM 1246 O O . THR A 1 163 ? -9.758 -22.75 -4.898 1 97.25 163 THR A O 1
ATOM 1249 N N . ALA A 1 164 ? -7.844 -23.906 -4.887 1 95.94 164 ALA A N 1
ATOM 1250 C CA . ALA A 1 164 ? -7.43 -23.438 -6.207 1 95.94 164 ALA A CA 1
ATOM 1251 C C . ALA A 1 164 ? -8.344 -24 -7.293 1 95.94 164 ALA A C 1
ATOM 1253 O O . ALA A 1 164 ? -8.312 -23.547 -8.438 1 95.94 164 ALA A O 1
ATOM 1254 N N . THR A 1 165 ? -9.172 -25.031 -6.945 1 95.44 165 THR A N 1
ATOM 1255 C CA . THR A 1 165 ? -10.031 -25.672 -7.938 1 95.44 165 THR A CA 1
ATOM 1256 C C . THR A 1 165 ? -11.445 -25.109 -7.859 1 95.44 165 THR A C 1
ATOM 1258 O O . THR A 1 165 ? -12.32 -25.484 -8.641 1 95.44 165 THR A O 1
ATOM 1261 N N . ILE A 1 166 ? -11.68 -24.188 -6.922 1 96.56 166 ILE A N 1
ATOM 1262 C CA . ILE A 1 166 ? -13.008 -23.609 -6.727 1 96.56 166 ILE A CA 1
ATOM 1263 C C . ILE A 1 166 ? -13.188 -22.406 -7.656 1 96.56 166 ILE A C 1
ATOM 1265 O O . ILE A 1 166 ? -12.461 -21.422 -7.551 1 96.56 166 ILE A O 1
ATOM 1269 N N . PRO A 1 167 ? -14.148 -22.469 -8.508 1 96.81 167 PRO A N 1
ATOM 1270 C CA . PRO A 1 167 ? -14.375 -21.312 -9.375 1 96.81 167 PRO A CA 1
ATOM 1271 C C . PRO A 1 167 ? -14.93 -20.094 -8.617 1 96.81 167 PRO A C 1
ATOM 1273 O O . PRO A 1 167 ? -14.469 -18.969 -8.828 1 96.81 167 PRO A O 1
ATOM 1276 N N . SER A 1 168 ? -15.891 -20.359 -7.773 1 98.06 168 SER A N 1
ATOM 1277 C CA . SER A 1 168 ? -16.516 -19.312 -6.961 1 98.06 168 SER A CA 1
ATOM 1278 C C . SER A 1 168 ? -17.031 -19.875 -5.641 1 98.06 168 SER A C 1
ATOM 1280 O O . SER A 1 168 ? -17.656 -20.953 -5.617 1 98.06 168 SER A O 1
ATOM 1282 N N . TYR A 1 169 ? -16.781 -19.188 -4.586 1 97.81 169 TYR A N 1
ATOM 1283 C CA . TYR A 1 169 ? -17.25 -19.625 -3.275 1 97.81 169 TYR A CA 1
ATOM 1284 C C . TYR A 1 169 ? -18.75 -19.438 -3.156 1 97.81 169 TYR A C 1
ATOM 1286 O O . TYR A 1 169 ? -19.438 -20.219 -2.469 1 97.81 169 TYR A O 1
ATOM 1294 N N . GLU A 1 170 ? -19.25 -18.438 -3.842 1 96.38 170 GLU A N 1
ATOM 1295 C CA . GLU A 1 170 ? -20.688 -18.172 -3.83 1 96.38 170 GLU A CA 1
ATOM 1296 C C . GLU A 1 170 ? -21.484 -19.375 -4.336 1 96.38 170 GLU A C 1
ATOM 1298 O O . GLU A 1 170 ? -22.578 -19.656 -3.848 1 96.38 170 GLU A O 1
ATOM 1303 N N . ASP A 1 171 ? -20.906 -20.141 -5.23 1 95.75 171 ASP A N 1
ATOM 1304 C CA . ASP A 1 171 ? -21.625 -21.203 -5.934 1 95.75 171 ASP A CA 1
ATOM 1305 C C . ASP A 1 171 ? -21.469 -22.531 -5.211 1 95.75 171 ASP A C 1
ATOM 1307 O O . ASP A 1 171 ? -22.031 -23.547 -5.645 1 95.75 171 ASP A O 1
ATOM 1311 N N . LEU A 1 172 ? -20.734 -22.578 -4.133 1 96.75 172 LEU A N 1
ATOM 1312 C CA . LEU A 1 172 ? -20.547 -23.844 -3.426 1 96.75 172 LEU A CA 1
ATOM 1313 C C . LEU A 1 172 ? -21.828 -24.234 -2.689 1 96.75 172 LEU A C 1
ATOM 1315 O O . LEU A 1 172 ? -22.375 -23.438 -1.927 1 96.75 172 LEU A O 1
ATOM 1319 N N . ASP A 1 173 ? -22.172 -25.422 -2.928 1 95.19 173 ASP A N 1
ATOM 1320 C CA . ASP A 1 173 ? -23.344 -25.953 -2.258 1 95.19 173 ASP A CA 1
ATOM 1321 C C . ASP A 1 173 ? -23.047 -26.328 -0.812 1 95.19 173 ASP A C 1
ATOM 1323 O O . ASP A 1 173 ? -21.953 -26.828 -0.511 1 95.19 173 ASP A O 1
ATOM 1327 N N . GLY A 1 174 ? -24.062 -26.094 0.013 1 95.75 174 GLY A N 1
ATOM 1328 C CA . GLY A 1 174 ? -23.906 -26.438 1.419 1 95.75 174 GLY A CA 1
ATOM 1329 C C . GLY A 1 174 ? -23.844 -25.219 2.324 1 95.75 174 GLY A C 1
ATOM 1330 O O . GLY A 1 174 ? -23.719 -24.094 1.847 1 95.75 174 GLY A O 1
ATOM 1331 N N . ASP A 1 175 ? -23.984 -25.5 3.631 1 96.38 175 ASP A N 1
ATOM 1332 C CA . ASP A 1 175 ? -24.062 -24.375 4.57 1 96.38 175 ASP A CA 1
ATOM 1333 C C . ASP A 1 175 ? -23.031 -24.531 5.688 1 96.38 175 ASP A C 1
ATOM 1335 O O . ASP A 1 175 ? -22.906 -23.672 6.551 1 96.38 175 ASP A O 1
ATOM 1339 N N . ASP A 1 176 ? -22.297 -25.625 5.605 1 97.88 176 ASP A N 1
ATOM 1340 C CA . ASP A 1 176 ? -21.312 -25.938 6.637 1 97.88 176 ASP A CA 1
ATOM 1341 C C . ASP A 1 176 ? -20.016 -26.5 6.02 1 97.88 176 ASP A C 1
ATOM 1343 O O . ASP A 1 176 ? -20.031 -27.547 5.379 1 97.88 176 ASP A O 1
ATOM 1347 N N . PHE A 1 177 ? -18.938 -25.719 6.277 1 98.62 177 PHE A N 1
ATOM 1348 C CA . PHE A 1 177 ? -17.688 -26.094 5.602 1 98.62 177 PHE A CA 1
ATOM 1349 C C . PHE A 1 177 ? -16.547 -26.234 6.602 1 98.62 177 PHE A C 1
ATOM 1351 O O . PHE A 1 177 ? -16.5 -25.5 7.594 1 98.62 177 PHE A O 1
ATOM 1358 N N . ILE A 1 178 ? -15.68 -27.234 6.344 1 98.69 178 ILE A N 1
ATOM 1359 C CA . ILE A 1 178 ? -14.391 -27.359 7.012 1 98.69 178 ILE A CA 1
ATOM 1360 C C . ILE A 1 178 ? -13.273 -26.922 6.059 1 98.69 178 ILE A C 1
ATOM 1362 O O . ILE A 1 178 ? -13.172 -27.438 4.941 1 98.69 178 ILE A O 1
ATOM 1366 N N . VAL A 1 179 ? -12.508 -25.953 6.434 1 98.62 179 VAL A N 1
ATOM 1367 C CA . VAL A 1 179 ? -11.352 -25.5 5.676 1 98.62 179 VAL A CA 1
ATOM 1368 C C . VAL A 1 179 ? -10.07 -25.891 6.41 1 98.62 179 VAL A C 1
ATOM 1370 O O . VAL A 1 179 ? -9.891 -25.562 7.586 1 98.62 179 VAL A O 1
ATOM 1373 N N . ILE A 1 180 ? -9.242 -26.656 5.727 1 98.06 180 ILE A N 1
ATOM 1374 C CA . ILE A 1 180 ? -7.996 -27.125 6.312 1 98.06 180 ILE A CA 1
ATOM 1375 C C . ILE A 1 180 ? -6.832 -26.297 5.797 1 98.06 180 ILE A C 1
ATOM 1377 O O . ILE A 1 180 ? -6.512 -26.328 4.605 1 98.06 180 ILE A O 1
ATOM 1381 N N . GLY A 1 181 ? -6.109 -25.609 6.648 1 97 181 GLY A N 1
ATOM 1382 C CA . GLY A 1 181 ? -5.109 -24.594 6.34 1 97 181 GLY A CA 1
ATOM 1383 C C . GLY A 1 181 ? -5.586 -23.172 6.617 1 97 181 GLY A C 1
ATOM 1384 O O . GLY A 1 181 ? -6.555 -22.719 6.02 1 97 181 GLY A O 1
ATOM 1385 N N . GLY A 1 182 ? -4.887 -22.5 7.52 1 96.25 182 GLY A N 1
ATOM 1386 C CA . GLY A 1 182 ? -5.41 -21.234 8.008 1 96.25 182 GLY A CA 1
ATOM 1387 C C . GLY A 1 182 ? -4.559 -20.047 7.605 1 96.25 182 GLY A C 1
ATOM 1388 O O . GLY A 1 182 ? -4.656 -18.984 8.211 1 96.25 182 GLY A O 1
ATOM 1389 N N . TYR A 1 183 ? -3.672 -20.25 6.59 1 95.38 183 TYR A N 1
ATOM 1390 C CA . TYR A 1 183 ? -2.926 -19.109 6.082 1 95.38 183 TYR A CA 1
ATOM 1391 C C . TYR A 1 183 ? -3.777 -18.281 5.117 1 95.38 183 TYR A C 1
ATOM 1393 O O . TYR A 1 183 ? -4.996 -18.203 5.273 1 95.38 183 TYR A O 1
ATOM 1401 N N . GLU A 1 184 ? -3.232 -17.594 4.141 1 96.25 184 GLU A N 1
ATOM 1402 C CA . GLU A 1 184 ? -3.934 -16.609 3.328 1 96.25 184 GLU A CA 1
ATOM 1403 C C . GLU A 1 184 ? -5.094 -17.25 2.564 1 96.25 184 GLU A C 1
ATOM 1405 O O . GLU A 1 184 ? -6.215 -16.734 2.588 1 96.25 184 GLU A O 1
ATOM 1410 N N . SER A 1 185 ? -4.848 -18.375 1.884 1 96.62 185 SER A N 1
ATOM 1411 C CA . SER A 1 185 ? -5.895 -18.984 1.073 1 96.62 185 SER A CA 1
ATOM 1412 C C . SER A 1 185 ? -7.035 -19.5 1.942 1 96.62 185 SER A C 1
ATOM 1414 O O . SER A 1 185 ? -8.203 -19.453 1.54 1 96.62 185 SER A O 1
ATOM 1416 N N . GLY A 1 186 ? -6.707 -20.047 3.115 1 97.81 186 GLY A N 1
ATOM 1417 C CA . GLY A 1 186 ? -7.738 -20.516 4.027 1 97.81 186 GLY A CA 1
ATOM 1418 C C . GLY A 1 186 ? -8.609 -19.406 4.57 1 97.81 186 GLY A C 1
ATOM 1419 O O . GLY A 1 186 ? -9.836 -19.516 4.586 1 97.81 186 GLY A O 1
ATOM 1420 N 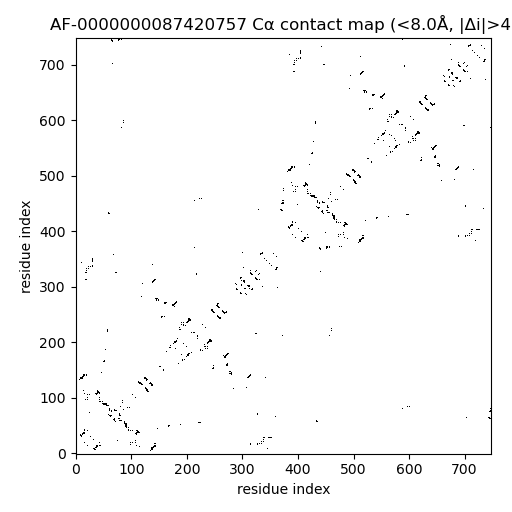N . VAL A 1 187 ? -7.957 -18.344 4.996 1 98 187 VAL A N 1
ATOM 1421 C CA . VAL A 1 187 ? -8.688 -17.188 5.504 1 98 187 VAL A CA 1
ATOM 1422 C C . VAL A 1 187 ? -9.562 -16.609 4.395 1 98 187 VAL A C 1
ATOM 1424 O O . VAL A 1 187 ? -10.695 -16.203 4.637 1 98 187 VAL A O 1
ATOM 1427 N N . ASP A 1 188 ? -9.008 -16.578 3.188 1 98.5 188 ASP A N 1
ATOM 1428 C CA . ASP A 1 188 ? -9.773 -16.094 2.041 1 98.5 188 ASP A CA 1
ATOM 1429 C C . ASP A 1 188 ? -11.039 -16.922 1.842 1 98.5 188 ASP A C 1
ATOM 1431 O O . ASP A 1 188 ? -12.133 -16.359 1.715 1 98.5 188 ASP A O 1
ATOM 1435 N N . ALA A 1 189 ? -10.906 -18.203 1.85 1 98.62 189 ALA A N 1
ATOM 1436 C CA . ALA A 1 189 ? -12.047 -19.094 1.698 1 98.62 189 ALA A CA 1
ATOM 1437 C C . ALA A 1 189 ? -13.062 -18.891 2.818 1 98.62 189 ALA A C 1
ATOM 1439 O O . ALA A 1 189 ? -14.258 -18.734 2.559 1 98.62 189 ALA A O 1
ATOM 1440 N N . ALA A 1 190 ? -12.57 -18.859 4.035 1 98.69 190 ALA A N 1
ATOM 1441 C CA . ALA A 1 190 ? -13.438 -18.688 5.199 1 98.69 190 ALA A CA 1
ATOM 1442 C C . ALA A 1 190 ? -14.195 -17.359 5.129 1 98.69 190 ALA A C 1
ATOM 1444 O O . ALA A 1 190 ? -15.383 -17.297 5.453 1 98.69 190 ALA A O 1
ATOM 1445 N N . TYR A 1 191 ? -13.539 -16.312 4.73 1 98.62 191 TYR A N 1
ATOM 1446 C CA . TYR A 1 191 ? -14.141 -14.984 4.637 1 98.62 191 TYR A CA 1
ATOM 1447 C C . TYR A 1 191 ? -15.297 -14.977 3.645 1 98.62 191 TYR A C 1
ATOM 1449 O O . TYR A 1 191 ? -16.391 -14.516 3.965 1 98.62 191 TYR A O 1
ATOM 1457 N N . HIS A 1 192 ? -15.07 -15.5 2.459 1 98.44 192 HIS A N 1
ATOM 1458 C CA . HIS A 1 192 ? -16.094 -15.453 1.426 1 98.44 192 HIS A CA 1
ATOM 1459 C C . HIS A 1 192 ? -17.266 -16.375 1.767 1 98.44 192 HIS A C 1
ATOM 1461 O O . HIS A 1 192 ? -18.422 -16.016 1.577 1 98.44 192 HIS A O 1
ATOM 1467 N N . LEU A 1 193 ? -16.938 -17.562 2.285 1 98.5 193 LEU A N 1
ATOM 1468 C CA . LEU A 1 193 ? -18 -18.469 2.688 1 98.5 193 LEU A CA 1
ATOM 1469 C C . LEU A 1 193 ? -18.859 -17.859 3.779 1 98.5 193 LEU A C 1
ATOM 1471 O O . LEU A 1 193 ? -20.094 -17.922 3.711 1 98.5 193 LEU A O 1
ATOM 1475 N N . SER A 1 194 ? -18.219 -17.219 4.758 1 98.38 194 SER A N 1
ATOM 1476 C CA . SER A 1 194 ? -18.969 -16.594 5.84 1 98.38 194 SER A CA 1
ATOM 1477 C C . SER A 1 194 ? -19.797 -15.414 5.328 1 98.38 194 SER A C 1
ATOM 1479 O O . SER A 1 194 ? -20.906 -15.164 5.82 1 98.38 194 SER A O 1
ATOM 1481 N N . CYS A 1 195 ? -19.234 -14.703 4.422 1 96.62 195 CYS A N 1
ATOM 1482 C CA . CYS A 1 195 ? -19.953 -13.602 3.791 1 96.62 195 CYS A CA 1
ATOM 1483 C C . CYS A 1 195 ? -21.266 -14.094 3.174 1 96.62 195 CYS A C 1
ATOM 1485 O O . CYS A 1 195 ? -22.25 -13.359 3.141 1 96.62 195 CYS A O 1
ATOM 1487 N N . TYR A 1 196 ? -21.266 -15.297 2.66 1 97.12 196 TYR A N 1
ATOM 1488 C CA . TYR A 1 196 ? -22.438 -15.891 2.051 1 97.12 196 TYR A CA 1
ATOM 1489 C C . TYR A 1 196 ? -23.25 -16.672 3.078 1 97.12 196 TYR A C 1
ATOM 1491 O O . TYR A 1 196 ? -23.969 -17.609 2.729 1 97.12 196 TYR A O 1
ATOM 1499 N N . ASP A 1 197 ? -23.047 -16.438 4.344 1 96.56 197 ASP A N 1
ATOM 1500 C CA . ASP A 1 197 ? -23.812 -16.922 5.484 1 96.56 197 ASP A CA 1
ATOM 1501 C C . ASP A 1 197 ? -23.594 -18.406 5.711 1 96.56 197 ASP A C 1
ATOM 1503 O O . ASP A 1 197 ? -24.5 -19.125 6.137 1 96.56 197 ASP A O 1
ATOM 1507 N N . LYS A 1 198 ? -22.484 -18.875 5.289 1 97.88 198 LYS A N 1
ATOM 1508 C CA . LYS A 1 198 ? -22.125 -20.266 5.559 1 97.88 198 LYS A CA 1
ATOM 1509 C C . LYS A 1 198 ? -21.312 -20.391 6.844 1 97.88 198 LYS A C 1
ATOM 1511 O O . LYS A 1 198 ? -20.547 -19.469 7.188 1 97.88 198 LYS A O 1
ATOM 1516 N N . ARG A 1 199 ? -21.531 -21.531 7.535 1 98.06 199 ARG A N 1
ATOM 1517 C CA . ARG A 1 199 ? -20.734 -21.828 8.711 1 98.06 199 ARG A CA 1
ATOM 1518 C C . ARG A 1 199 ? -19.391 -22.438 8.32 1 98.06 199 ARG A C 1
ATOM 1520 O O . ARG A 1 199 ? -19.328 -23.266 7.406 1 98.06 199 ARG A O 1
ATOM 1527 N N . VAL A 1 200 ? -18.25 -21.938 8.977 1 98.81 200 VAL A N 1
ATOM 1528 C CA . VAL A 1 200 ? -16.922 -22.391 8.602 1 98.81 200 VAL A CA 1
ATOM 1529 C C . VAL A 1 200 ? -16.141 -22.797 9.852 1 98.81 200 VAL A C 1
ATOM 1531 O O . VAL A 1 200 ? -16.141 -22.078 10.852 1 98.81 200 VAL A O 1
ATOM 1534 N N . ARG A 1 201 ? -15.594 -23.938 9.875 1 98.44 201 ARG A N 1
ATOM 1535 C CA . ARG A 1 201 ? -14.516 -24.312 10.789 1 98.44 201 ARG A CA 1
ATOM 1536 C C . ARG A 1 201 ? -13.164 -24.281 10.094 1 98.44 201 ARG A C 1
ATOM 1538 O O . ARG A 1 201 ? -12.906 -25.094 9.203 1 98.44 201 ARG A O 1
ATOM 1545 N N . LEU A 1 202 ? -12.344 -23.328 10.461 1 98.5 202 LEU A N 1
ATOM 1546 C CA . LEU A 1 202 ? -11.016 -23.141 9.883 1 98.5 202 LEU A CA 1
ATOM 1547 C C . LEU A 1 202 ? -9.953 -23.797 10.75 1 98.5 202 LEU A C 1
ATOM 1549 O O . LEU A 1 202 ? -9.656 -23.328 11.852 1 98.5 202 LEU A O 1
ATOM 1553 N N . ILE A 1 203 ? -9.398 -24.891 10.211 1 97.81 203 ILE A N 1
ATOM 1554 C CA . ILE A 1 203 ? -8.461 -25.719 10.961 1 97.81 203 ILE A CA 1
ATOM 1555 C C . ILE A 1 203 ? -7.035 -25.438 10.484 1 97.81 203 ILE A C 1
ATOM 1557 O O . ILE A 1 203 ? -6.785 -25.359 9.273 1 97.81 203 ILE A O 1
ATOM 1561 N N . ASP A 1 204 ? -6.145 -25.203 11.375 1 96.81 204 ASP A N 1
ATOM 1562 C CA . ASP A 1 204 ? -4.742 -25.062 11.008 1 96.81 204 ASP A CA 1
ATOM 1563 C C . ASP A 1 204 ? -3.828 -25.703 12.047 1 96.81 204 ASP A C 1
ATOM 1565 O O . ASP A 1 204 ? -4.121 -25.672 13.242 1 96.81 204 ASP A O 1
ATOM 1569 N N . ALA A 1 205 ? -2.75 -26.219 11.516 1 93.75 205 ALA A N 1
ATOM 1570 C CA . ALA A 1 205 ? -1.778 -26.859 12.406 1 93.75 205 ALA A CA 1
ATOM 1571 C C . ALA A 1 205 ? -0.938 -25.812 13.133 1 93.75 205 ALA A C 1
ATOM 1573 O O . ALA A 1 205 ? -0.58 -26 14.297 1 93.75 205 ALA A O 1
ATOM 1574 N N . GLY A 1 206 ? -0.459 -24.719 12.602 1 87.31 206 GLY A N 1
ATOM 1575 C CA . GLY A 1 206 ? 0.447 -23.719 13.133 1 87.31 206 GLY A CA 1
ATOM 1576 C C . GLY A 1 206 ? -0.269 -22.469 13.641 1 87.31 206 GLY A C 1
ATOM 1577 O O . GLY A 1 206 ? 0.302 -21.688 14.406 1 87.31 206 GLY A O 1
ATOM 1578 N N . CYS A 1 207 ? -1.419 -22.172 13.227 1 88.31 207 CYS A N 1
ATOM 1579 C CA . CYS A 1 207 ? -2.242 -21.047 13.641 1 88.31 207 CYS A CA 1
ATOM 1580 C C . CYS A 1 207 ? -1.6 -19.734 13.227 1 88.31 207 CYS A C 1
ATOM 1582 O O . CYS A 1 207 ? -1.26 -18.906 14.078 1 88.31 207 CYS A O 1
ATOM 1584 N N . PRO A 1 208 ? -1.505 -19.391 12.023 1 89.06 208 PRO A N 1
ATOM 1585 C CA . PRO A 1 208 ? -0.863 -18.172 11.531 1 89.06 208 PRO A CA 1
ATOM 1586 C C . PRO A 1 208 ? -1.536 -16.891 12.047 1 89.06 208 PRO A C 1
ATOM 1588 O O . PRO A 1 208 ? -0.896 -15.844 12.133 1 89.06 208 PRO A O 1
ATOM 1591 N N . TRP A 1 209 ? -2.775 -17 12.453 1 88.81 209 TRP A N 1
ATOM 1592 C CA . TRP A 1 209 ? -3.51 -15.82 12.906 1 88.81 209 TRP A CA 1
ATOM 1593 C C . TRP A 1 209 ? -3.061 -15.398 14.297 1 88.81 209 TRP A C 1
ATOM 1595 O O . TRP A 1 209 ? -3.469 -14.344 14.797 1 88.81 209 TRP A O 1
ATOM 1605 N N . GLU A 1 210 ? -2.186 -16.188 14.867 1 85.62 210 GLU A N 1
ATOM 1606 C CA . GLU A 1 210 ? -1.657 -15.836 16.188 1 85.62 210 GLU A CA 1
ATOM 1607 C C . GLU A 1 210 ? -0.226 -15.32 16.078 1 85.62 210 GLU A C 1
ATOM 1609 O O . GLU A 1 210 ? 0.369 -14.922 17.078 1 85.62 210 GLU A O 1
ATOM 1614 N N . ASP A 1 211 ? 0.309 -15.273 14.883 1 83.69 211 ASP A N 1
ATOM 1615 C CA . ASP A 1 211 ? 1.689 -14.836 14.703 1 83.69 211 ASP A CA 1
ATOM 1616 C C . ASP A 1 211 ? 1.817 -13.32 14.891 1 83.69 211 ASP A C 1
ATOM 1618 O O . ASP A 1 211 ? 0.978 -12.562 14.406 1 83.69 211 ASP A O 1
ATOM 1622 N N . GLU A 1 212 ? 2.896 -12.906 15.516 1 78.38 212 GLU A N 1
ATOM 1623 C CA . GLU A 1 212 ? 3.064 -11.492 15.828 1 78.38 212 GLU A CA 1
ATOM 1624 C C . GLU A 1 212 ? 4.207 -10.875 15.023 1 78.38 212 GLU A C 1
ATOM 1626 O O . GLU A 1 212 ? 4.504 -9.688 15.172 1 78.38 212 GLU A O 1
ATOM 1631 N N . THR A 1 213 ? 4.715 -11.625 14.133 1 80.25 213 THR A N 1
ATOM 1632 C CA . THR A 1 213 ? 5.812 -11.094 13.336 1 80.25 213 THR A CA 1
ATOM 1633 C C . THR A 1 213 ? 5.297 -10.102 12.297 1 80.25 213 THR A C 1
ATOM 1635 O O . THR A 1 213 ? 4.137 -10.172 11.883 1 80.25 213 THR A O 1
ATOM 1638 N N . SER A 1 214 ? 6.145 -9.133 11.891 1 80.12 214 SER A N 1
ATOM 1639 C CA . SER A 1 214 ? 5.801 -8.195 10.82 1 80.12 214 SER A CA 1
ATOM 1640 C C . SER A 1 214 ? 6.223 -8.734 9.461 1 80.12 214 SER A C 1
ATOM 1642 O O . SER A 1 214 ? 6.039 -8.07 8.438 1 80.12 214 SER A O 1
ATOM 1644 N N . GLU A 1 215 ? 6.738 -9.977 9.438 1 79.88 215 GLU A N 1
ATOM 1645 C CA . GLU A 1 215 ? 7.207 -10.555 8.188 1 79.88 215 GLU A CA 1
ATOM 1646 C C . GLU A 1 215 ? 6.047 -11.117 7.371 1 79.88 215 GLU A C 1
ATOM 1648 O O . GLU A 1 215 ? 5.449 -12.133 7.75 1 79.88 215 GLU A O 1
ATOM 1653 N N . PRO A 1 216 ? 5.836 -10.531 6.254 1 78.25 216 PRO A N 1
ATOM 1654 C CA . PRO A 1 216 ? 4.656 -10.922 5.48 1 78.25 216 PRO A CA 1
ATOM 1655 C C . PRO A 1 216 ? 4.719 -12.359 4.984 1 78.25 216 PRO A C 1
ATOM 1657 O O . PRO A 1 216 ? 3.688 -12.945 4.633 1 78.25 216 PRO A O 1
ATOM 1660 N N . SER A 1 217 ? 5.836 -12.953 4.906 1 77.62 217 SER A N 1
ATOM 1661 C CA . SER A 1 217 ? 5.953 -14.32 4.414 1 77.62 217 SER A CA 1
ATOM 1662 C C . SER A 1 217 ? 5.523 -15.328 5.477 1 77.62 217 SER A C 1
ATOM 1664 O O . SER A 1 217 ? 5.418 -16.516 5.199 1 77.62 217 SER A O 1
ATOM 1666 N N . VAL A 1 218 ? 5.273 -14.836 6.648 1 80.62 218 VAL A N 1
ATOM 1667 C CA . VAL A 1 218 ? 4.91 -15.703 7.766 1 80.62 218 VAL A CA 1
ATOM 1668 C C . VAL A 1 218 ? 3.557 -15.281 8.328 1 80.62 218 VAL A C 1
ATOM 1670 O O . VAL A 1 218 ? 2.658 -16.109 8.484 1 80.62 218 VAL A O 1
ATOM 1673 N N . ALA A 1 219 ? 3.422 -14.008 8.523 1 86.81 219 ALA A N 1
ATOM 1674 C CA . ALA A 1 219 ? 2.203 -13.469 9.117 1 86.81 219 ALA A CA 1
ATOM 1675 C C . ALA A 1 219 ? 1.104 -13.305 8.07 1 86.81 219 ALA A C 1
ATOM 1677 O O . ALA A 1 219 ? 1.389 -13.156 6.883 1 86.81 219 ALA A O 1
ATOM 1678 N N . LEU A 1 220 ? -0.126 -13.383 8.586 1 94.31 220 LEU A N 1
ATOM 1679 C CA . LEU A 1 220 ? -1.239 -13 7.723 1 94.31 220 LEU A CA 1
ATOM 1680 C C . LEU A 1 220 ? -1.131 -11.539 7.312 1 94.31 220 LEU A C 1
ATOM 1682 O O . LEU A 1 220 ? -0.657 -10.703 8.086 1 94.31 220 LEU A O 1
ATOM 1686 N N . SER A 1 221 ? -1.5 -11.25 6.109 1 94.75 221 SER A N 1
ATOM 1687 C CA . SER A 1 221 ? -1.489 -9.875 5.609 1 94.75 221 SER A CA 1
ATOM 1688 C C . SER A 1 221 ? -2.453 -8.992 6.398 1 94.75 221 SER A C 1
ATOM 1690 O O . SER A 1 221 ? -3.396 -9.492 7.016 1 94.75 221 SER A O 1
ATOM 1692 N N . THR A 1 222 ? -2.246 -7.707 6.363 1 95.25 222 THR A N 1
ATOM 1693 C CA . THR A 1 222 ? -3.154 -6.738 6.969 1 95.25 222 THR A CA 1
ATOM 1694 C C . THR A 1 222 ? -4.559 -6.883 6.395 1 95.25 222 THR A C 1
ATOM 1696 O O . THR A 1 222 ? -5.547 -6.773 7.125 1 95.25 222 THR A O 1
ATOM 1699 N N . PHE A 1 223 ? -4.664 -7.172 5.129 1 96.94 223 PHE A N 1
ATOM 1700 C CA . PHE A 1 223 ? -5.926 -7.371 4.422 1 96.94 223 PHE A CA 1
ATOM 1701 C C . PHE A 1 223 ? -6.707 -8.531 5.027 1 96.94 223 PHE A C 1
ATOM 1703 O O . PHE A 1 223 ? -7.891 -8.391 5.336 1 96.94 223 PHE A O 1
ATOM 1710 N N . SER A 1 224 ? -5.992 -9.664 5.242 1 96.88 224 SER A N 1
ATOM 1711 C CA . SER A 1 224 ? -6.613 -10.852 5.82 1 96.88 224 SER A CA 1
ATOM 1712 C C . SER A 1 224 ? -7.004 -10.617 7.277 1 96.88 224 SER A C 1
ATOM 1714 O O . SER A 1 224 ? -8.086 -11.023 7.707 1 96.88 224 SER A O 1
ATOM 1716 N N . LEU A 1 225 ? -6.16 -9.945 8 1 94.88 225 LEU A N 1
ATOM 1717 C CA . LEU A 1 225 ? -6.449 -9.664 9.398 1 94.88 225 LEU A CA 1
ATOM 1718 C C . LEU A 1 225 ? -7.703 -8.805 9.531 1 94.88 225 LEU A C 1
ATOM 1720 O O . LEU A 1 225 ? -8.555 -9.07 10.383 1 94.88 225 LEU A O 1
ATOM 1724 N N . GLU A 1 226 ? -7.848 -7.801 8.703 1 95.5 226 GLU A N 1
ATOM 1725 C CA . GLU A 1 226 ? -9.031 -6.953 8.711 1 95.5 226 GLU A CA 1
ATOM 1726 C C . GLU A 1 226 ? -10.289 -7.754 8.367 1 95.5 226 GLU A C 1
ATOM 1728 O O . GLU A 1 226 ? -11.336 -7.57 8.992 1 95.5 226 GLU A O 1
ATOM 1733 N N . ARG A 1 227 ? -10.164 -8.602 7.387 1 96.56 227 ARG A N 1
ATOM 1734 C CA . ARG A 1 227 ? -11.281 -9.438 6.957 1 96.56 227 ARG A CA 1
ATOM 1735 C C . ARG A 1 227 ? -11.758 -10.344 8.086 1 96.56 227 ARG A C 1
ATOM 1737 O O . ARG A 1 227 ? -12.953 -10.602 8.227 1 96.56 227 ARG A O 1
ATOM 1744 N N . MET A 1 228 ? -10.828 -10.82 8.898 1 96.38 228 MET A N 1
ATOM 1745 C CA . MET A 1 228 ? -11.164 -11.703 10.008 1 96.38 228 MET A CA 1
ATOM 1746 C C . MET A 1 228 ? -11.922 -10.953 11.094 1 96.38 228 MET A C 1
ATOM 1748 O O . MET A 1 228 ? -12.516 -11.57 11.977 1 96.38 228 MET A O 1
ATOM 1752 N N . GLN A 1 229 ? -11.914 -9.625 11.039 1 94.94 229 GLN A N 1
ATOM 1753 C CA . GLN A 1 229 ? -12.609 -8.812 12.039 1 94.94 229 GLN A CA 1
ATOM 1754 C C . GLN A 1 229 ? -14.016 -8.453 11.57 1 94.94 229 GLN A C 1
ATOM 1756 O O . GLN A 1 229 ? -14.781 -7.832 12.32 1 94.94 229 GLN A O 1
ATOM 1761 N N . ALA A 1 230 ? -14.312 -8.789 10.375 1 95.5 230 ALA A N 1
ATOM 1762 C CA . ALA A 1 230 ? -15.672 -8.547 9.898 1 95.5 230 ALA A CA 1
ATOM 1763 C C . ALA A 1 230 ? -16.703 -9.258 10.781 1 95.5 230 ALA A C 1
ATOM 1765 O O . ALA A 1 230 ? -16.453 -10.383 11.234 1 95.5 230 ALA A O 1
ATOM 1766 N N . GLU A 1 231 ? -17.828 -8.672 10.969 1 95.06 231 GLU A N 1
ATOM 1767 C CA . GLU A 1 231 ? -18.875 -9.195 11.852 1 95.06 231 GLU A CA 1
ATOM 1768 C C . GLU A 1 231 ? -19.328 -10.586 11.398 1 95.06 231 GLU A C 1
ATOM 1770 O O . GLU A 1 231 ? -19.469 -11.492 12.219 1 95.06 231 GLU A O 1
ATOM 1775 N N . TRP A 1 232 ? -19.531 -10.68 10.141 1 94.81 232 TRP A N 1
ATOM 1776 C CA . TRP A 1 232 ? -20.016 -11.953 9.617 1 94.81 232 TRP A CA 1
ATOM 1777 C C . TRP A 1 232 ? -18.953 -13.031 9.75 1 94.81 232 TRP A C 1
ATOM 1779 O O . TRP A 1 232 ? -19.266 -14.203 9.969 1 94.81 232 TRP A O 1
ATOM 1789 N N . PHE A 1 233 ? -17.656 -12.688 9.617 1 97.56 233 PHE A N 1
ATOM 1790 C CA . PHE A 1 233 ? -16.578 -13.656 9.812 1 97.56 233 PHE A CA 1
ATOM 1791 C C . PHE A 1 233 ? -16.562 -14.164 11.242 1 97.56 233 PHE A C 1
ATOM 1793 O O . PHE A 1 233 ? -16.531 -15.375 11.477 1 97.56 233 PHE A O 1
ATOM 1800 N N . GLU A 1 234 ? -16.656 -13.242 12.164 1 96.5 234 GLU A N 1
ATOM 1801 C CA . GLU A 1 234 ? -16.625 -13.609 13.578 1 96.5 234 GLU A CA 1
ATOM 1802 C C . GLU A 1 234 ? -17.828 -14.461 13.953 1 96.5 234 GLU A C 1
ATOM 1804 O O . GLU A 1 234 ? -17.719 -15.398 14.75 1 96.5 234 GLU A O 1
ATOM 1809 N N . ALA A 1 235 ? -18.875 -14.164 13.375 1 97.25 235 ALA A N 1
ATOM 1810 C CA . ALA A 1 235 ? -20.125 -14.844 13.719 1 97.25 235 ALA A CA 1
ATOM 1811 C C . ALA A 1 235 ? -20.156 -16.25 13.117 1 97.25 235 ALA A C 1
ATOM 1813 O O . ALA A 1 235 ? -20.688 -17.188 13.734 1 97.25 235 ALA A O 1
ATOM 1814 N N . GLN A 1 236 ? -19.562 -16.375 11.938 1 97.94 236 GLN A N 1
ATOM 1815 C CA . GLN A 1 236 ? -19.828 -17.594 11.18 1 97.94 236 GLN A CA 1
ATOM 1816 C C . GLN A 1 236 ? -18.609 -18.5 11.164 1 97.94 236 GLN A C 1
ATOM 1818 O O . GLN A 1 236 ? -18.703 -19.656 10.766 1 97.94 236 GLN A O 1
ATOM 1823 N N . THR A 1 237 ? -17.438 -18.031 11.586 1 98.5 237 THR A N 1
ATOM 1824 C CA . THR A 1 237 ? -16.203 -18.797 11.453 1 98.5 237 THR A CA 1
ATOM 1825 C C . THR A 1 237 ? -15.648 -19.172 12.82 1 98.5 237 THR A C 1
ATOM 1827 O O . THR A 1 237 ? -15.477 -18.297 13.68 1 98.5 237 THR A O 1
ATOM 1830 N N . GLU A 1 238 ? -15.438 -20.438 13.008 1 97.94 238 GLU A N 1
ATOM 1831 C CA . GLU A 1 238 ? -14.719 -20.938 14.172 1 97.94 238 GLU A CA 1
ATOM 1832 C C . GLU A 1 238 ? -13.266 -21.25 13.828 1 97.94 238 GLU A C 1
ATOM 1834 O O . GLU A 1 238 ? -13 -22.062 12.938 1 97.94 238 GLU A O 1
ATOM 1839 N N . LEU A 1 239 ? -12.344 -20.609 14.531 1 97.44 239 LEU A N 1
ATOM 1840 C CA . LEU A 1 239 ? -10.922 -20.891 14.344 1 97.44 239 LEU A CA 1
ATOM 1841 C C . LEU A 1 239 ? -10.484 -22.047 15.227 1 97.44 239 LEU A C 1
ATOM 1843 O O . LEU A 1 239 ? -10.75 -22.062 16.438 1 97.44 239 LEU A O 1
ATOM 1847 N N . ILE A 1 240 ? -9.906 -23.031 14.641 1 96.44 240 ILE A N 1
ATOM 1848 C CA . ILE A 1 240 ? -9.43 -24.219 15.367 1 96.44 240 ILE A CA 1
ATOM 1849 C C . ILE A 1 240 ? -7.906 -24.312 15.25 1 96.44 240 ILE A C 1
ATOM 1851 O O . ILE A 1 240 ? -7.391 -24.922 14.312 1 96.44 240 ILE A O 1
ATOM 1855 N N . PRO A 1 241 ? -7.148 -23.781 16.203 1 94.44 241 PRO A N 1
ATOM 1856 C CA . PRO A 1 241 ? -5.684 -23.719 16.156 1 94.44 241 PRO A CA 1
ATOM 1857 C C . PRO A 1 241 ? -5.035 -25.031 16.641 1 94.44 241 PRO A C 1
ATOM 1859 O O . PRO A 1 241 ? -5.684 -25.828 17.297 1 94.44 241 PRO A O 1
ATOM 1862 N N . HIS A 1 242 ? -3.777 -25.203 16.203 1 93.56 242 HIS A N 1
ATOM 1863 C CA . HIS A 1 242 ? -2.928 -26.281 16.688 1 93.56 242 HIS A CA 1
ATOM 1864 C C . HIS A 1 242 ? -3.6 -27.641 16.5 1 93.56 242 HIS A C 1
ATOM 1866 O O . HIS A 1 242 ? -3.631 -28.453 17.422 1 93.56 242 HIS A O 1
ATOM 1872 N N . CYS A 1 243 ? -4.148 -27.781 15.305 1 94.5 243 CYS A N 1
ATOM 1873 C CA . CYS A 1 243 ? -4.945 -28.969 15.023 1 94.5 243 CYS A CA 1
ATOM 1874 C C . CYS A 1 243 ? -4.551 -29.578 13.688 1 94.5 243 CYS A C 1
ATOM 1876 O O . CYS A 1 243 ? -5.254 -29.422 12.688 1 94.5 243 CYS A O 1
ATOM 1878 N N . PRO A 1 244 ? -3.443 -30.344 13.734 1 95.81 244 PRO A N 1
ATOM 1879 C CA . PRO A 1 244 ? -3.07 -31.016 12.484 1 95.81 244 PRO A CA 1
ATOM 1880 C C . PRO A 1 244 ? -4.051 -32.125 12.094 1 95.81 244 PRO A C 1
ATOM 1882 O O . PRO A 1 244 ? -4.438 -32.938 12.93 1 95.81 244 PRO A O 1
ATOM 1885 N N . VAL A 1 245 ? -4.473 -32.125 10.836 1 97.38 245 VAL A N 1
ATOM 1886 C CA . VAL A 1 245 ? -5.395 -33.125 10.312 1 97.38 245 VAL A CA 1
ATOM 1887 C C . VAL A 1 245 ? -4.621 -34.375 9.914 1 97.38 245 VAL A C 1
ATOM 1889 O O . VAL A 1 245 ? -3.586 -34.312 9.25 1 97.38 245 VAL A O 1
ATOM 1892 N N . SER A 1 246 ? -5.195 -35.531 10.25 1 96.69 246 SER A N 1
ATOM 1893 C CA . SER A 1 246 ? -4.492 -36.781 9.992 1 96.69 246 SER A CA 1
ATOM 1894 C C . SER A 1 246 ? -5.133 -37.531 8.836 1 96.69 246 SER A C 1
ATOM 1896 O O . SER A 1 246 ? -4.441 -38.25 8.086 1 96.69 246 SER A O 1
ATOM 1898 N N . LYS A 1 247 ? -6.395 -37.469 8.719 1 97.38 247 LYS A N 1
ATOM 1899 C CA . LYS A 1 247 ? -7.082 -38.156 7.633 1 97.38 247 LYS A CA 1
ATOM 1900 C C . LYS A 1 247 ? -8.508 -37.656 7.465 1 97.38 247 LYS A C 1
ATOM 1902 O O . LYS A 1 247 ? -9.047 -37 8.367 1 97.38 247 LYS A O 1
ATOM 1907 N N . VAL A 1 248 ? -9.07 -37.938 6.324 1 97.94 248 VAL A N 1
ATOM 1908 C CA . VAL A 1 248 ? -10.469 -37.656 6.02 1 97.94 248 VAL A CA 1
ATOM 1909 C C . VAL A 1 248 ? -11.156 -38.938 5.547 1 97.94 248 VAL A C 1
ATOM 1911 O O . VAL A 1 248 ? -10.594 -39.688 4.754 1 97.94 248 VAL A O 1
ATOM 1914 N N . LEU A 1 249 ? -12.297 -39.188 6.109 1 97.81 249 LEU A N 1
ATOM 1915 C CA . LEU A 1 249 ? -13.078 -40.344 5.738 1 97.81 249 LEU A CA 1
ATOM 1916 C C . LEU A 1 249 ? -14.492 -39.938 5.32 1 97.81 249 LEU A C 1
ATOM 1918 O O . LEU A 1 249 ? -14.961 -38.875 5.66 1 97.81 249 LEU A O 1
ATOM 1922 N N . ARG A 1 250 ? -15 -40.812 4.469 1 97.06 250 ARG A N 1
ATOM 1923 C CA . ARG A 1 250 ? -16.422 -40.688 4.164 1 97.06 250 ARG A CA 1
ATOM 1924 C C . ARG A 1 250 ? -17.266 -41.594 5.051 1 97.06 250 ARG A C 1
ATOM 1926 O O . ARG A 1 250 ? -16.922 -42.75 5.246 1 97.06 250 ARG A O 1
ATOM 1933 N N . ASP A 1 251 ? -18.219 -41.031 5.656 1 95.12 251 ASP A N 1
ATOM 1934 C CA . ASP A 1 251 ? -19.203 -41.781 6.449 1 95.12 251 ASP A CA 1
ATOM 1935 C C . ASP A 1 251 ? -20.625 -41.438 5.992 1 95.12 251 ASP A C 1
ATOM 1937 O O . ASP A 1 251 ? -21.266 -40.531 6.523 1 95.12 251 ASP A O 1
ATOM 1941 N N . GLY A 1 252 ? -21.172 -42.312 5.148 1 95.31 252 GLY A N 1
ATOM 1942 C CA . GLY A 1 252 ? -22.453 -42 4.543 1 95.31 252 GLY A CA 1
ATOM 1943 C C . GLY A 1 252 ? -22.422 -40.719 3.727 1 95.31 252 GLY A C 1
ATOM 1944 O O . GLY A 1 252 ? -21.625 -40.594 2.793 1 95.31 252 GLY A O 1
ATOM 1945 N N . ASP A 1 253 ? -23.25 -39.844 4.191 1 94.75 253 ASP A N 1
ATOM 1946 C CA . ASP A 1 253 ? -23.344 -38.562 3.451 1 94.75 253 ASP A CA 1
ATOM 1947 C C . ASP A 1 253 ? -22.469 -37.5 4.09 1 94.75 253 ASP A C 1
ATOM 1949 O O . ASP A 1 253 ? -22.516 -36.344 3.678 1 94.75 253 ASP A O 1
ATOM 1953 N N . LYS A 1 254 ? -21.641 -37.969 5.055 1 97.06 254 LYS A N 1
ATOM 1954 C CA . LYS A 1 254 ? -20.812 -37 5.762 1 97.06 254 LYS A CA 1
ATOM 1955 C C . LYS A 1 254 ? -19.328 -37.281 5.543 1 97.06 254 LYS A C 1
ATOM 1957 O O . LYS A 1 254 ? -18.938 -38.406 5.25 1 97.06 254 LYS A O 1
ATOM 1962 N N . TYR A 1 255 ? -18.578 -36.156 5.598 1 98.19 255 TYR A N 1
ATOM 1963 C CA . TYR A 1 255 ? -17.125 -36.219 5.664 1 98.19 255 TYR A CA 1
ATOM 1964 C C . TYR A 1 255 ? -16.641 -36.094 7.105 1 98.19 255 TYR A C 1
ATOM 1966 O O . TYR A 1 255 ? -17.141 -35.25 7.863 1 98.19 255 TYR A O 1
ATOM 1974 N N . GLN A 1 256 ? -15.734 -37 7.43 1 98.38 256 GLN A N 1
ATOM 1975 C CA . GLN A 1 256 ? -15.117 -36.969 8.75 1 98.38 256 GLN A CA 1
ATOM 1976 C C . GLN A 1 256 ? -13.656 -36.531 8.664 1 98.38 256 GLN A C 1
ATOM 1978 O O . GLN A 1 256 ? -12.844 -37.188 8.023 1 98.38 256 GLN A O 1
ATOM 1983 N N . VAL A 1 257 ? -13.352 -35.438 9.32 1 98.5 257 VAL A N 1
ATOM 1984 C CA . VAL A 1 257 ? -11.984 -34.938 9.398 1 98.5 257 VAL A CA 1
ATOM 1985 C C . VAL A 1 257 ? -11.375 -35.312 10.75 1 98.5 257 VAL A C 1
ATOM 1987 O O . VAL A 1 257 ? -11.82 -34.812 11.789 1 98.5 257 VAL A O 1
ATOM 1990 N N . HIS A 1 258 ? -10.422 -36.125 10.688 1 98.12 258 HIS A N 1
ATOM 1991 C CA . HIS A 1 258 ? -9.727 -36.562 11.891 1 98.12 258 HIS A CA 1
ATOM 1992 C C . HIS A 1 258 ? -8.477 -35.719 12.133 1 98.12 258 HIS A C 1
ATOM 1994 O O . HIS A 1 258 ? -7.629 -35.594 11.242 1 98.12 258 HIS A O 1
ATOM 2000 N N . ALA A 1 259 ? -8.422 -35.219 13.359 1 96.12 259 ALA A N 1
ATOM 2001 C CA . ALA A 1 259 ? -7.289 -34.344 13.695 1 96.12 259 ALA A CA 1
ATOM 2002 C C . ALA A 1 259 ? -6.551 -34.875 14.922 1 96.12 259 ALA A C 1
ATOM 2004 O O . ALA A 1 259 ? -6.945 -35.906 15.5 1 96.12 259 ALA A O 1
ATOM 2005 N N . ALA A 1 260 ? -5.453 -34.188 15.172 1 88.75 260 ALA A N 1
ATOM 2006 C CA . ALA A 1 260 ? -4.613 -34.594 16.297 1 88.75 260 ALA A CA 1
ATOM 2007 C C . ALA A 1 260 ? -5.406 -34.562 17.609 1 88.75 260 ALA A C 1
ATOM 2009 O O . ALA A 1 260 ? -6.34 -33.781 17.766 1 88.75 260 ALA A O 1
ATOM 2010 N N . GLY A 1 261 ? -5 -35.5 18.516 1 88.75 261 GLY A N 1
ATOM 2011 C CA . GLY A 1 261 ? -5.629 -35.562 19.828 1 88.75 261 GLY A CA 1
ATOM 2012 C C . GLY A 1 261 ? -6.973 -36.25 19.812 1 88.75 261 GLY A C 1
ATOM 2013 O O . GLY A 1 261 ? -7.734 -36.156 20.781 1 88.75 261 GLY A O 1
ATOM 2014 N N . GLY A 1 262 ? -7.316 -36.781 18.641 1 90.5 262 GLY A N 1
ATOM 2015 C CA . GLY A 1 262 ? -8.562 -37.531 18.562 1 90.5 262 GLY A CA 1
ATOM 2016 C C . GLY A 1 262 ? -9.758 -36.688 18.219 1 90.5 262 GLY A C 1
ATOM 2017 O O . GLY A 1 262 ? -10.898 -37.156 18.266 1 90.5 262 GLY A O 1
ATOM 2018 N N . LEU A 1 263 ? -9.492 -35.469 17.844 1 95.25 263 LEU A N 1
ATOM 2019 C CA . LEU A 1 263 ? -10.586 -34.562 17.484 1 95.25 263 LEU A CA 1
ATOM 2020 C C . LEU A 1 263 ? -11.219 -34.969 16.156 1 95.25 263 LEU A C 1
ATOM 2022 O O . LEU A 1 263 ? -10.516 -35.406 15.234 1 95.25 263 LEU A O 1
ATOM 2026 N N . LEU A 1 264 ? -12.562 -34.875 16.156 1 97.44 264 LEU A N 1
ATOM 2027 C CA . LEU A 1 264 ? -13.336 -35.25 14.969 1 97.44 264 LEU A CA 1
ATOM 2028 C C . LEU A 1 264 ? -14.281 -34.125 14.562 1 97.44 264 LEU A C 1
ATOM 2030 O O . LEU A 1 264 ? -15.016 -33.594 15.406 1 97.44 264 LEU A O 1
ATOM 2034 N N . PHE A 1 265 ? -14.141 -33.719 13.32 1 97.88 265 PHE A N 1
ATOM 2035 C CA . PHE A 1 265 ? -15.062 -32.75 12.75 1 97.88 265 PHE A CA 1
ATOM 2036 C C . PHE A 1 265 ? -15.852 -33.375 11.602 1 97.88 265 PHE A C 1
ATOM 2038 O O . PHE A 1 265 ? -15.305 -34.125 10.805 1 97.88 265 PHE A O 1
ATOM 2045 N N . GLU A 1 266 ? -17.141 -33 11.516 1 97.75 266 GLU A N 1
ATOM 2046 C CA . GLU A 1 266 ? -17.984 -33.562 10.461 1 97.75 266 GLU A CA 1
ATOM 2047 C C . GLU A 1 266 ? -18.672 -32.469 9.648 1 97.75 266 GLU A C 1
ATOM 2049 O O . GLU A 1 266 ? -18.969 -31.391 10.172 1 97.75 266 GLU A O 1
ATOM 2054 N N . SER A 1 267 ? -18.812 -32.719 8.414 1 97.5 267 SER A N 1
ATOM 2055 C CA . SER A 1 267 ? -19.562 -31.844 7.512 1 97.5 267 SER A CA 1
ATOM 2056 C C . SER A 1 267 ? -20.203 -32.625 6.379 1 97.5 267 SER A C 1
ATOM 2058 O O . SER A 1 267 ? -19.734 -33.719 6.023 1 97.5 267 SER A O 1
ATOM 2060 N N . ARG A 1 268 ? -21.281 -32.125 5.871 1 96.94 268 ARG A N 1
ATOM 2061 C CA . ARG A 1 268 ? -21.906 -32.719 4.707 1 96.94 268 ARG A CA 1
ATOM 2062 C C . ARG A 1 268 ? -21.266 -32.25 3.414 1 96.94 268 ARG A C 1
ATOM 2064 O O . ARG A 1 268 ? -21.422 -32.875 2.363 1 96.94 268 ARG A O 1
ATOM 2071 N N . SER A 1 269 ? -20.562 -31.109 3.482 1 97.62 269 SER A N 1
ATOM 2072 C CA . SER A 1 269 ? -19.812 -30.594 2.346 1 97.62 269 SER A CA 1
ATOM 2073 C C . SER A 1 269 ? -18.375 -31.109 2.365 1 97.62 269 SER A C 1
ATOM 2075 O O . SER A 1 269 ? -17.766 -31.234 3.432 1 97.62 269 SER A O 1
ATOM 2077 N N . ALA A 1 270 ? -17.844 -31.391 1.174 1 97.38 270 ALA A N 1
ATOM 2078 C CA . ALA A 1 270 ? -16.438 -31.797 1.095 1 97.38 270 ALA A CA 1
ATOM 2079 C C . ALA A 1 270 ? -15.531 -30.75 1.725 1 97.38 270 ALA A C 1
ATOM 2081 O O . ALA A 1 270 ? -15.664 -29.547 1.447 1 97.38 270 ALA A O 1
ATOM 2082 N N . PRO A 1 271 ? -14.609 -31.219 2.598 1 98.06 271 PRO A N 1
ATOM 2083 C CA . PRO A 1 271 ? -13.672 -30.25 3.158 1 98.06 271 PRO A CA 1
ATOM 2084 C C . PRO A 1 271 ? -12.836 -29.547 2.086 1 98.06 271 PRO A C 1
ATOM 2086 O O . PRO A 1 271 ? -12.594 -30.125 1.018 1 98.06 271 PRO A O 1
ATOM 2089 N N . LEU A 1 272 ? -12.492 -28.344 2.355 1 98.31 272 LEU A N 1
ATOM 2090 C CA . LEU A 1 272 ? -11.656 -27.562 1.45 1 98.31 272 LEU A CA 1
ATOM 2091 C C . LEU A 1 272 ? -10.211 -27.531 1.929 1 98.31 272 LEU A C 1
ATOM 2093 O O . LEU A 1 272 ? -9.945 -27.344 3.119 1 98.31 272 LEU A O 1
ATOM 2097 N N . LEU A 1 273 ? -9.328 -27.812 0.977 1 98.06 273 LEU A N 1
ATOM 2098 C CA . LEU A 1 273 ? -7.906 -27.812 1.293 1 98.06 273 LEU A CA 1
ATOM 2099 C C . LEU A 1 273 ? -7.266 -26.484 0.896 1 98.06 273 LEU A C 1
ATOM 2101 O O . LEU A 1 273 ? -7.312 -26.094 -0.272 1 98.06 273 LEU A O 1
ATOM 2105 N N . ALA A 1 274 ? -6.734 -25.781 1.811 1 97.19 274 ALA A N 1
ATOM 2106 C CA . ALA A 1 274 ? -5.914 -24.594 1.619 1 97.19 274 ALA A CA 1
ATOM 2107 C C . ALA A 1 274 ? -4.496 -24.812 2.141 1 97.19 274 ALA A C 1
ATOM 2109 O O . ALA A 1 274 ? -4.02 -24.047 2.99 1 97.19 274 ALA A O 1
ATOM 2110 N N . ILE A 1 275 ? -3.812 -25.781 1.546 1 94.38 275 ILE A N 1
ATOM 2111 C CA . ILE A 1 275 ? -2.584 -26.281 2.148 1 94.38 275 ILE A CA 1
ATOM 2112 C C . ILE A 1 275 ? -1.407 -26.031 1.208 1 94.38 275 ILE A C 1
ATOM 2114 O O . ILE A 1 275 ? -0.389 -26.734 1.282 1 94.38 275 ILE A O 1
ATOM 2118 N N . GLY A 1 276 ? -1.617 -25.172 0.241 1 93.38 276 GLY A N 1
ATOM 2119 C CA . GLY A 1 276 ? -0.507 -24.734 -0.59 1 93.38 276 GLY A CA 1
ATOM 2120 C C . GLY A 1 276 ? -0.377 -25.531 -1.877 1 93.38 276 GLY A C 1
ATOM 2121 O O . GLY A 1 276 ? -1.358 -26.094 -2.369 1 93.38 276 GLY A O 1
ATOM 2122 N N . PHE A 1 277 ? 0.827 -25.438 -2.492 1 94 277 PHE A N 1
ATOM 2123 C CA . PHE A 1 277 ? 1.049 -25.938 -3.84 1 94 277 PHE A CA 1
ATOM 2124 C C . PHE A 1 277 ? 2.357 -26.719 -3.916 1 94 277 PHE A C 1
ATOM 2126 O O . PHE A 1 277 ? 3.289 -26.453 -3.154 1 94 277 PHE A O 1
ATOM 2133 N N . GLU A 1 278 ? 2.336 -27.719 -4.805 1 90.69 278 GLU A N 1
ATOM 2134 C CA . GLU A 1 278 ? 3.584 -28.391 -5.137 1 90.69 278 GLU A CA 1
ATOM 2135 C C . GLU A 1 278 ? 4.453 -27.531 -6.051 1 90.69 278 GLU A C 1
ATOM 2137 O O . GLU A 1 278 ? 5.68 -27.516 -5.914 1 90.69 278 GLU A O 1
ATOM 2142 N N . GLY A 1 279 ? 3.775 -26.828 -6.98 1 91.5 279 GLY A N 1
ATOM 2143 C CA . GLY A 1 279 ? 4.465 -25.906 -7.863 1 91.5 279 GLY A CA 1
ATOM 2144 C C . GLY A 1 279 ? 4.996 -26.562 -9.125 1 91.5 279 GLY A C 1
ATOM 2145 O O . GLY A 1 279 ? 5.105 -27.781 -9.188 1 91.5 279 GLY A O 1
ATOM 2146 N N . SER A 1 280 ? 5.426 -25.766 -10.023 1 93.38 280 SER A N 1
ATOM 2147 C CA . SER A 1 280 ? 5.832 -26.219 -11.352 1 93.38 280 SER A CA 1
ATOM 2148 C C . SER A 1 280 ? 7.25 -26.781 -11.336 1 93.38 280 SER A C 1
ATOM 2150 O O . SER A 1 280 ? 7.668 -27.469 -12.273 1 93.38 280 SER A O 1
ATOM 2152 N N . LEU A 1 281 ? 7.922 -26.547 -10.297 1 94.38 281 LEU A N 1
ATOM 2153 C CA . LEU A 1 281 ? 9.305 -27 -10.211 1 94.38 281 LEU A CA 1
ATOM 2154 C C . LEU A 1 281 ? 9.375 -28.531 -10.234 1 94.38 281 LEU A C 1
ATOM 2156 O O . LEU A 1 281 ? 10.422 -29.109 -10.523 1 94.38 281 LEU A O 1
ATOM 2160 N N . ARG A 1 282 ? 8.305 -29.156 -9.914 1 91.69 282 ARG A N 1
ATOM 2161 C CA . ARG A 1 282 ? 8.258 -30.609 -9.969 1 91.69 282 ARG A CA 1
ATOM 2162 C C . ARG A 1 282 ? 8.555 -31.109 -11.375 1 91.69 282 ARG A C 1
ATOM 2164 O O . ARG A 1 282 ? 9.078 -32.219 -11.547 1 91.69 282 ARG A O 1
ATOM 2171 N N . LEU A 1 283 ? 8.344 -30.281 -12.398 1 93.62 283 LEU A N 1
ATOM 2172 C CA . LEU A 1 283 ? 8.516 -30.672 -13.797 1 93.62 283 LEU A CA 1
ATOM 2173 C C . LEU A 1 283 ? 9.984 -30.625 -14.203 1 93.62 283 LEU A C 1
ATOM 2175 O O . LEU A 1 283 ? 10.383 -31.234 -15.195 1 93.62 283 LEU A O 1
ATOM 2179 N N . VAL A 1 284 ? 10.805 -29.875 -13.414 1 96.06 284 VAL A N 1
ATOM 2180 C CA . VAL A 1 284 ? 12.211 -29.703 -13.781 1 96.06 284 VAL A CA 1
ATOM 2181 C C . VAL A 1 284 ? 13.094 -29.938 -12.562 1 96.06 284 VAL A C 1
ATOM 2183 O O . VAL A 1 284 ? 14.172 -29.359 -12.445 1 96.06 284 VAL A O 1
ATOM 2186 N N . SER A 1 285 ? 12.625 -30.703 -11.641 1 94.25 285 SER A N 1
ATOM 2187 C CA . SER A 1 285 ? 13.32 -30.906 -10.375 1 94.25 285 SER A CA 1
ATOM 2188 C C . SER A 1 285 ? 14.703 -31.5 -10.586 1 94.25 285 SER A C 1
ATOM 2190 O O . SER A 1 285 ? 15.633 -31.219 -9.82 1 94.25 285 SER A O 1
ATOM 2192 N N . ASP A 1 286 ? 14.906 -32.281 -11.656 1 95.69 286 ASP A N 1
ATOM 2193 C CA . ASP A 1 286 ? 16.172 -32.969 -11.93 1 95.69 286 ASP A CA 1
ATOM 2194 C C . ASP A 1 286 ? 17.219 -31.984 -12.453 1 95.69 286 ASP A C 1
ATOM 2196 O O . ASP A 1 286 ? 18.406 -32.281 -12.484 1 95.69 286 ASP A O 1
ATOM 2200 N N . LEU A 1 287 ? 16.75 -30.844 -12.781 1 97.5 287 LEU A N 1
ATOM 2201 C CA . LEU A 1 287 ? 17.656 -29.859 -13.367 1 97.5 287 LEU A CA 1
ATOM 2202 C C . LEU A 1 287 ? 18.141 -28.875 -12.312 1 97.5 287 LEU A C 1
ATOM 2204 O O . LEU A 1 287 ? 18.938 -27.984 -12.609 1 97.5 287 LEU A O 1
ATOM 2208 N N . PHE A 1 288 ? 17.625 -29.031 -11.094 1 97.56 288 PHE A N 1
ATOM 2209 C CA . PHE A 1 288 ? 18.031 -28.188 -9.977 1 97.56 288 PHE A CA 1
ATOM 2210 C C . PHE A 1 288 ? 18.531 -29.047 -8.812 1 97.56 288 PHE A C 1
ATOM 2212 O O . PHE A 1 288 ? 17.953 -30.094 -8.516 1 97.56 288 PHE A O 1
ATOM 2219 N N . GLU A 1 289 ? 19.625 -28.594 -8.242 1 97.56 289 GLU A N 1
ATOM 2220 C CA . GLU A 1 289 ? 19.969 -29.125 -6.926 1 97.56 289 GLU A CA 1
ATOM 2221 C C . GLU A 1 289 ? 19.016 -28.625 -5.852 1 97.56 289 GLU A C 1
ATOM 2223 O O . GLU A 1 289 ? 18.547 -27.484 -5.902 1 97.56 289 GLU A O 1
ATOM 2228 N N . LYS A 1 290 ? 18.766 -29.484 -4.863 1 95.44 290 LYS A N 1
ATOM 2229 C CA . LYS A 1 290 ? 17.797 -29.109 -3.836 1 95.44 290 LYS A CA 1
ATOM 2230 C C . LYS A 1 290 ? 18.5 -28.625 -2.57 1 95.44 290 LYS A C 1
ATOM 2232 O O . LYS A 1 290 ? 19.516 -29.188 -2.154 1 95.44 290 LYS A O 1
ATOM 2237 N N . ARG A 1 291 ? 17.906 -27.562 -2.086 1 94.94 291 ARG A N 1
ATOM 2238 C CA . ARG A 1 291 ? 18.266 -27.125 -0.74 1 94.94 291 ARG A CA 1
ATOM 2239 C C . ARG A 1 291 ? 17.719 -28.078 0.311 1 94.94 291 ARG A C 1
ATOM 2241 O O . ARG A 1 291 ? 16.906 -28.953 -0.001 1 94.94 291 ARG A O 1
ATOM 2248 N N . GLU A 1 292 ? 18.141 -27.828 1.57 1 93.06 292 GLU A N 1
ATOM 2249 C CA . GLU A 1 292 ? 17.625 -28.625 2.678 1 93.06 292 GLU A CA 1
ATOM 2250 C C . GLU A 1 292 ? 16.109 -28.438 2.832 1 93.06 292 GLU A C 1
ATOM 2252 O O . GLU A 1 292 ? 15.406 -29.375 3.213 1 93.06 292 GLU A O 1
ATOM 2257 N N . ASP A 1 293 ? 15.664 -27.312 2.451 1 89.56 293 ASP A N 1
ATOM 2258 C CA . ASP A 1 293 ? 14.25 -27.031 2.639 1 89.56 293 ASP A CA 1
ATOM 2259 C C . ASP A 1 293 ? 13.43 -27.484 1.432 1 89.56 293 ASP A C 1
ATOM 2261 O O . ASP A 1 293 ? 12.219 -27.25 1.375 1 89.56 293 ASP A O 1
ATOM 2265 N N . GLY A 1 294 ? 14.062 -28.031 0.464 1 91.19 294 GLY A N 1
ATOM 2266 C CA . GLY A 1 294 ? 13.352 -28.625 -0.659 1 91.19 294 GLY A CA 1
ATOM 2267 C C . GLY A 1 294 ? 13.273 -27.703 -1.864 1 91.19 294 GLY A C 1
ATOM 2268 O O . GLY A 1 294 ? 12.891 -28.141 -2.955 1 91.19 294 GLY A O 1
ATOM 2269 N N . TYR A 1 295 ? 13.711 -26.469 -1.697 1 94.19 295 TYR A N 1
ATOM 2270 C CA . TYR A 1 295 ? 13.695 -25.516 -2.803 1 94.19 295 TYR A CA 1
ATOM 2271 C C . TYR A 1 295 ? 14.992 -25.594 -3.604 1 94.19 295 TYR A C 1
ATOM 2273 O O . TYR A 1 295 ? 15.969 -26.203 -3.162 1 94.19 295 TYR A O 1
ATOM 2281 N N . PRO A 1 296 ? 15.008 -25.078 -4.758 1 96.44 296 PRO A N 1
ATOM 2282 C CA . PRO A 1 296 ? 16.219 -25.156 -5.586 1 96.44 296 PRO A CA 1
ATOM 2283 C C . PRO A 1 296 ? 17.391 -24.391 -4.988 1 96.44 296 PRO A C 1
ATOM 2285 O O . PRO A 1 296 ? 17.203 -23.297 -4.445 1 96.44 296 PRO A O 1
ATOM 2288 N N . LEU A 1 297 ? 18.547 -25.031 -5.012 1 97.56 297 LEU A N 1
ATOM 2289 C CA . LEU A 1 297 ? 19.797 -24.328 -4.73 1 97.56 297 LEU A CA 1
ATOM 2290 C C . LEU A 1 297 ? 20.234 -23.5 -5.934 1 97.56 297 LEU A C 1
ATOM 2292 O O . LEU A 1 297 ? 20.438 -24.047 -7.023 1 97.56 297 LEU A O 1
ATOM 2296 N N . LEU A 1 298 ? 20.391 -22.219 -5.738 1 97.75 298 LEU A N 1
ATOM 2297 C CA . LEU A 1 298 ? 20.672 -21.297 -6.84 1 97.75 298 LEU A CA 1
ATOM 2298 C C . LEU A 1 298 ? 21.984 -20.562 -6.613 1 97.75 298 LEU A C 1
ATOM 2300 O O . LEU A 1 298 ? 22.406 -20.375 -5.473 1 97.75 298 LEU A O 1
ATOM 2304 N N . SER A 1 299 ? 22.609 -20.203 -7.723 1 97.25 299 SER A N 1
ATOM 2305 C CA . SER A 1 299 ? 23.703 -19.25 -7.633 1 97.25 299 SER A CA 1
ATOM 2306 C C . SER A 1 299 ? 23.203 -17.875 -7.219 1 97.25 299 SER A C 1
ATOM 2308 O O . SER A 1 299 ? 22 -17.656 -7.09 1 97.25 299 SER A O 1
ATOM 2310 N N . GLU A 1 300 ? 24.109 -16.969 -7.055 1 95.62 300 GLU A N 1
ATOM 2311 C CA . GLU A 1 300 ? 23.75 -15.609 -6.676 1 95.62 300 GLU A CA 1
ATOM 2312 C C . GLU A 1 300 ? 22.938 -14.922 -7.781 1 95.62 300 GLU A C 1
ATOM 2314 O O . GLU A 1 300 ? 22.266 -13.922 -7.531 1 95.62 300 GLU A O 1
ATOM 2319 N N . GLN A 1 301 ? 23.062 -15.469 -8.953 1 97.62 301 GLN A N 1
ATOM 2320 C CA . GLN A 1 301 ? 22.375 -14.883 -10.094 1 97.62 301 GLN A CA 1
ATOM 2321 C C . GLN A 1 301 ? 21.094 -15.656 -10.422 1 97.62 301 GLN A C 1
ATOM 2323 O O . GLN A 1 301 ? 20.516 -15.492 -11.492 1 97.62 301 GLN A O 1
ATOM 2328 N N . ASP A 1 302 ? 20.672 -16.609 -9.531 1 98.31 302 ASP A N 1
ATOM 2329 C CA . ASP A 1 302 ? 19.453 -17.406 -9.633 1 98.31 302 ASP A CA 1
ATOM 2330 C C . ASP A 1 302 ? 19.547 -18.422 -10.758 1 98.31 302 ASP A C 1
ATOM 2332 O O . ASP A 1 302 ? 18.562 -18.719 -11.43 1 98.31 302 ASP A O 1
ATOM 2336 N N . GLU A 1 303 ? 20.781 -18.891 -11 1 98.56 303 GLU A N 1
ATOM 2337 C CA . GLU A 1 303 ? 21.078 -19.953 -11.953 1 98.56 303 GLU A CA 1
ATOM 2338 C C . GLU A 1 303 ? 21.188 -21.312 -11.25 1 98.56 303 GLU A C 1
ATOM 2340 O O . GLU A 1 303 ? 21.641 -21.391 -10.109 1 98.56 303 GLU A O 1
ATOM 2345 N N . SER A 1 304 ? 20.688 -22.344 -11.992 1 98.44 304 SER A N 1
ATOM 2346 C CA . SER A 1 304 ? 20.906 -23.703 -11.477 1 98.44 304 SER A CA 1
ATOM 2347 C C . SER A 1 304 ? 22.391 -23.969 -11.258 1 98.44 304 SER A C 1
ATOM 2349 O O . SER A 1 304 ? 23.234 -23.594 -12.086 1 98.44 304 SER A O 1
ATOM 2351 N N . THR A 1 305 ? 22.688 -24.594 -10.125 1 97.81 305 THR A N 1
ATOM 2352 C CA . THR A 1 305 ? 24.078 -24.922 -9.82 1 97.81 305 THR A CA 1
ATOM 2353 C C . THR A 1 305 ? 24.516 -26.172 -10.562 1 97.81 305 THR A C 1
ATOM 2355 O O . THR A 1 305 ? 25.719 -26.438 -10.68 1 97.81 305 THR A O 1
ATOM 2358 N N . VAL A 1 306 ? 23.594 -26.906 -11.133 1 97.44 306 VAL A N 1
ATOM 2359 C CA . VAL A 1 306 ? 23.953 -28.172 -11.742 1 97.44 306 VAL A CA 1
ATOM 2360 C C . VAL A 1 306 ? 23.609 -28.156 -13.227 1 97.44 306 VAL A C 1
ATOM 2362 O O . VAL A 1 306 ? 24.031 -29.031 -13.984 1 97.44 306 VAL A O 1
ATOM 2365 N N . THR A 1 307 ? 22.844 -27.172 -13.625 1 97.62 307 THR A N 1
ATOM 2366 C CA . THR A 1 307 ? 22.484 -27.016 -15.023 1 97.62 307 THR A CA 1
ATOM 2367 C C . THR A 1 307 ? 22.797 -25.609 -15.516 1 97.62 307 THR A C 1
ATOM 2369 O O . THR A 1 307 ? 21.922 -24.766 -15.586 1 97.62 307 THR A O 1
ATOM 2372 N N . PRO A 1 308 ? 24.062 -25.406 -15.961 1 96.88 308 PRO A N 1
ATOM 2373 C CA . PRO A 1 308 ? 24.438 -24.062 -16.438 1 96.88 308 PRO A CA 1
ATOM 2374 C C . PRO A 1 308 ? 23.5 -23.547 -17.531 1 96.88 308 PRO A C 1
ATOM 2376 O O . PRO A 1 308 ? 23.141 -24.297 -18.438 1 96.88 308 PRO A O 1
ATOM 2379 N N . GLY A 1 309 ? 23.047 -22.359 -17.328 1 98 309 GLY A N 1
ATOM 2380 C CA . GLY A 1 309 ? 22.188 -21.734 -18.328 1 98 309 GLY A CA 1
ATOM 2381 C C . GLY A 1 309 ? 20.719 -21.781 -17.984 1 98 309 GLY A C 1
ATOM 2382 O O . GLY A 1 309 ? 19.875 -21.188 -18.672 1 98 309 GLY A O 1
ATOM 2383 N N . LEU A 1 310 ? 20.375 -22.516 -16.969 1 98.5 310 LEU A N 1
ATOM 2384 C CA . LEU A 1 310 ? 19 -22.578 -16.484 1 98.5 310 LEU A CA 1
ATOM 2385 C C . LEU A 1 310 ? 18.797 -21.672 -15.266 1 98.5 310 LEU A C 1
ATOM 2387 O O . LEU A 1 310 ? 19.469 -21.844 -14.242 1 98.5 310 LEU A O 1
ATOM 2391 N N . PHE A 1 311 ? 17.859 -20.688 -15.391 1 98.81 311 PHE A N 1
ATOM 2392 C CA . PHE A 1 311 ? 17.594 -19.719 -14.336 1 98.81 311 PHE A CA 1
ATOM 2393 C C . PHE A 1 311 ? 16.188 -19.891 -13.773 1 98.81 311 PHE A C 1
ATOM 2395 O O . PHE A 1 311 ? 15.328 -20.484 -14.43 1 98.81 311 PHE A O 1
ATOM 2402 N N . LEU A 1 312 ? 16.062 -19.453 -12.555 1 98.69 312 LEU A N 1
ATOM 2403 C CA . LEU A 1 312 ? 14.75 -19.484 -11.898 1 98.69 312 LEU A CA 1
ATOM 2404 C C . LEU A 1 312 ? 14.266 -18.062 -11.594 1 98.69 312 LEU A C 1
ATOM 2406 O O . LEU A 1 312 ? 15.031 -17.234 -11.086 1 98.69 312 LEU A O 1
ATOM 2410 N N . CYS A 1 313 ? 13.047 -17.75 -12.008 1 98.44 313 CYS A N 1
ATOM 2411 C CA . CYS A 1 313 ? 12.383 -16.5 -11.641 1 98.44 313 CYS A CA 1
ATOM 2412 C C . CYS A 1 313 ? 11.008 -16.766 -11.047 1 98.44 313 CYS A C 1
ATOM 2414 O O . CYS A 1 313 ? 10.242 -17.578 -11.578 1 98.44 313 CYS A O 1
ATOM 2416 N N . GLY A 1 314 ? 10.734 -16.109 -9.953 1 97 314 GLY A N 1
ATOM 2417 C CA . GLY A 1 314 ? 9.398 -16.25 -9.398 1 97 314 GLY A CA 1
ATOM 2418 C C . GLY A 1 314 ? 9.398 -16.531 -7.906 1 97 314 GLY A C 1
ATOM 2419 O O . GLY A 1 314 ? 10.422 -16.359 -7.238 1 97 314 GLY A O 1
ATOM 2420 N N . PRO A 1 315 ? 8.281 -16.969 -7.402 1 94.69 315 PRO A N 1
ATOM 2421 C CA . PRO A 1 315 ? 8.062 -17.016 -5.953 1 94.69 315 PRO A CA 1
ATOM 2422 C C . PRO A 1 315 ? 8.836 -18.156 -5.285 1 94.69 315 PRO A C 1
ATOM 2424 O O . PRO A 1 315 ? 8.898 -18.219 -4.055 1 94.69 315 PRO A O 1
ATOM 2427 N N . ALA A 1 316 ? 9.461 -19.047 -6.043 1 94.88 316 ALA A N 1
ATOM 2428 C CA . ALA A 1 316 ? 10.172 -20.172 -5.453 1 94.88 316 ALA A CA 1
ATOM 2429 C C . ALA A 1 316 ? 11.633 -19.812 -5.176 1 94.88 316 ALA A C 1
ATOM 2431 O O . ALA A 1 316 ? 12.367 -20.609 -4.582 1 94.88 316 ALA A O 1
ATOM 2432 N N . VAL A 1 317 ? 12.055 -18.625 -5.527 1 95.75 317 VAL A N 1
ATOM 2433 C CA . VAL A 1 317 ? 13.438 -18.203 -5.324 1 95.75 317 VAL A CA 1
ATOM 2434 C C . VAL A 1 317 ? 13.711 -18.031 -3.834 1 95.75 317 VAL A C 1
ATOM 2436 O O . VAL A 1 317 ? 12.914 -17.406 -3.123 1 95.75 317 VAL A O 1
ATOM 2439 N N . ARG A 1 318 ? 14.781 -18.688 -3.449 1 93.19 318 ARG A N 1
ATOM 2440 C CA . ARG A 1 318 ? 15.273 -18.594 -2.08 1 93.19 318 ARG A CA 1
ATOM 2441 C C . ARG A 1 318 ? 16.781 -18.375 -2.059 1 93.19 318 ARG A C 1
ATOM 2443 O O . ARG A 1 318 ? 17.516 -18.953 -2.867 1 93.19 318 ARG A O 1
ATOM 2450 N N . HIS A 1 319 ? 17.188 -17.516 -1.176 1 92.19 319 HIS A N 1
ATOM 2451 C CA . HIS A 1 319 ? 18.594 -17.375 -0.835 1 92.19 319 HIS A CA 1
ATOM 2452 C C . HIS A 1 319 ? 18.797 -17.328 0.676 1 92.19 319 HIS A C 1
ATOM 2454 O O . HIS A 1 319 ? 18.281 -16.438 1.349 1 92.19 319 HIS A O 1
ATOM 2460 N N . ASP A 1 320 ? 19.516 -18.281 1.209 1 87.94 320 ASP A N 1
ATOM 2461 C CA . ASP A 1 320 ? 19.688 -18.359 2.654 1 87.94 320 ASP A CA 1
ATOM 2462 C C . ASP A 1 320 ? 18.344 -18.297 3.379 1 87.94 320 ASP A C 1
ATOM 2464 O O . ASP A 1 320 ? 17.484 -19.156 3.166 1 87.94 320 ASP A O 1
ATOM 2468 N N . HIS A 1 321 ? 18.141 -17.219 4.082 1 82.75 321 HIS A N 1
ATOM 2469 C CA . HIS A 1 321 ? 16.906 -17.109 4.84 1 82.75 321 HIS A CA 1
ATOM 2470 C C . HIS A 1 321 ? 15.898 -16.203 4.137 1 82.75 321 HIS A C 1
ATOM 2472 O O . HIS A 1 321 ? 14.773 -16.031 4.613 1 82.75 321 HIS A O 1
ATOM 2478 N N . HIS A 1 322 ? 16.266 -15.727 2.963 1 85.69 322 HIS A N 1
ATOM 2479 C CA . HIS A 1 322 ? 15.398 -14.82 2.227 1 85.69 322 HIS A CA 1
ATOM 2480 C C . HIS A 1 322 ? 14.414 -15.594 1.354 1 85.69 322 HIS A C 1
ATOM 2482 O O . HIS A 1 322 ? 14.812 -16.453 0.568 1 85.69 322 HIS A O 1
ATOM 2488 N N . VAL A 1 323 ? 13.133 -15.289 1.553 1 88.69 323 VAL A N 1
ATOM 2489 C CA . VAL A 1 323 ? 12.055 -15.891 0.771 1 88.69 323 VAL A CA 1
ATOM 2490 C C . VAL A 1 323 ? 11.453 -14.852 -0.173 1 88.69 323 VAL A C 1
ATOM 2492 O O . VAL A 1 323 ? 10.914 -13.836 0.274 1 88.69 323 VAL A O 1
ATOM 2495 N N . PHE A 1 324 ? 11.539 -15.07 -1.462 1 90.69 324 PHE A N 1
ATOM 2496 C CA . PHE A 1 324 ? 11.039 -14.125 -2.455 1 90.69 324 PHE A CA 1
ATOM 2497 C C . PHE A 1 324 ? 9.672 -14.547 -2.967 1 90.69 324 PHE A C 1
ATOM 2499 O O . PHE A 1 324 ? 9.492 -14.773 -4.164 1 90.69 324 PHE A O 1
ATOM 2506 N N . CYS A 1 325 ? 8.656 -14.5 -2.07 1 89.38 325 CYS A N 1
ATOM 2507 C CA . CYS A 1 325 ? 7.402 -15.195 -2.352 1 89.38 325 CYS A CA 1
ATOM 2508 C C . CYS A 1 325 ? 6.359 -14.242 -2.912 1 89.38 325 CYS A C 1
ATOM 2510 O O . CYS A 1 325 ? 5.312 -14.672 -3.398 1 89.38 325 CYS A O 1
ATOM 2512 N N . TYR A 1 326 ? 6.621 -12.969 -2.859 1 92.5 326 TYR A N 1
ATOM 2513 C CA . TYR A 1 326 ? 5.672 -11.984 -3.359 1 92.5 326 TYR A CA 1
ATOM 2514 C C . TYR A 1 326 ? 6.254 -11.211 -4.535 1 92.5 326 TYR A C 1
ATOM 2516 O O . TYR A 1 326 ? 7.473 -11.133 -4.691 1 92.5 326 TYR A O 1
ATOM 2524 N N . ILE A 1 327 ? 5.426 -10.594 -5.297 1 96.12 327 ILE A N 1
ATOM 2525 C CA . ILE A 1 327 ? 5.84 -9.875 -6.496 1 96.12 327 ILE A CA 1
ATOM 2526 C C . ILE A 1 327 ? 6.859 -8.797 -6.125 1 96.12 327 ILE A C 1
ATOM 2528 O O . ILE A 1 327 ? 7.914 -8.695 -6.754 1 96.12 327 ILE A O 1
ATOM 2532 N N . TYR A 1 328 ? 6.586 -8.086 -5.059 1 93.5 328 TYR A N 1
ATOM 2533 C CA . TYR A 1 328 ? 7.473 -6.992 -4.68 1 93.5 328 TYR A CA 1
ATOM 2534 C C . TYR A 1 328 ? 8.812 -7.516 -4.184 1 93.5 328 TYR A C 1
ATOM 2536 O O . TYR A 1 328 ? 9.773 -6.754 -4.051 1 93.5 328 TYR A O 1
ATOM 2544 N N . LYS A 1 329 ? 8.898 -8.867 -3.969 1 92.56 329 LYS A N 1
ATOM 2545 C CA . LYS A 1 329 ? 10.148 -9.469 -3.535 1 92.56 329 LYS A CA 1
ATOM 2546 C C . LYS A 1 329 ? 10.914 -10.062 -4.719 1 92.56 329 LYS A C 1
ATOM 2548 O O . LYS A 1 329 ? 12.031 -9.641 -5.02 1 92.56 329 LYS A O 1
ATOM 2553 N N . TYR A 1 330 ? 10.25 -10.945 -5.449 1 95 330 TYR A N 1
ATOM 2554 C CA . TYR A 1 330 ? 11.016 -11.656 -6.473 1 95 330 TYR A CA 1
ATOM 2555 C C . TYR A 1 330 ? 11.258 -10.766 -7.684 1 95 330 TYR A C 1
ATOM 2557 O O . TYR A 1 330 ? 12.125 -11.055 -8.508 1 95 330 TYR A O 1
ATOM 2565 N N . ARG A 1 331 ? 10.547 -9.617 -7.848 1 96.62 331 ARG A N 1
ATOM 2566 C CA . ARG A 1 331 ? 10.82 -8.695 -8.945 1 96.62 331 ARG A CA 1
ATOM 2567 C C . ARG A 1 331 ? 12.211 -8.086 -8.82 1 96.62 331 ARG A C 1
ATOM 2569 O O . ARG A 1 331 ? 12.758 -7.574 -9.797 1 96.62 331 ARG A O 1
ATOM 2576 N N . GLN A 1 332 ? 12.719 -8.109 -7.609 1 94.25 332 GLN A N 1
ATOM 2577 C CA . GLN A 1 332 ? 14.039 -7.547 -7.367 1 94.25 332 GLN A CA 1
ATOM 2578 C C . GLN A 1 332 ? 15.125 -8.391 -8.016 1 94.25 332 GLN A C 1
ATOM 2580 O O . GLN A 1 332 ? 16.281 -7.965 -8.109 1 94.25 332 GLN A O 1
ATOM 2585 N N . ARG A 1 333 ? 14.695 -9.594 -8.477 1 96.62 333 ARG A N 1
ATOM 2586 C CA . ARG A 1 333 ? 15.68 -10.539 -9.008 1 96.62 333 ARG A CA 1
ATOM 2587 C C . ARG A 1 333 ? 15.68 -10.531 -10.531 1 96.62 333 ARG A C 1
ATOM 2589 O O . ARG A 1 333 ? 16.578 -11.086 -11.156 1 96.62 333 ARG A O 1
ATOM 2596 N N . PHE A 1 334 ? 14.703 -9.828 -11.172 1 98.44 334 PHE A N 1
ATOM 2597 C CA . PHE A 1 334 ? 14.57 -9.859 -12.625 1 98.44 334 PHE A CA 1
ATOM 2598 C C . PHE A 1 334 ? 15.836 -9.336 -13.297 1 98.44 334 PHE A C 1
ATOM 2600 O O . PHE A 1 334 ? 16.375 -9.977 -14.203 1 98.44 334 PHE A O 1
ATOM 2607 N N . ALA A 1 335 ? 16.328 -8.203 -12.789 1 98.31 335 ALA A N 1
ATOM 2608 C CA . ALA A 1 335 ? 17.5 -7.574 -13.398 1 98.31 335 ALA A CA 1
ATOM 2609 C C . ALA A 1 335 ? 18.75 -8.398 -13.148 1 98.31 335 ALA A C 1
ATOM 2611 O O . ALA A 1 335 ? 19.656 -8.43 -13.984 1 98.31 335 ALA A O 1
ATOM 2612 N N . VAL A 1 336 ? 18.812 -9.086 -12.023 1 97.94 336 VAL A N 1
ATOM 2613 C CA . VAL A 1 336 ? 19.938 -9.953 -11.703 1 97.94 336 VAL A CA 1
ATOM 2614 C C .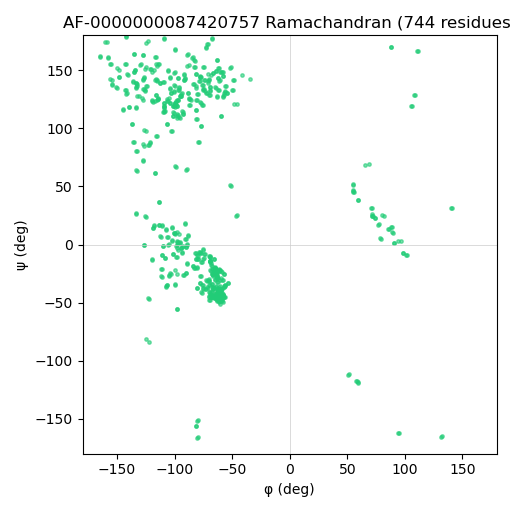 VAL A 1 336 ? 20.047 -11.062 -12.742 1 97.94 336 VAL A C 1
ATOM 2616 O O . VAL A 1 336 ? 21.125 -11.297 -13.305 1 97.94 336 VAL A O 1
ATOM 2619 N N . VAL A 1 337 ? 18.922 -11.672 -13.023 1 98.75 337 VAL A N 1
ATOM 2620 C CA . VAL A 1 337 ? 18.875 -12.766 -13.992 1 98.75 337 VAL A CA 1
ATOM 2621 C C . VAL A 1 337 ? 19.156 -12.234 -15.391 1 98.75 337 VAL A C 1
ATOM 2623 O O . VAL A 1 337 ? 19.984 -12.797 -16.125 1 98.75 337 VAL A O 1
ATOM 2626 N N . ALA A 1 338 ? 18.531 -11.117 -15.75 1 98.81 338 ALA A N 1
ATOM 2627 C CA . ALA A 1 338 ? 18.719 -10.531 -17.078 1 98.81 338 ALA A CA 1
ATOM 2628 C C . ALA A 1 338 ? 20.172 -10.133 -17.297 1 98.81 338 ALA A C 1
ATOM 2630 O O . ALA A 1 338 ? 20.719 -10.328 -18.391 1 98.81 338 ALA A O 1
ATOM 2631 N N . LYS A 1 339 ? 20.781 -9.586 -16.281 1 98.5 339 LYS A N 1
ATOM 2632 C CA . LYS A 1 339 ? 22.188 -9.172 -16.391 1 98.5 339 LYS A CA 1
ATOM 2633 C C . LYS A 1 339 ? 23.094 -10.375 -16.562 1 98.5 339 LYS A C 1
ATOM 2635 O O . LYS A 1 339 ? 24.031 -10.344 -17.375 1 98.5 339 LYS A O 1
ATOM 2640 N N . ALA A 1 340 ? 22.859 -11.406 -15.805 1 98.44 340 ALA A N 1
ATOM 2641 C CA . ALA A 1 340 ? 23.641 -12.633 -15.93 1 98.44 340 ALA A CA 1
ATOM 2642 C C . ALA A 1 340 ? 23.547 -13.203 -17.344 1 98.44 340 ALA A C 1
ATOM 2644 O O . ALA A 1 340 ? 24.562 -13.602 -17.938 1 98.44 340 ALA A O 1
ATOM 2645 N N . ILE A 1 341 ? 22.391 -13.219 -17.875 1 98.75 341 ILE A N 1
ATOM 2646 C CA . ILE A 1 341 ? 22.141 -13.742 -19.203 1 98.75 341 ILE A CA 1
ATOM 2647 C C . ILE A 1 341 ? 22.812 -12.844 -20.25 1 98.75 341 ILE A C 1
ATOM 2649 O O . ILE A 1 341 ? 23.484 -13.336 -21.156 1 98.75 341 ILE A O 1
ATOM 2653 N N . ALA A 1 342 ? 22.656 -11.57 -20.078 1 98.69 342 ALA A N 1
ATOM 2654 C CA . ALA A 1 342 ? 23.281 -10.625 -20.984 1 98.69 342 ALA A CA 1
ATOM 2655 C C . ALA A 1 342 ? 24.797 -10.812 -21.016 1 98.69 342 ALA A C 1
ATOM 2657 O O . ALA A 1 342 ? 25.422 -10.797 -22.078 1 98.69 342 ALA A O 1
ATOM 2658 N N . THR A 1 343 ? 25.328 -10.992 -19.844 1 98 343 THR A N 1
ATOM 2659 C CA . THR A 1 343 ? 26.766 -11.211 -19.734 1 98 343 THR A CA 1
ATOM 2660 C C . THR A 1 343 ? 27.188 -12.461 -20.484 1 98 343 THR A C 1
ATOM 2662 O O . THR A 1 343 ? 28.188 -12.453 -21.203 1 98 343 THR A O 1
ATOM 2665 N N . GLN A 1 344 ? 26.438 -13.523 -20.375 1 97.38 344 GLN A N 1
ATOM 2666 C CA . GLN A 1 344 ? 26.734 -14.773 -21.062 1 97.38 344 GLN A CA 1
ATOM 2667 C C . GLN A 1 344 ? 26.594 -14.609 -22.578 1 97.38 344 GLN A C 1
ATOM 2669 O O . GLN A 1 344 ? 27.25 -15.312 -23.344 1 97.38 344 GLN A O 1
ATOM 2674 N N . LEU A 1 345 ? 25.781 -13.648 -23 1 97.94 345 LEU A N 1
ATOM 2675 C CA . LEU A 1 345 ? 25.547 -13.414 -24.422 1 97.94 345 LEU A CA 1
ATOM 2676 C C . LEU A 1 345 ? 26.484 -12.336 -24.953 1 97.94 345 LEU A C 1
ATOM 2678 O O . LEU A 1 345 ? 26.406 -11.961 -26.125 1 97.94 345 LEU A O 1
ATOM 2682 N N . GLY A 1 346 ? 27.328 -11.727 -24.047 1 97.5 346 GLY A N 1
ATOM 2683 C CA . GLY A 1 346 ? 28.297 -10.719 -24.469 1 97.5 346 GLY A CA 1
ATOM 2684 C C . GLY A 1 346 ? 27.688 -9.336 -24.625 1 97.5 346 GLY A C 1
ATOM 2685 O O . GLY A 1 346 ? 28.188 -8.523 -25.406 1 97.5 346 GLY A O 1
ATOM 2686 N N . LEU A 1 347 ? 26.609 -9.109 -23.922 1 97.69 347 LEU A N 1
ATOM 2687 C CA . LEU A 1 347 ? 25.938 -7.82 -24 1 97.69 347 LEU A CA 1
ATOM 2688 C C . LEU A 1 347 ? 26.234 -6.98 -22.766 1 97.69 347 LEU A C 1
ATOM 2690 O O . LEU A 1 347 ? 26.297 -7.508 -21.656 1 97.69 347 LEU A O 1
ATOM 2694 N N . PRO A 1 348 ? 26.375 -5.691 -22.875 1 96.44 348 PRO A N 1
ATOM 2695 C CA . PRO A 1 348 ? 26.703 -4.844 -21.719 1 96.44 348 PRO A CA 1
ATOM 2696 C C . PRO A 1 348 ? 25.516 -4.672 -20.766 1 96.44 348 PRO A C 1
ATOM 2698 O O . PRO A 1 348 ? 25.703 -4.633 -19.547 1 96.44 348 PRO A O 1
ATOM 2701 N N . ALA A 1 349 ? 24.219 -4.531 -21.266 1 96.5 349 ALA A N 1
ATOM 2702 C CA . ALA A 1 349 ? 22.969 -4.387 -20.516 1 96.5 349 ALA A CA 1
ATOM 2703 C C . ALA A 1 349 ? 23.047 -3.213 -19.547 1 96.5 349 ALA A C 1
ATOM 2705 O O . ALA A 1 349 ? 22.656 -3.342 -18.375 1 96.5 349 ALA A O 1
ATOM 2706 N N . GLU A 1 350 ? 23.516 -2.039 -19.922 1 95.19 350 GLU A N 1
ATOM 2707 C CA . GLU A 1 350 ? 23.75 -0.882 -19.062 1 95.19 350 GLU A CA 1
ATOM 2708 C C . GLU A 1 350 ? 22.438 -0.326 -18.516 1 95.19 350 GLU A C 1
ATOM 2710 O O . GLU A 1 350 ? 22.391 0.198 -17.406 1 95.19 350 GLU A O 1
ATOM 2715 N N . GLU A 1 351 ? 21.406 -0.556 -19.25 1 94.38 351 GLU A N 1
ATOM 2716 C CA . GLU A 1 351 ? 20.125 -0.006 -18.859 1 94.38 351 GLU A CA 1
ATOM 2717 C C . GLU A 1 351 ? 19.594 -0.654 -17.578 1 94.38 351 GLU A C 1
ATOM 2719 O O . GLU A 1 351 ? 18.766 -0.074 -16.875 1 94.38 351 GLU A O 1
ATOM 2724 N N . LEU A 1 352 ? 20.109 -1.821 -17.297 1 96.56 352 LEU A N 1
ATOM 2725 C CA . LEU A 1 352 ? 19.625 -2.539 -16.109 1 96.56 352 LEU A CA 1
ATOM 2726 C C . LEU A 1 352 ? 20.062 -1.832 -14.836 1 96.56 352 LEU A C 1
ATOM 2728 O O . LEU A 1 352 ? 19.5 -2.086 -13.766 1 96.56 352 LEU A O 1
ATOM 2732 N N . GLU A 1 353 ? 21.031 -0.891 -14.914 1 93.62 353 GLU A N 1
ATOM 2733 C CA . GLU A 1 353 ? 21.453 -0.149 -13.734 1 93.62 353 GLU A CA 1
ATOM 2734 C C . GLU A 1 353 ? 20.344 0.772 -13.227 1 93.62 353 GLU A C 1
ATOM 2736 O O . GLU A 1 353 ? 20.281 1.059 -12.023 1 93.62 353 GLU A O 1
ATOM 2741 N N . ASN A 1 354 ? 19.5 1.141 -14.117 1 90.88 354 ASN A N 1
ATOM 2742 C CA . ASN A 1 354 ? 18.344 1.966 -13.734 1 90.88 354 ASN A CA 1
ATOM 2743 C C . ASN A 1 354 ? 17.422 1.229 -12.773 1 90.88 354 ASN A C 1
ATOM 2745 O O . ASN A 1 354 ? 16.688 1.858 -12.016 1 90.88 354 ASN A O 1
ATOM 2749 N N . TYR A 1 355 ? 17.453 -0.118 -12.828 1 93.75 355 TYR A N 1
ATOM 2750 C CA . TYR A 1 355 ? 16.609 -0.932 -11.961 1 93.75 355 TYR A CA 1
ATOM 2751 C C . TYR A 1 355 ? 17 -0.737 -10.5 1 93.75 355 TYR A C 1
ATOM 2753 O O . TYR A 1 355 ? 16.172 -0.922 -9.609 1 93.75 355 TYR A O 1
ATOM 2761 N N . ARG A 1 356 ? 18.234 -0.321 -10.211 1 88.94 356 ARG A N 1
ATOM 2762 C CA . ARG A 1 356 ? 18.688 -0.085 -8.852 1 88.94 356 ARG A CA 1
ATOM 2763 C C . ARG A 1 356 ? 17.938 1.081 -8.211 1 88.94 356 ARG A C 1
ATOM 2765 O O . ARG A 1 356 ? 17.547 1.014 -7.043 1 88.94 356 ARG A O 1
ATOM 2772 N N . LYS A 1 357 ? 17.688 2.041 -9.023 1 82.19 357 LYS A N 1
ATOM 2773 C CA . LYS A 1 357 ? 17 3.234 -8.539 1 82.19 357 LYS A CA 1
ATOM 2774 C C . LYS A 1 357 ? 15.578 2.912 -8.102 1 82.19 357 LYS A C 1
ATOM 2776 O O . LYS A 1 357 ? 15.016 3.588 -7.238 1 82.19 357 LYS A O 1
ATOM 2781 N N . TRP A 1 358 ? 15.07 1.806 -8.656 1 86.12 358 TRP A N 1
ATOM 2782 C CA . TRP A 1 358 ? 13.672 1.475 -8.406 1 86.12 358 TRP A CA 1
ATOM 2783 C C . TRP A 1 358 ? 13.547 0.306 -7.438 1 86.12 358 TRP A C 1
ATOM 2785 O O . TRP A 1 358 ? 12.461 -0.239 -7.246 1 86.12 358 TRP A O 1
ATOM 2795 N N . GLY A 1 359 ? 14.641 -0.12 -6.895 1 83.69 359 GLY A N 1
ATOM 2796 C CA . GLY A 1 359 ? 14.617 -1.237 -5.965 1 83.69 359 GLY A CA 1
ATOM 2797 C C . GLY A 1 359 ? 14.352 -2.568 -6.641 1 83.69 359 GLY A C 1
ATOM 2798 O O . GLY A 1 359 ? 13.836 -3.496 -6.012 1 83.69 359 GLY A O 1
ATOM 2799 N N . MET A 1 360 ? 14.664 -2.689 -7.934 1 90.25 360 MET A N 1
ATOM 2800 C CA . MET A 1 360 ? 14.367 -3.893 -8.711 1 90.25 360 MET A CA 1
ATOM 2801 C C . MET A 1 360 ? 15.656 -4.633 -9.07 1 90.25 360 MET A C 1
ATOM 2803 O O . MET A 1 360 ? 15.68 -5.426 -10.008 1 90.25 360 MET A O 1
ATOM 2807 N N . TYR A 1 361 ? 16.719 -4.266 -8.359 1 92.31 361 TYR A N 1
ATOM 2808 C CA . TYR A 1 361 ? 18 -4.926 -8.609 1 92.31 361 TYR A CA 1
ATOM 2809 C C . TYR A 1 361 ? 18.688 -5.285 -7.293 1 92.31 361 TYR A C 1
ATOM 2811 O O . TYR A 1 361 ? 19.5 -4.516 -6.793 1 92.31 361 TYR A O 1
ATOM 2819 N N . LEU A 1 362 ? 18.375 -6.434 -6.805 1 89.81 362 LEU A N 1
ATOM 2820 C CA . LEU A 1 362 ? 18.953 -6.902 -5.551 1 89.81 362 LEU A CA 1
ATOM 2821 C C . LEU A 1 362 ? 20.047 -7.926 -5.805 1 89.81 362 LEU A C 1
ATOM 2823 O O . LEU A 1 362 ? 19.766 -9.117 -5.969 1 89.81 362 LEU A O 1
ATOM 2827 N N . ASP A 1 363 ? 21.25 -7.41 -5.773 1 88.25 363 ASP A N 1
ATOM 2828 C CA . ASP A 1 363 ? 22.391 -8.305 -6.02 1 88.25 363 ASP A CA 1
ATOM 2829 C C . ASP A 1 363 ? 23.219 -8.508 -4.75 1 88.25 363 ASP A C 1
ATOM 2831 O O . ASP A 1 363 ? 24.141 -9.328 -4.73 1 88.25 363 ASP A O 1
ATOM 2835 N N . ASP A 1 364 ? 22.844 -7.676 -3.707 1 81.25 364 ASP A N 1
ATOM 2836 C CA . ASP A 1 364 ? 23.453 -7.852 -2.396 1 81.25 364 ASP A CA 1
ATOM 2837 C C . ASP A 1 364 ? 22.484 -8.477 -1.408 1 81.25 364 ASP A C 1
ATOM 2839 O O . ASP A 1 364 ? 21.609 -7.785 -0.871 1 81.25 364 ASP A O 1
ATOM 2843 N N . LEU A 1 365 ? 22.609 -9.672 -1.11 1 79.94 365 LEU A N 1
ATOM 2844 C CA . LEU A 1 365 ? 21.656 -10.43 -0.312 1 79.94 365 LEU A CA 1
ATOM 2845 C C . LEU A 1 365 ? 21.969 -10.312 1.175 1 79.94 365 LEU A C 1
ATOM 2847 O O . LEU A 1 365 ? 21.297 -10.93 2.008 1 79.94 365 LEU A O 1
ATOM 2851 N N . SER A 1 366 ? 22.938 -9.422 1.559 1 70.5 366 SER A N 1
ATOM 2852 C CA . SER A 1 366 ? 23.328 -9.281 2.957 1 70.5 366 SER A CA 1
ATOM 2853 C C . SER A 1 366 ? 22.391 -8.328 3.697 1 70.5 366 SER A C 1
ATOM 2855 O O . SER A 1 366 ? 22.297 -8.367 4.926 1 70.5 366 SER A O 1
ATOM 2857 N N . CYS A 1 367 ? 21.609 -7.457 3.061 1 60.12 367 CYS A N 1
ATOM 2858 C CA . CYS A 1 367 ? 20.938 -6.328 3.701 1 60.12 367 CYS A CA 1
ATOM 2859 C C . CYS A 1 367 ? 19.5 -6.668 4.039 1 60.12 367 CYS A C 1
ATOM 2861 O O . CYS A 1 367 ? 18.812 -5.891 4.711 1 60.12 367 CYS A O 1
ATOM 2863 N N . CYS A 1 368 ? 18.891 -7.836 3.826 1 61.38 368 CYS A N 1
ATOM 2864 C CA . CYS A 1 368 ? 17.453 -7.992 3.984 1 61.38 368 CYS A CA 1
ATOM 2865 C C . CYS A 1 368 ? 17.109 -8.539 5.363 1 61.38 368 CYS A C 1
ATOM 2867 O O . CYS A 1 368 ? 17.984 -9.062 6.062 1 61.38 368 CYS A O 1
ATOM 2869 N N . GLY A 1 369 ? 16.047 -7.934 6.066 1 60.56 369 GLY A N 1
ATOM 2870 C CA . GLY A 1 369 ? 15.539 -8.695 7.199 1 60.56 369 GLY A CA 1
ATOM 2871 C C . GLY A 1 369 ? 15.195 -7.824 8.391 1 60.56 369 GLY A C 1
ATOM 2872 O O . GLY A 1 369 ? 15.195 -8.297 9.531 1 60.56 369 GLY A O 1
ATOM 2873 N N . GLU A 1 370 ? 14.758 -6.559 8.125 1 63.66 370 GLU A N 1
ATOM 2874 C CA . GLU A 1 370 ? 14.477 -5.762 9.32 1 63.66 370 GLU A CA 1
ATOM 2875 C C . GLU A 1 370 ? 13.008 -5.852 9.711 1 63.66 370 GLU A C 1
ATOM 2877 O O . GLU A 1 370 ? 12.125 -5.738 8.852 1 63.66 370 GLU A O 1
ATOM 2882 N N . GLU A 1 371 ? 12.797 -6.133 11 1 68.25 371 GLU A N 1
ATOM 2883 C CA . GLU A 1 371 ? 11.453 -6.219 11.555 1 68.25 371 GLU A CA 1
ATOM 2884 C C . GLU A 1 371 ? 10.977 -4.855 12.062 1 68.25 371 GLU A C 1
ATOM 2886 O O . GLU A 1 371 ? 11.797 -3.986 12.367 1 68.25 371 GLU A O 1
ATOM 2891 N N . CYS A 1 372 ? 9.656 -4.68 12.07 1 71.69 372 CYS A N 1
ATOM 2892 C CA . CYS A 1 372 ? 9.062 -3.469 12.625 1 71.69 372 CYS A CA 1
ATOM 2893 C C . CYS A 1 372 ? 9.086 -3.496 14.148 1 71.69 372 CYS A C 1
ATOM 2895 O O . CYS A 1 372 ? 8.828 -4.535 14.758 1 71.69 372 CYS A O 1
ATOM 2897 N N . VAL A 1 373 ? 9.43 -2.393 14.766 1 64.06 373 VAL A N 1
ATOM 2898 C CA . VAL A 1 373 ? 9.43 -2.27 16.219 1 64.06 373 VAL A CA 1
ATOM 2899 C C . VAL A 1 373 ? 8.086 -1.723 16.703 1 64.06 373 VAL A C 1
ATOM 2901 O O . VAL A 1 373 ? 7.73 -1.865 17.875 1 64.06 373 VAL A O 1
ATOM 2904 N N . CYS A 1 374 ? 7.453 -0.989 15.789 1 70.31 374 CYS A N 1
ATOM 2905 C CA . CYS A 1 374 ? 6.145 -0.427 16.094 1 70.31 374 CYS A CA 1
ATOM 2906 C C . CYS A 1 374 ? 5.375 -0.097 14.828 1 70.31 374 CYS A C 1
ATOM 2908 O O . CYS A 1 374 ? 5.973 0.134 13.773 1 70.31 374 CYS A O 1
ATOM 2910 N N . MET B 1 1 ? 10.547 39.438 39.094 1 30.64 1 MET B N 1
ATOM 2911 C CA . MET B 1 1 ? 10.945 38.125 38.594 1 30.64 1 MET B CA 1
ATOM 2912 C C . MET B 1 1 ? 12.25 38.219 37.781 1 30.64 1 MET B C 1
ATOM 2914 O O . MET B 1 1 ? 12.328 38.906 36.781 1 30.64 1 MET B O 1
ATOM 2918 N N . THR B 1 2 ? 13.516 38.094 38.312 1 36.62 2 THR B N 1
ATOM 2919 C CA . THR B 1 2 ? 14.828 38.375 37.75 1 36.62 2 THR B CA 1
ATOM 2920 C C . THR B 1 2 ? 15.008 37.688 36.375 1 36.62 2 THR B C 1
ATOM 2922 O O . THR B 1 2 ? 14.281 36.75 36.062 1 36.62 2 THR B O 1
ATOM 2925 N N . GLU B 1 3 ? 15.828 38.219 35.469 1 43.19 3 GLU B N 1
ATOM 2926 C CA . GLU B 1 3 ? 16.109 37.812 34.094 1 43.19 3 GLU B CA 1
ATOM 2927 C C . GLU B 1 3 ? 16.359 36.312 34 1 43.19 3 GLU B C 1
ATOM 2929 O O . GLU B 1 3 ? 17.5 35.844 34.125 1 43.19 3 GLU B O 1
ATOM 2934 N N . GLU B 1 4 ? 15.922 35.375 34.844 1 44.97 4 GLU B N 1
ATOM 2935 C CA . GLU B 1 4 ? 15.992 34 35.375 1 44.97 4 GLU B CA 1
ATOM 2936 C C . GLU B 1 4 ? 16.172 32.969 34.281 1 44.97 4 GLU B C 1
ATOM 2938 O O . GLU B 1 4 ? 15.828 33.25 33.125 1 44.97 4 GLU B O 1
ATOM 2943 N N . ASP B 1 5 ? 16.953 31.781 34.5 1 52.91 5 ASP B N 1
ATOM 2944 C CA . ASP B 1 5 ? 17.656 30.703 33.812 1 52.91 5 ASP B CA 1
ATOM 2945 C C . ASP B 1 5 ? 16.766 30.031 32.781 1 52.91 5 ASP B C 1
ATOM 2947 O O . ASP B 1 5 ? 16.172 28.984 33.062 1 52.91 5 ASP B O 1
ATOM 2951 N N . VAL B 1 6 ? 16.219 30.766 32 1 74.31 6 VAL B N 1
ATOM 2952 C CA . VAL B 1 6 ? 15.305 30.234 31 1 74.31 6 VAL B CA 1
ATOM 2953 C C . VAL B 1 6 ? 16.047 29.234 30.094 1 74.31 6 VAL B C 1
ATOM 2955 O O . VAL B 1 6 ? 17.094 29.562 29.531 1 74.31 6 VAL B O 1
ATOM 2958 N N . HIS B 1 7 ? 15.773 28.094 30.188 1 90.75 7 HIS B N 1
ATOM 2959 C CA . HIS B 1 7 ? 16.328 27 29.375 1 90.75 7 HIS B CA 1
ATOM 2960 C C . HIS B 1 7 ? 16.344 27.375 27.906 1 90.75 7 HIS B C 1
ATOM 2962 O O . HIS B 1 7 ? 15.375 27.938 27.391 1 90.75 7 HIS B O 1
ATOM 2968 N N . LEU B 1 8 ? 17.562 27.375 27.281 1 95.81 8 LEU B N 1
ATOM 2969 C CA . LEU B 1 8 ? 17.703 27.578 25.844 1 95.81 8 LEU B CA 1
ATOM 2970 C C . LEU B 1 8 ? 17.719 26.234 25.109 1 95.81 8 LEU B C 1
ATOM 2972 O O . LEU B 1 8 ? 18.672 25.469 25.234 1 95.81 8 LEU B O 1
ATOM 2976 N N . PHE B 1 9 ? 16.719 26.047 24.344 1 98.06 9 PHE B N 1
ATOM 2977 C CA . PHE B 1 9 ? 16.656 24.828 23.547 1 98.06 9 PHE B CA 1
ATOM 2978 C C . PHE B 1 9 ? 17.5 24.969 22.281 1 98.06 9 PHE B C 1
ATOM 2980 O O . PHE B 1 9 ? 17.625 26.062 21.734 1 98.06 9 PHE B O 1
ATOM 2987 N N . ASP B 1 10 ? 18.062 23.859 21.891 1 98.5 10 ASP B N 1
ATOM 2988 C CA . ASP B 1 10 ? 18.672 23.875 20.562 1 98.5 10 ASP B CA 1
ATOM 2989 C C . ASP B 1 10 ? 17.609 23.969 19.469 1 98.5 10 ASP B C 1
ATOM 2991 O O . ASP B 1 10 ? 17.797 24.719 18.5 1 98.5 10 ASP B O 1
ATOM 2995 N N . VAL B 1 11 ? 16.5 23.203 19.625 1 98.81 11 VAL B N 1
ATOM 2996 C CA . VAL B 1 11 ? 15.453 23.188 18.609 1 98.81 11 VAL B CA 1
ATOM 2997 C C . VAL B 1 11 ? 14.086 23.109 19.281 1 98.81 11 VAL B C 1
ATOM 2999 O O . VAL B 1 11 ? 13.883 22.328 20.219 1 98.81 11 VAL B O 1
ATOM 3002 N N . LEU B 1 12 ? 13.195 23.969 18.906 1 98.75 12 LEU B N 1
ATOM 3003 C CA . LEU B 1 12 ? 11.781 23.781 19.203 1 98.75 12 LEU B CA 1
ATOM 3004 C C . LEU B 1 12 ? 11.016 23.344 17.969 1 98.75 12 LEU B C 1
ATOM 3006 O O . LEU B 1 12 ? 11.164 23.938 16.891 1 98.75 12 LEU B O 1
ATOM 3010 N N . VAL B 1 13 ? 10.266 22.203 18.047 1 98.88 13 VAL B N 1
ATOM 3011 C CA . VAL B 1 13 ? 9.391 21.719 16.984 1 98.88 13 VAL B CA 1
ATOM 3012 C C . VAL B 1 13 ? 7.945 22.094 17.297 1 98.88 13 VAL B C 1
ATOM 3014 O O . VAL B 1 13 ? 7.422 21.734 18.359 1 98.88 13 VAL B O 1
ATOM 3017 N N . ILE B 1 14 ? 7.316 22.828 16.422 1 98.5 14 ILE B N 1
ATOM 3018 C CA . ILE B 1 14 ? 5.945 23.266 16.641 1 98.5 14 ILE B CA 1
ATOM 3019 C C . ILE B 1 14 ? 4.977 22.328 15.93 1 98.5 14 ILE B C 1
ATOM 3021 O O . ILE B 1 14 ? 4.895 22.344 14.695 1 98.5 14 ILE B O 1
ATOM 3025 N N . GLY B 1 15 ? 4.191 21.547 16.688 1 98.25 15 GLY B N 1
ATOM 3026 C CA . GLY B 1 15 ? 3.262 20.562 16.156 1 98.25 15 GLY B CA 1
ATOM 3027 C C . GLY B 1 15 ? 3.705 19.141 16.391 1 98.25 15 GLY B C 1
ATOM 3028 O O . GLY B 1 15 ? 4.832 18.766 16.062 1 98.25 15 GLY B O 1
ATOM 3029 N N . ALA B 1 16 ? 2.791 18.344 16.953 1 98.62 16 ALA B N 1
ATOM 3030 C CA . ALA B 1 16 ? 3.086 16.938 17.234 1 98.62 16 ALA B CA 1
ATOM 3031 C C . ALA B 1 16 ? 2.229 16.016 16.375 1 98.62 16 ALA B C 1
ATOM 3033 O O . ALA B 1 16 ? 1.741 14.992 16.859 1 98.62 16 ALA B O 1
ATOM 3034 N N . GLY B 1 17 ? 2 16.453 15.133 1 98.19 17 GLY B N 1
ATOM 3035 C CA . GLY B 1 17 ? 1.418 15.555 14.141 1 98.19 17 GLY B CA 1
ATOM 3036 C C . GLY B 1 17 ? 2.434 14.625 13.508 1 98.19 17 GLY B C 1
ATOM 3037 O O . GLY B 1 17 ? 3.482 14.352 14.094 1 98.19 17 GLY B O 1
ATOM 3038 N N . ALA B 1 18 ? 2.121 14.148 12.305 1 98.44 18 ALA B N 1
ATOM 3039 C CA . ALA B 1 18 ? 3.01 13.219 11.617 1 98.44 18 ALA B CA 1
ATOM 3040 C C . ALA B 1 18 ? 4.375 13.852 11.359 1 98.44 18 ALA B C 1
ATOM 3042 O O . ALA B 1 18 ? 5.41 13.234 11.602 1 98.44 18 ALA B O 1
ATOM 3043 N N . ALA B 1 19 ? 4.355 15.094 10.945 1 98.56 19 ALA B N 1
ATOM 3044 C CA . ALA B 1 19 ? 5.602 15.781 10.617 1 98.56 19 ALA B CA 1
ATOM 3045 C C . ALA B 1 19 ? 6.445 16.016 11.867 1 98.56 19 ALA B C 1
ATOM 3047 O O . ALA B 1 19 ? 7.648 15.758 11.867 1 98.56 19 ALA B O 1
ATOM 3048 N N . GLY B 1 20 ? 5.82 16.453 12.922 1 98.81 20 GLY B N 1
ATOM 3049 C CA . GLY B 1 20 ? 6.543 16.734 14.148 1 98.81 20 GLY B CA 1
ATOM 3050 C C . GLY B 1 20 ? 7.141 15.492 14.781 1 98.81 20 GLY B C 1
ATOM 3051 O O . GLY B 1 20 ? 8.305 15.492 15.195 1 98.81 20 GLY B O 1
ATOM 3052 N N . VAL B 1 21 ? 6.375 14.453 14.828 1 98.81 21 VAL B N 1
ATOM 3053 C CA . VAL B 1 21 ? 6.836 13.188 15.383 1 98.81 21 VAL B CA 1
ATOM 3054 C C . VAL B 1 21 ? 7.957 12.617 14.523 1 98.81 21 VAL B C 1
ATOM 3056 O O . VAL B 1 21 ? 9 12.211 15.039 1 98.81 21 VAL B O 1
ATOM 3059 N N . GLY B 1 22 ? 7.777 12.641 13.227 1 98.69 22 GLY B N 1
ATOM 3060 C CA . GLY B 1 22 ? 8.781 12.102 12.32 1 98.69 22 GLY B CA 1
ATOM 3061 C C . GLY B 1 22 ? 10.102 12.836 12.391 1 98.69 22 GLY B C 1
ATOM 3062 O O . GLY B 1 22 ? 11.156 12.211 12.531 1 98.69 22 GLY B O 1
ATOM 3063 N N . VAL B 1 23 ? 10.055 14.188 12.352 1 98.81 23 VAL B N 1
ATOM 3064 C CA . VAL B 1 23 ? 11.297 14.953 12.383 1 98.81 23 VAL B CA 1
ATOM 3065 C C . VAL B 1 23 ? 11.922 14.852 13.773 1 98.81 23 VAL B C 1
ATOM 3067 O O . VAL B 1 23 ? 13.148 14.867 13.914 1 98.81 23 VAL B O 1
ATOM 3070 N N . GLY B 1 24 ? 11.07 14.703 14.805 1 98.81 24 GLY B N 1
ATOM 3071 C CA . GLY B 1 24 ? 11.594 14.453 16.141 1 98.81 24 GLY B CA 1
ATOM 3072 C C . GLY B 1 24 ? 12.461 13.219 16.219 1 98.81 24 GLY B C 1
ATOM 3073 O O . GLY B 1 24 ? 13.539 13.25 16.828 1 98.81 24 GLY B O 1
ATOM 3074 N N . VAL B 1 25 ? 12.031 12.164 15.594 1 98.62 25 VAL B N 1
ATOM 3075 C CA . VAL B 1 25 ? 12.812 10.938 15.562 1 98.62 25 VAL B CA 1
ATOM 3076 C C . VAL B 1 25 ? 14.125 11.18 14.82 1 98.62 25 VAL B C 1
ATOM 3078 O O . VAL B 1 25 ? 15.188 10.727 15.258 1 98.62 25 VAL B O 1
ATOM 3081 N N . ALA B 1 26 ? 14.047 11.906 13.734 1 98.62 26 ALA B N 1
ATOM 3082 C CA . ALA B 1 26 ? 15.242 12.219 12.961 1 98.62 26 ALA B CA 1
ATOM 3083 C C . ALA B 1 26 ? 16.234 13.047 13.773 1 98.62 26 ALA B C 1
ATOM 3085 O O . ALA B 1 26 ? 17.438 12.852 13.68 1 98.62 26 ALA B O 1
ATOM 3086 N N . LEU B 1 27 ? 15.703 13.984 14.586 1 98.81 27 LEU B N 1
ATOM 3087 C CA . LEU B 1 27 ? 16.562 14.789 15.445 1 98.81 27 LEU B CA 1
ATOM 3088 C C . LEU B 1 27 ? 17.297 13.914 16.453 1 98.81 27 LEU B C 1
ATOM 3090 O O . LEU B 1 27 ? 18.5 14.094 16.672 1 98.81 27 LEU B O 1
ATOM 3094 N N . LYS B 1 28 ? 16.594 13 17 1 98.25 28 LYS B N 1
ATOM 3095 C CA . LYS B 1 28 ? 17.234 12.062 17.922 1 98.25 28 LYS B CA 1
ATOM 3096 C C . LYS B 1 28 ? 18.344 11.281 17.219 1 98.25 28 LYS B C 1
ATOM 3098 O O . LYS B 1 28 ? 19.438 11.141 17.766 1 98.25 28 LYS B O 1
ATOM 3103 N N . HIS B 1 29 ? 18.078 10.859 16.062 1 97.81 29 HIS B N 1
ATOM 3104 C CA . HIS B 1 29 ? 19.062 10.086 15.305 1 97.81 29 HIS B CA 1
ATOM 3105 C C . HIS B 1 29 ? 20.25 10.953 14.898 1 97.81 29 HIS B C 1
ATOM 3107 O O . HIS B 1 29 ? 21.344 10.445 14.672 1 97.81 29 HIS B O 1
ATOM 3113 N N . ALA B 1 30 ? 20.016 12.242 14.844 1 98.25 30 ALA B N 1
ATOM 3114 C CA . ALA B 1 30 ? 21.078 13.188 14.508 1 98.25 30 ALA B CA 1
ATOM 3115 C C . ALA B 1 30 ? 21.938 13.5 15.727 1 98.25 30 ALA B C 1
ATOM 3117 O O . ALA B 1 30 ? 22.938 14.219 15.617 1 98.25 30 ALA B O 1
ATOM 3118 N N . GLY B 1 31 ? 21.531 13.023 16.891 1 97.94 31 GLY B N 1
ATOM 3119 C CA . GLY B 1 31 ? 22.281 13.266 18.125 1 97.94 31 GLY B CA 1
ATOM 3120 C C . GLY B 1 31 ? 21.859 14.547 18.828 1 97.94 31 GLY B C 1
ATOM 3121 O O . GLY B 1 31 ? 22.594 15.062 19.672 1 97.94 31 GLY B O 1
ATOM 3122 N N . ILE B 1 32 ? 20.734 15.125 18.469 1 98.25 32 ILE B N 1
ATOM 3123 C CA . ILE B 1 32 ? 20.234 16.344 19.094 1 98.25 32 ILE B CA 1
ATOM 3124 C C . ILE B 1 32 ? 19.297 15.984 20.234 1 98.25 32 ILE B C 1
ATOM 3126 O O . ILE B 1 32 ? 18.188 15.5 20.016 1 98.25 32 ILE B O 1
ATOM 3130 N N . ASP B 1 33 ? 19.672 16.25 21.406 1 96.31 33 ASP B N 1
ATOM 3131 C CA . ASP B 1 33 ? 18.906 15.828 22.578 1 96.31 33 ASP B CA 1
ATOM 3132 C C . ASP B 1 33 ? 18.156 17 23.188 1 96.31 33 ASP B C 1
ATOM 3134 O O . ASP B 1 33 ? 17.109 16.828 23.812 1 96.31 33 ASP B O 1
ATOM 3138 N N . ASN B 1 34 ? 18.688 18.172 22.984 1 98.31 34 ASN B N 1
ATOM 3139 C CA . ASN B 1 34 ? 18.094 19.359 23.609 1 98.31 34 ASN B CA 1
ATOM 3140 C C . ASN B 1 34 ? 17.031 19.984 22.719 1 98.31 34 ASN B C 1
ATOM 3142 O O . ASN B 1 34 ? 17.172 21.125 22.281 1 98.31 34 ASN B O 1
ATOM 3146 N N . PHE B 1 35 ? 15.93 19.219 22.5 1 98.75 35 PHE B N 1
ATOM 3147 C CA . PHE B 1 35 ? 14.805 19.766 21.75 1 98.75 35 PHE B CA 1
ATOM 3148 C C . PHE B 1 35 ? 13.484 19.422 22.438 1 98.75 35 PHE B C 1
ATOM 3150 O O . PHE B 1 35 ? 13.445 18.625 23.375 1 98.75 35 PHE B O 1
ATOM 3157 N N . LEU B 1 36 ? 12.469 20.141 22.016 1 98.69 36 LEU B N 1
ATOM 3158 C CA . LEU B 1 36 ? 11.125 19.969 22.562 1 98.69 36 LEU B CA 1
ATOM 3159 C C . LEU B 1 36 ? 10.07 20.125 21.469 1 98.69 36 LEU B C 1
ATOM 3161 O O . LEU B 1 36 ? 10.172 21.031 20.625 1 98.69 36 LEU B O 1
ATOM 3165 N N . ILE B 1 37 ? 9.125 19.156 21.469 1 98.81 37 ILE B N 1
ATOM 3166 C CA . ILE B 1 37 ? 7.984 19.266 20.562 1 98.81 37 ILE B CA 1
ATOM 3167 C C . ILE B 1 37 ? 6.789 19.859 21.297 1 98.81 37 ILE B C 1
ATOM 3169 O O . ILE B 1 37 ? 6.402 19.375 22.359 1 98.81 37 ILE B O 1
ATOM 3173 N N . LEU B 1 38 ? 6.246 20.953 20.75 1 98.25 38 LEU B N 1
ATOM 3174 C CA . LEU B 1 38 ? 5.094 21.625 21.344 1 98.25 38 LEU B CA 1
ATOM 3175 C C . LEU B 1 38 ? 3.822 21.312 20.562 1 98.25 38 LEU B C 1
ATOM 3177 O O . LEU B 1 38 ? 3.842 21.312 19.328 1 98.25 38 LEU B O 1
ATOM 3181 N N . ASP B 1 39 ? 2.783 20.984 21.219 1 97.56 39 ASP B N 1
ATOM 3182 C CA . ASP B 1 39 ? 1.476 20.844 20.594 1 97.56 39 ASP B CA 1
ATOM 3183 C C . ASP B 1 39 ? 0.382 21.484 21.438 1 97.56 39 ASP B C 1
ATOM 3185 O O . ASP B 1 39 ? 0.413 21.391 22.672 1 97.56 39 ASP B O 1
ATOM 3189 N N . ARG B 1 40 ? -0.542 22.141 20.766 1 95.56 40 ARG B N 1
ATOM 3190 C CA . ARG B 1 40 ? -1.61 22.844 21.469 1 95.56 40 ARG B CA 1
ATOM 3191 C C . ARG B 1 40 ? -2.498 21.875 22.234 1 95.56 40 ARG B C 1
ATOM 3193 O O . ARG B 1 40 ? -3.17 22.266 23.188 1 95.56 40 ARG B O 1
ATOM 3200 N N . TYR B 1 41 ? -2.562 20.578 21.812 1 95.88 41 TYR B N 1
ATOM 3201 C CA . TYR B 1 41 ? -3.367 19.578 22.484 1 95.88 41 TYR B CA 1
ATOM 3202 C C . TYR B 1 41 ? -2.512 18.375 22.891 1 95.88 41 TYR B C 1
ATOM 3204 O O . TYR B 1 41 ? -1.917 18.375 23.984 1 95.88 41 TYR B O 1
ATOM 3212 N N . GLN B 1 42 ? -2.248 17.453 21.969 1 97.44 42 GLN B N 1
ATOM 3213 C CA . GLN B 1 42 ? -1.477 16.234 22.219 1 97.44 42 GLN B CA 1
ATOM 3214 C C . GLN B 1 42 ? -0.947 15.641 20.906 1 97.44 42 GLN B C 1
ATOM 3216 O O . GLN B 1 42 ? -1.212 16.172 19.828 1 97.44 42 GLN B O 1
ATOM 3221 N N . VAL B 1 43 ? -0.15 14.617 21.047 1 98.56 43 VAL B N 1
ATOM 3222 C CA . VAL B 1 43 ? 0.369 13.922 19.875 1 98.56 43 VAL B CA 1
ATOM 3223 C C . VAL B 1 43 ? -0.791 13.406 19.031 1 98.56 43 VAL B C 1
ATOM 3225 O O . VAL B 1 43 ? -1.708 12.758 19.547 1 98.56 43 VAL B O 1
ATOM 3228 N N . GLY B 1 44 ? -0.793 13.727 17.75 1 98.06 44 GLY B N 1
ATOM 3229 C CA . GLY B 1 44 ? -1.777 13.203 16.828 1 98.06 44 GLY B CA 1
ATOM 3230 C C . GLY B 1 44 ? -3.131 13.875 16.938 1 98.06 44 GLY B C 1
ATOM 3231 O O . GLY B 1 44 ? -4.121 13.383 16.391 1 98.06 44 GLY B O 1
ATOM 3232 N N . ALA B 1 45 ? -3.213 15.047 17.562 1 97.06 45 ALA B N 1
ATOM 3233 C CA . ALA B 1 45 ? -4.488 15.688 17.891 1 97.06 45 ALA B CA 1
ATOM 3234 C C . ALA B 1 45 ? -5.273 16.016 16.625 1 97.06 45 ALA B C 1
ATOM 3236 O O . ALA B 1 45 ? -6.5 15.906 16.594 1 97.06 45 ALA B O 1
ATOM 3237 N N . SER B 1 46 ? -4.594 16.469 15.578 1 95.94 46 SER B N 1
ATOM 3238 C CA . SER B 1 46 ? -5.293 16.781 14.336 1 95.94 46 SER B CA 1
ATOM 3239 C C . SER B 1 46 ? -6.027 15.57 13.781 1 95.94 46 SER B C 1
ATOM 3241 O O . SER B 1 46 ? -7.152 15.688 13.289 1 95.94 46 SER B O 1
ATOM 3243 N N . PHE B 1 47 ? -5.449 14.391 13.875 1 97.69 47 PHE B N 1
ATOM 3244 C CA . PHE B 1 47 ? -6.055 13.164 13.375 1 97.69 47 PHE B CA 1
ATOM 3245 C C . PHE B 1 47 ? -7.234 12.75 14.25 1 97.69 47 PHE B C 1
ATOM 3247 O O . PHE B 1 47 ? -8.258 12.273 13.742 1 97.69 47 PHE B O 1
ATOM 3254 N N . GLU B 1 48 ? -7.082 12.977 15.516 1 96.44 48 GLU B N 1
ATOM 3255 C CA . GLU B 1 48 ? -8.156 12.633 16.438 1 96.44 48 GLU B CA 1
ATOM 3256 C C . GLU B 1 48 ? -9.43 13.414 16.125 1 96.44 48 GLU B C 1
ATOM 3258 O O . GLU B 1 48 ? -10.531 12.984 16.469 1 96.44 48 GLU B O 1
ATOM 3263 N N . ARG B 1 49 ? -9.297 14.484 15.461 1 95.69 49 ARG B N 1
ATOM 3264 C CA . ARG B 1 49 ? -10.414 15.391 15.234 1 95.69 49 ARG B CA 1
ATOM 3265 C C . ARG B 1 49 ? -11.039 15.148 13.859 1 95.69 49 ARG B C 1
ATOM 3267 O O . ARG B 1 49 ? -11.992 15.828 13.477 1 95.69 49 ARG B O 1
ATOM 3274 N N . TRP B 1 50 ? -10.539 14.164 13.156 1 97.56 50 TRP B N 1
ATOM 3275 C CA . TRP B 1 50 ? -11.164 13.797 11.891 1 97.56 50 TRP B CA 1
ATOM 3276 C C . TRP B 1 50 ? -12.602 13.328 12.109 1 97.56 50 TRP B C 1
ATOM 3278 O O . TRP B 1 50 ? -12.938 12.836 13.188 1 97.56 50 TRP B O 1
ATOM 3288 N N . PRO B 1 51 ? -13.484 13.539 11 1 97.69 51 PRO B N 1
ATOM 3289 C CA . PRO B 1 51 ? -14.734 12.781 11.086 1 97.69 51 PRO B CA 1
ATOM 3290 C C . PRO B 1 51 ? -14.516 11.312 11.406 1 97.69 51 PRO B C 1
ATOM 3292 O O . PRO B 1 51 ? -13.555 10.703 10.914 1 97.69 51 PRO B O 1
ATOM 3295 N N . GLU B 1 52 ? -15.375 10.773 12.211 1 97.88 52 GLU B N 1
ATOM 3296 C CA . GLU B 1 52 ? -15.211 9.43 12.75 1 97.88 52 GLU B CA 1
ATOM 3297 C C . GLU B 1 52 ? -14.992 8.414 11.633 1 97.88 52 GLU B C 1
ATOM 3299 O O . GLU B 1 52 ? -14.25 7.441 11.805 1 97.88 52 GLU B O 1
ATOM 3304 N N . GLU B 1 53 ? -15.625 8.672 10.492 1 97.75 53 GLU B N 1
ATOM 3305 C CA . GLU B 1 53 ? -15.664 7.688 9.414 1 97.75 53 GLU B CA 1
ATOM 3306 C C . GLU B 1 53 ? -14.469 7.859 8.477 1 97.75 53 GLU B C 1
ATOM 3308 O O . GLU B 1 53 ? -14.156 6.961 7.688 1 97.75 53 GLU B O 1
ATOM 3313 N N . THR B 1 54 ? -13.797 9.023 8.547 1 98.25 54 THR B N 1
ATOM 3314 C CA . THR B 1 54 ? -12.734 9.336 7.605 1 98.25 54 THR B CA 1
ATOM 3315 C C . THR B 1 54 ? -11.523 8.438 7.844 1 98.25 54 THR B C 1
ATOM 3317 O O . THR B 1 54 ? -11.141 8.195 8.992 1 98.25 54 THR B O 1
ATOM 3320 N N . GLN B 1 55 ? -10.922 7.887 6.805 1 98.19 55 GLN B N 1
ATOM 3321 C CA . GLN B 1 55 ? -9.773 6.992 6.848 1 98.19 55 GLN B CA 1
ATOM 3322 C C . GLN B 1 55 ? -8.656 7.488 5.934 1 98.19 55 GLN B C 1
ATOM 3324 O O . GLN B 1 55 ? -8.883 8.344 5.074 1 98.19 55 GLN B O 1
ATOM 3329 N N . PHE B 1 56 ? -7.492 6.965 6.156 1 98.38 56 PHE B N 1
ATOM 3330 C CA . PHE B 1 56 ? -6.383 7.238 5.246 1 98.38 56 PHE B CA 1
ATOM 3331 C C . PHE B 1 56 ? -6.699 6.746 3.842 1 98.38 56 PHE B C 1
ATOM 3333 O O . PHE B 1 56 ? -7.266 5.664 3.67 1 98.38 56 PHE B O 1
ATOM 3340 N N . ILE B 1 57 ? -6.277 7.539 2.879 1 97.06 57 ILE B N 1
ATOM 3341 C CA . ILE B 1 57 ? -6.543 7.18 1.49 1 97.06 57 ILE B CA 1
ATOM 3342 C C . ILE B 1 57 ? -5.387 6.34 0.944 1 97.06 57 ILE B C 1
ATOM 3344 O O . ILE B 1 57 ? -5.551 5.609 -0.035 1 97.06 57 ILE B O 1
ATOM 3348 N N . THR B 1 58 ? -4.16 6.465 1.522 1 96.5 58 THR B N 1
ATOM 3349 C CA . THR B 1 58 ? -3.008 5.645 1.163 1 96.5 58 THR B CA 1
ATOM 3350 C C . THR B 1 58 ? -2.971 4.367 1.997 1 96.5 58 THR B C 1
ATOM 3352 O O . THR B 1 58 ? -3.084 4.418 3.223 1 96.5 58 THR B O 1
ATOM 3355 N N . PRO B 1 59 ? -2.809 3.236 1.381 1 97.44 59 PRO B N 1
ATOM 3356 C CA . PRO B 1 59 ? -2.852 1.986 2.143 1 97.44 59 PRO B CA 1
ATOM 3357 C C . PRO B 1 59 ? -1.553 1.71 2.898 1 97.44 59 PRO B C 1
ATOM 3359 O O . PRO B 1 59 ? -0.466 1.986 2.385 1 97.44 59 PRO B O 1
ATOM 3362 N N . SER B 1 60 ? -1.716 1.197 4.105 1 96.88 60 SER B N 1
ATOM 3363 C CA . SER B 1 60 ? -0.581 0.753 4.906 1 96.88 60 SER B CA 1
ATOM 3364 C C . SER B 1 60 ? -0.292 -0.728 4.684 1 96.88 60 SER B C 1
ATOM 3366 O O . SER B 1 60 ? -1.216 -1.53 4.535 1 96.88 60 SER B O 1
ATOM 3368 N N . PHE B 1 61 ? 0.925 -1.077 4.641 1 95.44 61 PHE B N 1
ATOM 3369 C CA . PHE B 1 61 ? 1.436 -2.438 4.531 1 95.44 61 PHE B CA 1
ATOM 3370 C C . PHE B 1 61 ? 2.834 -2.541 5.129 1 95.44 61 PHE B C 1
ATOM 3372 O O . PHE B 1 61 ? 3.668 -1.656 4.926 1 95.44 61 PHE B O 1
ATOM 3379 N N . PRO B 1 62 ? 3.115 -3.635 5.895 1 92.44 62 PRO B N 1
ATOM 3380 C CA . PRO B 1 62 ? 4.41 -3.725 6.57 1 92.44 62 PRO B CA 1
ATOM 3381 C C . PRO B 1 62 ? 5.531 -4.18 5.641 1 92.44 62 PRO B C 1
ATOM 3383 O O . PRO B 1 62 ? 5.957 -5.336 5.695 1 92.44 62 PRO B O 1
ATOM 3386 N N . THR B 1 63 ? 6.152 -3.293 4.984 1 87.75 63 THR B N 1
ATOM 3387 C CA . THR B 1 63 ? 7.133 -3.611 3.953 1 87.75 63 THR B CA 1
ATOM 3388 C C . THR B 1 63 ? 8.555 -3.482 4.496 1 87.75 63 THR B C 1
ATOM 3390 O O . THR B 1 63 ? 9.523 -3.592 3.742 1 87.75 63 THR B O 1
ATOM 3393 N N . ASN B 1 64 ? 8.742 -3.307 5.75 1 84.56 64 ASN B N 1
ATOM 3394 C CA . ASN B 1 64 ? 10.062 -3.045 6.305 1 84.56 64 ASN B CA 1
ATOM 3395 C C . ASN B 1 64 ? 11.016 -4.211 6.059 1 84.56 64 ASN B C 1
ATOM 3397 O O . ASN B 1 64 ? 12.211 -4.012 5.855 1 84.56 64 ASN B O 1
ATOM 3401 N N . SER B 1 65 ? 10.492 -5.379 6.039 1 77.19 65 SER B N 1
ATOM 3402 C CA . SER B 1 65 ? 11.312 -6.574 5.895 1 77.19 65 SER B CA 1
ATOM 3403 C C . SER B 1 65 ? 11.992 -6.617 4.527 1 77.19 65 SER B C 1
ATOM 3405 O O . SER B 1 65 ? 12.945 -7.367 4.324 1 77.19 65 SER B O 1
ATOM 3407 N N . ILE B 1 66 ? 11.539 -5.727 3.604 1 75.19 66 ILE B N 1
ATOM 3408 C CA . ILE B 1 66 ? 12.125 -5.773 2.268 1 75.19 66 ILE B CA 1
ATOM 3409 C C . ILE B 1 66 ? 12.805 -4.441 1.955 1 75.19 66 ILE B C 1
ATOM 3411 O O . ILE B 1 66 ? 13.008 -4.102 0.788 1 75.19 66 ILE B O 1
ATOM 3415 N N . GLY B 1 67 ? 12.969 -3.725 2.945 1 77.94 67 GLY B N 1
ATOM 3416 C CA . GLY B 1 67 ? 13.734 -2.498 2.779 1 77.94 67 GLY B CA 1
ATOM 3417 C C . GLY B 1 67 ? 12.891 -1.329 2.307 1 77.94 67 GLY B C 1
ATOM 3418 O O . GLY B 1 67 ? 13.422 -0.334 1.809 1 77.94 67 GLY B O 1
ATOM 3419 N N . MET B 1 68 ? 11.617 -1.526 2.381 1 83.56 68 MET B N 1
ATOM 3420 C CA . MET B 1 68 ? 10.688 -0.445 2.062 1 83.56 68 MET B CA 1
ATOM 3421 C C . MET B 1 68 ? 9.883 -0.041 3.293 1 83.56 68 MET B C 1
ATOM 3423 O O . MET B 1 68 ? 9.672 -0.852 4.195 1 83.56 68 MET B O 1
ATOM 3427 N N . LEU B 1 69 ? 9.469 1.138 3.285 1 89.19 69 LEU B N 1
ATOM 3428 C CA . LEU B 1 69 ? 8.672 1.596 4.418 1 89.19 69 LEU B CA 1
ATOM 3429 C C . LEU B 1 69 ? 7.18 1.571 4.082 1 89.19 69 LEU B C 1
ATOM 3431 O O . LEU B 1 69 ? 6.801 1.755 2.922 1 89.19 69 LEU B O 1
ATOM 3435 N N . ASP B 1 70 ? 6.41 1.322 5.09 1 94.25 70 ASP B N 1
ATOM 3436 C CA . ASP B 1 70 ? 4.977 1.592 5.035 1 94.25 70 ASP B CA 1
ATOM 3437 C C . ASP B 1 70 ? 4.703 3.012 4.543 1 94.25 70 ASP B C 1
ATOM 3439 O O . ASP B 1 70 ? 5.348 3.963 4.984 1 94.25 70 ASP B O 1
ATOM 3443 N N . LEU B 1 71 ? 3.785 3.148 3.611 1 95.25 71 LEU B N 1
ATOM 3444 C CA . LEU B 1 71 ? 3.535 4.445 2.988 1 95.25 71 LEU B CA 1
ATOM 3445 C C . LEU B 1 71 ? 3.166 5.488 4.035 1 95.25 71 LEU B C 1
ATOM 3447 O O . LEU B 1 71 ? 3.408 6.684 3.84 1 95.25 71 LEU B O 1
ATOM 3451 N N . ASN B 1 72 ? 2.631 5.027 5.172 1 97.25 72 ASN B N 1
ATOM 3452 C CA . ASN B 1 72 ? 2.146 5.965 6.18 1 97.25 72 ASN B CA 1
ATOM 3453 C C . ASN B 1 72 ? 3.07 6.012 7.395 1 97.25 72 ASN B C 1
ATOM 3455 O O . ASN B 1 72 ? 2.701 6.547 8.438 1 97.25 72 ASN B O 1
ATOM 3459 N N . SER B 1 73 ? 4.25 5.43 7.254 1 96.62 73 SER B N 1
ATOM 3460 C CA . SER B 1 73 ? 5.23 5.445 8.336 1 96.62 73 SER B CA 1
ATOM 3461 C C . SER B 1 73 ? 5.938 6.793 8.422 1 96.62 73 SER B C 1
ATOM 3463 O O . SER B 1 73 ? 6.25 7.402 7.395 1 96.62 73 SER B O 1
ATOM 3465 N N . VAL B 1 74 ? 6.234 7.203 9.672 1 97.62 74 VAL B N 1
ATOM 3466 C CA . VAL B 1 74 ? 6.891 8.5 9.844 1 97.62 74 VAL B CA 1
ATOM 3467 C C . VAL B 1 74 ? 8.336 8.289 10.297 1 97.62 74 VAL B C 1
ATOM 3469 O O . VAL B 1 74 ? 9.078 9.258 10.477 1 97.62 74 VAL B O 1
ATOM 3472 N N . ALA B 1 75 ? 8.734 7.02 10.484 1 96.5 75 ALA B N 1
ATOM 3473 C CA . ALA B 1 75 ? 10.078 6.73 10.977 1 96.5 75 ALA B CA 1
ATOM 3474 C C . ALA B 1 75 ? 10.523 5.332 10.562 1 96.5 75 ALA B C 1
ATOM 3476 O O . ALA B 1 75 ? 9.695 4.469 10.273 1 96.5 75 ALA B O 1
ATOM 3477 N N . ILE B 1 76 ? 11.82 5.125 10.492 1 93.31 76 ILE B N 1
ATOM 3478 C CA . ILE B 1 76 ? 12.391 3.812 10.211 1 93.31 76 ILE B CA 1
ATOM 3479 C C . ILE B 1 76 ? 12 2.832 11.312 1 93.31 76 ILE B C 1
ATOM 3481 O O . ILE B 1 76 ? 12.055 3.166 12.5 1 93.31 76 ILE B O 1
ATOM 3485 N N . GLY B 1 77 ? 11.547 1.658 10.922 1 92.12 77 GLY B N 1
ATOM 3486 C CA . GLY B 1 77 ? 11.211 0.629 11.891 1 92.12 77 GLY B CA 1
ATOM 3487 C C . GLY B 1 77 ? 9.766 0.676 12.344 1 92.12 77 GLY B C 1
ATOM 3488 O O . GLY B 1 77 ? 9.352 -0.106 13.203 1 92.12 77 GLY B O 1
ATOM 3489 N N . VAL B 1 78 ? 9.023 1.615 11.789 1 94.5 78 VAL B N 1
ATOM 3490 C CA . VAL B 1 78 ? 7.641 1.793 12.211 1 94.5 78 VAL B CA 1
ATOM 3491 C C . VAL B 1 78 ? 6.703 1.482 11.047 1 94.5 78 VAL B C 1
ATOM 3493 O O . VAL B 1 78 ? 7.039 1.738 9.883 1 94.5 78 VAL B O 1
ATOM 3496 N N . SER B 1 79 ? 5.555 0.819 11.367 1 96 79 SER B N 1
ATOM 3497 C CA . SER B 1 79 ? 4.512 0.559 10.383 1 96 79 SER B CA 1
ATOM 3498 C C . SER B 1 79 ? 3.125 0.641 11.008 1 96 79 SER B C 1
ATOM 3500 O O . SER B 1 79 ? 2.773 -0.175 11.859 1 96 79 SER B O 1
ATOM 3502 N N . PRO B 1 80 ? 2.309 1.607 10.547 1 97.12 80 PRO B N 1
ATOM 3503 C CA . PRO B 1 80 ? 0.927 1.618 11.031 1 97.12 80 PRO B CA 1
ATOM 3504 C C . PRO B 1 80 ? 0.195 0.307 10.758 1 97.12 80 PRO B C 1
ATOM 3506 O O . PRO B 1 80 ? -0.618 -0.135 11.57 1 97.12 80 PRO B O 1
ATOM 3509 N N . ALA B 1 81 ? 0.458 -0.338 9.656 1 96.19 81 ALA B N 1
ATOM 3510 C CA . ALA B 1 81 ? -0.187 -1.611 9.352 1 96.19 81 ALA B CA 1
ATOM 3511 C C . ALA B 1 81 ? 0.155 -2.668 10.398 1 96.19 81 ALA B C 1
ATOM 3513 O O . ALA B 1 81 ? -0.707 -3.453 10.797 1 96.19 81 ALA B O 1
ATOM 3514 N N . TYR B 1 82 ? 1.398 -2.68 10.781 1 93.44 82 TYR B N 1
ATOM 3515 C CA . TYR B 1 82 ? 1.844 -3.656 11.766 1 93.44 82 TYR B CA 1
ATOM 3516 C C . TYR B 1 82 ? 1.219 -3.381 13.125 1 93.44 82 TYR B C 1
ATOM 3518 O O . TYR B 1 82 ? 0.7 -4.293 13.773 1 93.44 82 TYR B O 1
ATOM 3526 N N . SER B 1 83 ? 1.209 -2.137 13.516 1 93.75 83 SER B N 1
ATOM 3527 C CA . SER B 1 83 ? 0.772 -1.796 14.867 1 93.75 83 SER B CA 1
ATOM 3528 C C . SER B 1 83 ? -0.749 -1.814 14.977 1 93.75 83 SER B C 1
ATOM 3530 O O . SER B 1 83 ? -1.296 -2.172 16.016 1 93.75 83 SER B O 1
ATOM 3532 N N . LEU B 1 84 ? -1.438 -1.441 13.898 1 94.81 84 LEU B N 1
ATOM 3533 C CA . LEU B 1 84 ? -2.881 -1.246 13.984 1 94.81 84 LEU B CA 1
ATOM 3534 C C . LEU B 1 84 ? -3.629 -2.422 13.359 1 94.81 84 LEU B C 1
ATOM 3536 O O . LEU B 1 84 ? -4.816 -2.619 13.625 1 94.81 84 LEU B O 1
ATOM 3540 N N . GLY B 1 85 ? -2.967 -3.117 12.43 1 93.12 85 GLY B N 1
ATOM 3541 C CA . GLY B 1 85 ? -3.6 -4.254 11.773 1 93.12 85 GLY B CA 1
ATOM 3542 C C . GLY B 1 85 ? -4.66 -3.848 10.766 1 93.12 85 GLY B C 1
ATOM 3543 O O . GLY B 1 85 ? -5.586 -4.613 10.492 1 93.12 85 GLY B O 1
ATOM 3544 N N . VAL B 1 86 ? -4.574 -2.576 10.234 1 96.06 86 VAL B N 1
ATOM 3545 C CA . VAL B 1 86 ? -5.523 -2.094 9.242 1 96.06 86 VAL B CA 1
ATOM 3546 C C . VAL B 1 86 ? -4.773 -1.401 8.102 1 96.06 86 VAL B C 1
ATOM 3548 O O . VAL B 1 86 ? -3.721 -0.8 8.32 1 96.06 86 VAL B O 1
ATOM 3551 N N . GLU B 1 87 ? -5.352 -1.473 6.938 1 97.5 87 GLU B N 1
ATOM 3552 C CA . GLU B 1 87 ? -4.707 -0.838 5.793 1 97.5 87 GLU B CA 1
ATOM 3553 C C . GLU B 1 87 ? -4.988 0.662 5.762 1 97.5 87 GLU B C 1
ATOM 3555 O O . GLU B 1 87 ? -4.129 1.451 5.359 1 97.5 87 GLU B O 1
ATOM 3560 N N . HIS B 1 88 ? -6.23 1.004 6.156 1 98.44 88 HIS B N 1
ATOM 3561 C CA . HIS B 1 88 ? -6.652 2.4 6.137 1 98.44 88 HIS B CA 1
ATOM 3562 C C . HIS B 1 88 ? -7.082 2.865 7.523 1 98.44 88 HIS B C 1
ATOM 3564 O O . HIS B 1 88 ? -8.273 2.873 7.84 1 98.44 88 HIS B O 1
ATOM 3570 N N . PRO B 1 89 ? -6.172 3.348 8.328 1 98.19 89 PRO B N 1
ATOM 3571 C CA . PRO B 1 89 ? -6.523 3.76 9.688 1 98.19 89 PRO B CA 1
ATOM 3572 C C . PRO B 1 89 ? -7.445 4.977 9.719 1 98.19 89 PRO B C 1
ATOM 3574 O O . PRO B 1 89 ? -7.332 5.859 8.859 1 98.19 89 PRO B O 1
ATOM 3577 N N . THR B 1 90 ? -8.305 5.027 10.703 1 98.25 90 THR B N 1
ATOM 3578 C CA . THR B 1 90 ? -9.039 6.242 11.031 1 98.25 90 THR B CA 1
ATOM 3579 C C . THR B 1 90 ? -8.125 7.273 11.68 1 98.25 90 THR B C 1
ATOM 3581 O O . THR B 1 90 ? -6.98 6.961 12.031 1 98.25 90 THR B O 1
ATOM 3584 N N . GLY B 1 91 ? -8.672 8.414 11.789 1 98.31 91 GLY B N 1
ATOM 3585 C CA . GLY B 1 91 ? -7.91 9.438 12.492 1 98.31 91 GLY B CA 1
ATOM 3586 C C . GLY B 1 91 ? -7.52 9.023 13.898 1 98.31 91 GLY B C 1
ATOM 3587 O O . GLY B 1 91 ? -6.355 9.148 14.281 1 98.31 91 GLY B O 1
ATOM 3588 N N . LYS B 1 92 ? -8.438 8.469 14.609 1 98.19 92 LYS B N 1
ATOM 3589 C CA . LYS B 1 92 ? -8.203 8.047 15.984 1 98.19 92 LYS B CA 1
ATOM 3590 C C . LYS B 1 92 ? -7.145 6.949 16.047 1 98.19 92 LYS B C 1
ATOM 3592 O O . LYS B 1 92 ? -6.266 6.977 16.922 1 98.19 92 LYS B O 1
ATOM 3597 N N . GLU B 1 93 ? -7.219 6.035 15.164 1 98.19 93 GLU B N 1
ATOM 3598 C CA . GLU B 1 93 ? -6.242 4.953 15.117 1 98.19 93 GLU B CA 1
ATOM 3599 C C . GLU B 1 93 ? -4.84 5.484 14.828 1 98.19 93 GLU B C 1
ATOM 3601 O O . GLU B 1 93 ? -3.873 5.094 15.484 1 98.19 93 GLU B O 1
ATOM 3606 N N . PHE B 1 94 ? -4.746 6.371 13.867 1 98.62 94 PHE B N 1
ATOM 3607 C CA . PHE B 1 94 ? -3.424 6.879 13.516 1 98.62 94 PHE B CA 1
ATOM 3608 C C . PHE B 1 94 ? -2.863 7.758 14.625 1 98.62 94 PHE B C 1
ATOM 3610 O O . PHE B 1 94 ? -1.655 7.758 14.875 1 98.62 94 PHE B O 1
ATOM 3617 N N . ALA B 1 95 ? -3.752 8.484 15.273 1 98.62 95 ALA B N 1
ATOM 3618 C CA . ALA B 1 95 ? -3.312 9.242 16.453 1 98.62 95 ALA B CA 1
ATOM 3619 C C . ALA B 1 95 ? -2.695 8.312 17.5 1 98.62 95 ALA B C 1
ATOM 3621 O O . ALA B 1 95 ? -1.635 8.617 18.047 1 98.62 95 ALA B O 1
ATOM 3622 N N . ALA B 1 96 ? -3.328 7.242 17.734 1 98.19 96 ALA B N 1
ATOM 3623 C CA . ALA B 1 96 ? -2.803 6.258 18.672 1 98.19 96 ALA B CA 1
ATOM 3624 C C . ALA B 1 96 ? -1.445 5.73 18.203 1 98.19 96 ALA B C 1
ATOM 3626 O O . ALA B 1 96 ? -0.538 5.543 19.031 1 98.19 96 ALA B O 1
ATOM 3627 N N . HIS B 1 97 ? -1.337 5.48 16.953 1 98.19 97 HIS B N 1
ATOM 3628 C CA . HIS B 1 97 ? -0.072 5.039 16.375 1 98.19 97 HIS B CA 1
ATOM 3629 C C . HIS B 1 97 ? 1.03 6.066 16.609 1 98.19 97 HIS B C 1
ATOM 3631 O O . HIS B 1 97 ? 2.135 5.711 17.031 1 98.19 97 HIS B O 1
ATOM 3637 N N . LEU B 1 98 ? 0.754 7.332 16.344 1 98.69 98 LEU B N 1
ATOM 3638 C CA . LEU B 1 98 ? 1.744 8.383 16.547 1 98.69 98 LEU B CA 1
ATOM 3639 C C . LEU B 1 98 ? 2.145 8.469 18.016 1 98.69 98 LEU B C 1
ATOM 3641 O O . LEU B 1 98 ? 3.314 8.703 18.328 1 98.69 98 LEU B O 1
ATOM 3645 N N . CYS B 1 99 ? 1.174 8.289 18.875 1 98.44 99 CYS B N 1
ATOM 3646 C CA . CYS B 1 99 ? 1.469 8.273 20.312 1 98.44 99 CYS B CA 1
ATOM 3647 C C . CYS B 1 99 ? 2.434 7.145 20.656 1 98.44 99 CYS B C 1
ATOM 3649 O O . CYS B 1 99 ? 3.379 7.34 21.422 1 98.44 99 CYS B O 1
ATOM 3651 N N . SER B 1 100 ? 2.188 6.004 20.094 1 98 100 SER B N 1
ATOM 3652 C CA . SER B 1 100 ? 3.068 4.863 20.312 1 98 100 SER B CA 1
ATOM 3653 C C . SER B 1 100 ? 4.477 5.145 19.797 1 98 100 SER B C 1
ATOM 3655 O O . SER B 1 100 ? 5.461 4.793 20.453 1 98 100 SER B O 1
ATOM 3657 N N . VAL B 1 101 ? 4.57 5.77 18.641 1 98.25 101 VAL B N 1
ATOM 3658 C CA . VAL B 1 101 ? 5.871 6.105 18.062 1 98.25 101 VAL B CA 1
ATOM 3659 C C . VAL B 1 101 ? 6.609 7.07 19 1 98.25 101 VAL B C 1
ATOM 3661 O O . VAL B 1 101 ? 7.789 6.875 19.297 1 98.25 101 VAL B O 1
ATOM 3664 N N . ALA B 1 102 ? 5.887 8.07 19.453 1 98.62 102 ALA B N 1
ATOM 3665 C CA . ALA B 1 102 ? 6.488 9.047 20.344 1 98.62 102 ALA B CA 1
ATOM 3666 C C . ALA B 1 102 ? 7.004 8.383 21.625 1 98.62 102 ALA B C 1
ATOM 3668 O O . ALA B 1 102 ? 8.078 8.734 22.125 1 98.62 102 ALA B O 1
ATOM 3669 N N . ALA B 1 103 ? 6.27 7.441 22.094 1 98 103 ALA B N 1
ATOM 3670 C CA . ALA B 1 103 ? 6.645 6.73 23.312 1 98 103 ALA B CA 1
ATOM 3671 C C . ALA B 1 103 ? 7.863 5.844 23.078 1 98 103 ALA B C 1
ATOM 3673 O O . ALA B 1 103 ? 8.812 5.863 23.859 1 98 103 ALA B O 1
ATOM 3674 N N . VAL B 1 104 ? 7.859 5.078 22.031 1 97.44 104 VAL B N 1
ATOM 3675 C CA . VAL B 1 104 ? 8.922 4.129 21.719 1 97.44 104 VAL B CA 1
ATOM 3676 C C . VAL B 1 104 ? 10.242 4.871 21.531 1 97.44 104 VAL B C 1
ATOM 3678 O O . VAL B 1 104 ? 11.289 4.406 22 1 97.44 104 VAL B O 1
ATOM 3681 N N . PHE B 1 105 ? 10.195 6.051 20.906 1 97.62 105 PHE B N 1
ATOM 3682 C CA . PHE B 1 105 ? 11.414 6.801 20.625 1 97.62 105 PHE B CA 1
ATOM 3683 C C . PHE B 1 105 ? 11.672 7.836 21.719 1 97.62 105 PHE B C 1
ATOM 3685 O O . PHE B 1 105 ? 12.602 8.633 21.625 1 97.62 105 PHE B O 1
ATOM 3692 N N . GLU B 1 106 ? 10.812 7.867 22.719 1 98.06 106 GLU B N 1
ATOM 3693 C CA . GLU B 1 106 ? 10.953 8.734 23.875 1 98.06 106 GLU B CA 1
ATOM 3694 C C . GLU B 1 106 ? 11.094 10.195 23.469 1 98.06 106 GLU B C 1
ATOM 3696 O O . GLU B 1 106 ? 12.023 10.883 23.891 1 98.06 106 GLU B O 1
ATOM 3701 N N . LEU B 1 107 ? 10.172 10.641 22.641 1 98.69 107 LEU B N 1
ATOM 3702 C CA . LEU B 1 107 ? 10.195 12.023 22.172 1 98.69 107 LEU B CA 1
ATOM 3703 C C . LEU B 1 107 ? 9.742 12.977 23.281 1 98.69 107 LEU B C 1
ATOM 3705 O O . LEU B 1 107 ? 8.805 12.68 24.016 1 98.69 107 LEU B O 1
ATOM 3709 N N . PRO B 1 108 ? 10.453 14.023 23.453 1 98.69 108 PRO B N 1
ATOM 3710 C CA . PRO B 1 108 ? 10.016 15.031 24.422 1 98.69 108 PRO B CA 1
ATOM 3711 C C . PRO B 1 108 ? 8.891 15.906 23.891 1 98.69 108 PRO B C 1
ATOM 3713 O O . PRO B 1 108 ? 9.133 16.844 23.109 1 98.69 108 PRO B O 1
ATOM 3716 N N . VAL B 1 109 ? 7.66 15.656 24.297 1 98.44 109 VAL B N 1
ATOM 3717 C CA . VAL B 1 109 ? 6.5 16.391 23.828 1 98.44 109 VAL B CA 1
ATOM 3718 C C . VAL B 1 109 ? 5.871 17.188 24.969 1 98.44 109 VAL B C 1
ATOM 3720 O O . VAL B 1 109 ? 5.66 16.641 26.062 1 98.44 109 VAL B O 1
ATOM 3723 N N . CYS B 1 110 ? 5.734 18.438 24.734 1 97.75 110 CYS B N 1
ATOM 3724 C CA . CYS B 1 110 ? 4.977 19.281 25.641 1 97.75 110 CYS B CA 1
ATOM 3725 C C . CYS B 1 110 ? 3.553 19.5 25.141 1 97.75 110 CYS B C 1
ATOM 3727 O O . CYS B 1 110 ? 3.334 20.234 24.172 1 97.75 110 CYS B O 1
ATOM 3729 N N . LYS B 1 111 ? 2.594 18.906 25.812 1 95.94 111 LYS B N 1
ATOM 3730 C CA . LYS B 1 111 ? 1.182 19 25.453 1 95.94 111 LYS B CA 1
ATOM 3731 C C . LYS B 1 111 ? 0.547 20.266 26.016 1 95.94 111 LYS B C 1
ATOM 3733 O O . LYS B 1 111 ? 1.136 20.938 26.875 1 95.94 111 LYS B O 1
ATOM 3738 N N . ASP B 1 112 ? -0.523 20.594 25.453 1 96.44 112 ASP B N 1
ATOM 3739 C CA . ASP B 1 112 ? -1.318 21.734 25.891 1 96.44 112 ASP B CA 1
ATOM 3740 C C . ASP B 1 112 ? -0.504 23.031 25.828 1 96.44 112 ASP B C 1
ATOM 3742 O O . ASP B 1 112 ? -0.585 23.859 26.734 1 96.44 112 ASP B O 1
ATOM 3746 N N . ALA B 1 113 ? 0.282 23.125 24.828 1 96.06 113 ALA B N 1
ATOM 3747 C CA . ALA B 1 113 ? 1.131 24.297 24.609 1 96.06 113 ALA B CA 1
ATOM 3748 C C . ALA B 1 113 ? 0.842 24.938 23.25 1 96.06 113 ALA B C 1
ATOM 3750 O O . ALA B 1 113 ? 1.529 24.656 22.266 1 96.06 113 ALA B O 1
ATOM 3751 N N . GLU B 1 114 ? -0.14 25.781 23.297 1 95.44 114 GLU B N 1
ATOM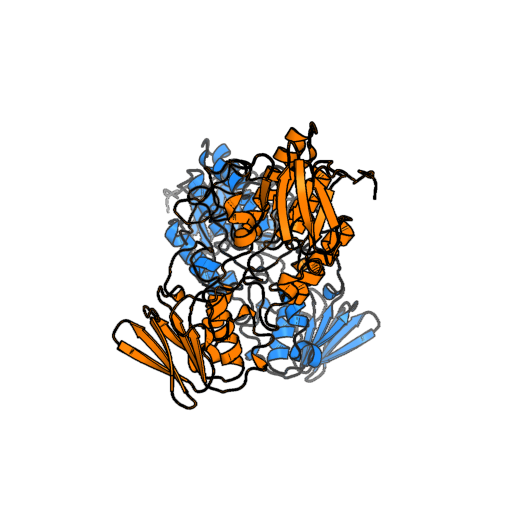 3752 C CA . GLU B 1 114 ? -0.477 26.5 22.062 1 95.44 114 GLU B CA 1
ATOM 3753 C C . GLU B 1 114 ? 0.531 27.609 21.781 1 95.44 114 GLU B C 1
ATOM 3755 O O . GLU B 1 114 ? 0.724 28.5 22.609 1 95.44 114 GLU B O 1
ATOM 3760 N N . VAL B 1 115 ? 1.165 27.516 20.672 1 96.5 115 VAL B N 1
ATOM 3761 C CA . VAL B 1 115 ? 2.105 28.547 20.266 1 96.5 115 VAL B CA 1
ATOM 3762 C C . VAL B 1 115 ? 1.347 29.719 19.656 1 96.5 115 VAL B C 1
ATOM 3764 O O . VAL B 1 115 ? 0.639 29.562 18.656 1 96.5 115 VAL B O 1
ATOM 3767 N N . LEU B 1 116 ? 1.586 30.844 20.219 1 95.25 116 LEU B N 1
ATOM 3768 C CA . LEU B 1 116 ? 0.854 32.031 19.797 1 95.25 116 LEU B CA 1
ATOM 3769 C C . LEU B 1 116 ? 1.691 32.875 18.844 1 95.25 116 LEU B C 1
ATOM 3771 O O . LEU B 1 116 ? 1.15 33.531 17.953 1 95.25 116 LEU B O 1
ATOM 3775 N N . GLN B 1 117 ? 2.965 32.812 19.172 1 95.56 117 GLN B N 1
ATOM 3776 C CA . GLN B 1 117 ? 3.848 33.656 18.375 1 95.56 117 GLN B CA 1
ATOM 3777 C C . GLN B 1 117 ? 5.27 33.094 18.359 1 95.56 117 GLN B C 1
ATOM 3779 O O . GLN B 1 117 ? 5.73 32.531 19.359 1 95.56 117 GLN B O 1
ATOM 3784 N N . VAL B 1 118 ? 5.871 33.219 17.188 1 97.25 118 VAL B N 1
ATOM 3785 C CA . VAL B 1 118 ? 7.293 32.938 17.016 1 97.25 118 VAL B CA 1
ATOM 3786 C C . VAL B 1 118 ? 8.016 34.219 16.531 1 97.25 118 VAL B C 1
ATOM 3788 O O . VAL B 1 118 ? 7.633 34.812 15.531 1 97.25 118 VAL B O 1
ATOM 3791 N N . LYS B 1 119 ? 9.039 34.625 17.297 1 95.5 119 LYS B N 1
ATOM 3792 C CA . LYS B 1 119 ? 9.773 35.812 16.953 1 95.5 119 LYS B CA 1
ATOM 3793 C C . LYS B 1 119 ? 11.281 35.594 17 1 95.5 119 LYS B C 1
ATOM 3795 O O . LYS B 1 119 ? 11.773 34.906 17.906 1 95.5 119 LYS B O 1
ATOM 3800 N N . ARG B 1 120 ? 11.859 36.125 16 1 93.19 120 ARG B N 1
ATOM 3801 C CA . ARG B 1 120 ? 13.312 36.156 16.078 1 93.19 120 ARG B CA 1
ATOM 3802 C C . ARG B 1 120 ? 13.781 37.219 17.094 1 93.19 120 ARG B C 1
ATOM 3804 O O . ARG B 1 120 ? 13.219 38.312 17.172 1 93.19 120 ARG B O 1
ATOM 3811 N N . PHE B 1 121 ? 14.688 36.812 17.938 1 89.94 121 PHE B N 1
ATOM 3812 C CA . PHE B 1 121 ? 15.281 37.719 18.922 1 89.94 121 PHE B CA 1
ATOM 3813 C C . PHE B 1 121 ? 16.781 37.5 19 1 89.94 121 PHE B C 1
ATOM 3815 O O . PHE B 1 121 ? 17.266 36.594 19.672 1 89.94 121 PHE B O 1
ATOM 3822 N N . ASP B 1 122 ? 17.531 38.406 18.406 1 88.19 122 ASP B N 1
ATOM 3823 C CA . ASP B 1 122 ? 18.984 38.312 18.312 1 88.19 122 ASP B CA 1
ATOM 3824 C C . ASP B 1 122 ? 19.375 37 17.594 1 88.19 122 ASP B C 1
ATOM 3826 O O . ASP B 1 122 ? 19.016 36.781 16.438 1 88.19 122 ASP B O 1
ATOM 3830 N N . ASP B 1 123 ? 20.078 36.125 18.312 1 89.31 123 ASP B N 1
ATOM 3831 C CA . ASP B 1 123 ? 20.594 34.906 17.672 1 89.31 123 ASP B CA 1
ATOM 3832 C C . ASP B 1 123 ? 19.734 33.688 18.016 1 89.31 123 ASP B C 1
ATOM 3834 O O . ASP B 1 123 ? 20.141 32.562 17.828 1 89.31 123 ASP B O 1
ATOM 3838 N N . CYS B 1 124 ? 18.547 34.062 18.547 1 95.12 124 CYS B N 1
ATOM 3839 C CA . CYS B 1 124 ? 17.656 32.969 18.906 1 95.12 124 CYS B CA 1
ATOM 3840 C C . CYS B 1 124 ? 16.203 33.312 18.609 1 95.12 124 CYS B C 1
ATOM 3842 O O . CYS B 1 124 ? 15.922 34.344 17.984 1 95.12 124 CYS B O 1
ATOM 3844 N N . PHE B 1 125 ? 15.312 32.375 18.875 1 97.69 125 PHE B N 1
ATOM 3845 C CA . PHE B 1 125 ? 13.875 32.562 18.719 1 97.69 125 PHE B CA 1
ATOM 3846 C C . PHE B 1 125 ? 13.18 32.625 20.078 1 97.69 125 PHE B C 1
ATOM 3848 O O . PHE B 1 125 ? 13.555 31.922 21 1 97.69 125 PHE B O 1
ATOM 3855 N N . LEU B 1 126 ? 12.227 33.531 20.156 1 97.38 126 LEU B N 1
ATOM 3856 C CA . LEU B 1 126 ? 11.25 33.5 21.234 1 97.38 126 LEU B CA 1
ATOM 3857 C C . LEU B 1 126 ? 9.938 32.906 20.781 1 97.38 126 LEU B C 1
ATOM 3859 O O . LEU B 1 126 ? 9.328 33.375 19.812 1 97.38 126 LEU B O 1
ATOM 3863 N N . VAL B 1 127 ? 9.547 31.797 21.422 1 97.31 127 VAL B N 1
ATOM 3864 C CA . VAL B 1 127 ? 8.289 31.125 21.125 1 97.31 127 VAL B CA 1
ATOM 3865 C C . VAL B 1 127 ? 7.316 31.312 22.297 1 97.31 127 VAL B C 1
ATOM 3867 O O . VAL B 1 127 ? 7.52 30.781 23.375 1 97.31 127 VAL B O 1
ATOM 3870 N N . GLU B 1 128 ? 6.27 32.031 21.984 1 96.62 128 GLU B N 1
ATOM 3871 C CA . GLU B 1 128 ? 5.332 32.438 23.047 1 96.62 128 GLU B CA 1
ATOM 3872 C C . GLU B 1 128 ? 4.129 31.484 23.078 1 96.62 128 GLU B C 1
ATOM 3874 O O . GLU B 1 128 ? 3.494 31.234 22.047 1 96.62 128 GLU B O 1
ATOM 3879 N N . THR B 1 129 ? 3.904 30.922 24.219 1 95.06 129 THR B N 1
ATOM 3880 C CA . THR B 1 129 ? 2.662 30.203 24.516 1 95.06 129 THR B CA 1
ATOM 3881 C C . THR B 1 129 ? 1.823 30.984 25.516 1 95.06 129 THR B C 1
ATOM 3883 O O . THR B 1 129 ? 2.207 32.094 25.938 1 95.06 129 THR B O 1
ATOM 3886 N N . ALA B 1 130 ? 0.62 30.453 25.828 1 89.38 130 ALA B N 1
ATOM 3887 C CA . ALA B 1 130 ? -0.236 31.125 26.797 1 89.38 130 ALA B CA 1
ATOM 3888 C C . ALA B 1 130 ? 0.423 31.172 28.172 1 89.38 130 ALA B C 1
ATOM 3890 O O . ALA B 1 130 ? 0.258 32.156 28.922 1 89.38 130 ALA B O 1
ATOM 3891 N N . GLU B 1 131 ? 1.245 30.203 28.422 1 89.19 131 GLU B N 1
ATOM 3892 C CA . GLU B 1 131 ? 1.741 30.047 29.781 1 89.19 131 GLU B CA 1
ATOM 3893 C C . GLU B 1 131 ? 3.199 30.484 29.891 1 89.19 131 GLU B C 1
ATOM 3895 O O . GLU B 1 131 ? 3.629 30.984 30.938 1 89.19 131 GLU B O 1
ATOM 3900 N N . HIS B 1 132 ? 3.926 30.234 28.844 1 88.88 132 HIS B N 1
ATOM 3901 C CA . HIS B 1 132 ? 5.363 30.453 28.953 1 88.88 132 HIS B CA 1
ATOM 3902 C C . HIS B 1 132 ? 5.93 31 27.641 1 88.88 132 HIS B C 1
ATOM 3904 O O . HIS B 1 132 ? 5.305 30.875 26.594 1 88.88 132 HIS B O 1
ATOM 3910 N N . THR B 1 133 ? 7.012 31.672 27.797 1 94.75 133 THR B N 1
ATOM 3911 C CA . THR B 1 133 ? 7.867 32 26.656 1 94.75 133 THR B CA 1
ATOM 3912 C C . THR B 1 133 ? 9.125 31.141 26.656 1 94.75 133 THR B C 1
ATOM 3914 O O . THR B 1 133 ? 9.875 31.125 27.641 1 94.75 133 THR B O 1
ATOM 3917 N N . LEU B 1 134 ? 9.289 30.453 25.531 1 96.56 134 LEU B N 1
ATOM 3918 C CA . LEU B 1 134 ? 10.453 29.578 25.391 1 96.56 134 LEU B CA 1
ATOM 3919 C C . LEU B 1 134 ? 11.484 30.188 24.453 1 96.56 134 LEU B C 1
ATOM 3921 O O . LEU B 1 134 ? 11.141 30.969 23.562 1 96.56 134 LEU B O 1
ATOM 3925 N N . ARG B 1 135 ? 12.773 29.859 24.719 1 97.06 135 ARG B N 1
ATOM 3926 C CA . ARG B 1 135 ? 13.867 30.281 23.859 1 97.06 135 ARG B CA 1
ATOM 3927 C C . ARG B 1 135 ? 14.508 29.094 23.141 1 97.06 135 ARG B C 1
ATOM 3929 O O . ARG B 1 135 ? 14.664 28.031 23.734 1 97.06 135 ARG B O 1
ATOM 3936 N N . SER B 1 136 ? 14.812 29.328 21.875 1 97.88 136 SER B N 1
ATOM 3937 C CA . SER B 1 136 ? 15.438 28.266 21.094 1 97.88 136 SER B CA 1
ATOM 3938 C C . SER B 1 136 ? 16.375 28.828 20.031 1 97.88 136 SER B C 1
ATOM 3940 O O . SER B 1 136 ? 16.141 29.906 19.5 1 97.88 136 SER B O 1
ATOM 3942 N N . LYS B 1 137 ? 17.469 28.109 19.797 1 98.19 137 LYS B N 1
ATOM 3943 C CA . LYS B 1 137 ? 18.375 28.516 18.719 1 98.19 137 LYS B CA 1
ATOM 3944 C C . LYS B 1 137 ? 17.719 28.359 17.359 1 98.19 137 LYS B C 1
ATOM 3946 O O . LYS B 1 137 ? 17.859 29.219 16.484 1 98.19 137 LYS B O 1
ATOM 3951 N N . LEU B 1 138 ? 17.047 27.266 17.125 1 98.56 138 LEU B N 1
ATOM 3952 C CA . LEU B 1 138 ? 16.406 26.922 15.867 1 98.56 138 LEU B CA 1
ATOM 3953 C C . LEU B 1 138 ? 14.953 26.516 16.094 1 98.56 138 LEU B C 1
ATOM 3955 O O . LEU B 1 138 ? 14.586 26.094 17.203 1 98.56 138 LEU B O 1
ATOM 3959 N N . VAL B 1 139 ? 14.102 26.656 15.094 1 98.75 139 VAL B N 1
ATOM 3960 C CA . VAL B 1 139 ? 12.695 26.297 15.18 1 98.75 139 VAL B CA 1
ATOM 3961 C C . VAL B 1 139 ? 12.289 25.5 13.938 1 98.75 139 VAL B C 1
ATOM 3963 O O . VAL B 1 139 ? 12.719 25.812 12.828 1 98.75 139 VAL B O 1
ATOM 3966 N N . ILE B 1 140 ? 11.555 24.391 14.125 1 98.88 140 ILE B N 1
ATOM 3967 C CA . ILE B 1 140 ? 10.906 23.672 13.039 1 98.88 140 ILE B CA 1
ATOM 3968 C C . ILE B 1 140 ? 9.391 23.891 13.109 1 98.88 140 ILE B C 1
ATOM 3970 O O . ILE B 1 140 ? 8.758 23.516 14.102 1 98.88 140 ILE B O 1
ATOM 3974 N N . TRP B 1 141 ? 8.906 24.531 12.133 1 98.75 141 TRP B N 1
ATOM 3975 C CA . TRP B 1 141 ? 7.457 24.641 12.016 1 98.75 141 TRP B CA 1
ATOM 3976 C C . TRP B 1 141 ? 6.871 23.375 11.391 1 98.75 141 TRP B C 1
ATOM 3978 O O . TRP B 1 141 ? 7.031 23.141 10.195 1 98.75 141 TRP B O 1
ATOM 3988 N N . ALA B 1 142 ? 6.184 22.547 12.148 1 98.38 142 ALA B N 1
ATOM 3989 C CA . ALA B 1 142 ? 5.582 21.297 11.711 1 98.38 142 ALA B CA 1
ATOM 3990 C C . ALA B 1 142 ? 4.094 21.25 12.047 1 98.38 142 ALA B C 1
ATOM 3992 O O . ALA B 1 142 ? 3.502 20.172 12.156 1 98.38 142 ALA B O 1
ATOM 3993 N N . ALA B 1 143 ? 3.557 22.469 12.172 1 94.19 143 ALA B N 1
ATOM 3994 C CA . ALA B 1 143 ? 2.135 22.547 12.492 1 94.19 143 ALA B CA 1
ATOM 3995 C C . ALA B 1 143 ? 1.279 22.344 11.25 1 94.19 143 ALA B C 1
ATOM 3997 O O . ALA B 1 143 ? 1.627 22.812 10.164 1 94.19 143 ALA B O 1
ATOM 3998 N N . GLY B 1 144 ? 0.328 21.531 11.211 1 90.12 144 GLY B N 1
ATOM 3999 C CA . GLY B 1 144 ? -0.449 21.047 10.078 1 90.12 144 GLY B CA 1
ATOM 4000 C C . GLY B 1 144 ? -1.523 22.016 9.625 1 90.12 144 GLY B C 1
ATOM 4001 O O . GLY B 1 144 ? -1.412 23.219 9.852 1 90.12 144 GLY B O 1
ATOM 4002 N N . GLU B 1 145 ? -2.387 21.562 8.852 1 91.31 145 GLU B N 1
ATOM 4003 C CA . GLU B 1 145 ? -3.367 22.391 8.156 1 91.31 145 GLU B CA 1
ATOM 4004 C C . GLU B 1 145 ? -4.773 22.141 8.688 1 91.31 145 GLU B C 1
ATOM 4006 O O . GLU B 1 145 ? -5.625 23.031 8.641 1 91.31 145 GLU B O 1
ATOM 4011 N N . PHE B 1 146 ? -5.059 21.062 9.305 1 93.06 146 PHE B N 1
ATOM 4012 C CA . PHE B 1 146 ? -6.406 20.562 9.539 1 93.06 146 PHE B CA 1
ATOM 4013 C C . PHE B 1 146 ? -7.188 21.5 10.445 1 93.06 146 PHE B C 1
ATOM 4015 O O . PHE B 1 146 ? -8.398 21.656 10.281 1 93.06 146 PHE B O 1
ATOM 4022 N N . GLN B 1 147 ? -6.504 22.188 11.328 1 91.06 147 GLN B N 1
ATOM 4023 C CA . GLN B 1 147 ? -7.145 23.031 12.328 1 91.06 147 GLN B CA 1
ATOM 4024 C C . GLN B 1 147 ? -7.594 24.359 11.719 1 91.06 147 GLN B C 1
ATOM 4026 O O . GLN B 1 147 ? -8.328 25.125 12.344 1 91.06 147 GLN B O 1
ATOM 4031 N N . TYR B 1 148 ? -7.199 24.516 10.492 1 93 148 TYR B N 1
ATOM 4032 C CA . TYR B 1 148 ? -7.457 25.797 9.867 1 93 148 TYR B CA 1
ATOM 4033 C C . TYR B 1 148 ? -8.172 25.625 8.531 1 93 148 TYR B C 1
ATOM 4035 O O . TYR B 1 148 ? -7.617 25.938 7.477 1 93 148 TYR B O 1
ATOM 4043 N N . PRO B 1 149 ? -9.453 25.25 8.594 1 93.81 149 PRO B N 1
ATOM 4044 C CA . PRO B 1 149 ? -10.227 25.109 7.359 1 93.81 149 PRO B CA 1
ATOM 4045 C C . PRO B 1 149 ? -10.391 26.422 6.609 1 93.81 149 PRO B C 1
ATOM 4047 O O . PRO B 1 149 ? -10.383 27.484 7.227 1 93.81 149 PRO B O 1
ATOM 4050 N N . GLN B 1 150 ? -10.477 26.281 5.32 1 91.38 150 GLN B N 1
ATOM 4051 C CA . GLN B 1 150 ? -10.82 27.469 4.547 1 91.38 150 GLN B CA 1
ATOM 4052 C C . GLN B 1 150 ? -12.211 27.984 4.918 1 91.38 150 GLN B C 1
ATOM 4054 O O . GLN B 1 150 ? -13.18 27.234 4.918 1 91.38 150 GLN B O 1
ATOM 4059 N N . ALA B 1 151 ? -12.344 29.266 5.254 1 81.25 151 ALA B N 1
ATOM 4060 C CA . ALA B 1 151 ? -13.594 29.75 5.836 1 81.25 151 ALA B CA 1
ATOM 4061 C C . ALA B 1 151 ? -14.32 30.688 4.871 1 81.25 151 ALA B C 1
ATOM 4063 O O . ALA B 1 151 ? -15.547 30.812 4.93 1 81.25 151 ALA B O 1
ATOM 4064 N N . LYS B 1 152 ? -13.664 31.391 3.965 1 87.88 152 LYS B N 1
ATOM 4065 C CA . LYS B 1 152 ? -14.344 32.406 3.193 1 87.88 152 LYS B CA 1
ATOM 4066 C C . LYS B 1 152 ? -14.008 32.312 1.709 1 87.88 152 LYS B C 1
ATOM 4068 O O . LYS B 1 152 ? -13.5 33.25 1.111 1 87.88 152 LYS B O 1
ATOM 4073 N N . PRO B 1 153 ? -14.414 31.203 1.16 1 90.62 153 PRO B N 1
ATOM 4074 C CA . PRO B 1 153 ? -14.102 31.031 -0.26 1 90.62 153 PRO B CA 1
ATOM 4075 C C . PRO B 1 153 ? -15.023 31.844 -1.169 1 90.62 153 PRO B C 1
ATOM 4077 O O . PRO B 1 153 ? -14.664 32.156 -2.309 1 90.62 153 PRO B O 1
ATOM 4080 N N . PHE B 1 154 ? -16.281 32.156 -0.758 1 94.81 154 PHE B N 1
ATOM 4081 C CA . PHE B 1 154 ? -17.297 32.906 -1.492 1 94.81 154 PHE B CA 1
ATOM 4082 C C . PHE B 1 154 ? -18.328 33.5 -0.539 1 94.81 154 PHE B C 1
ATOM 4084 O O . PHE B 1 154 ? -18.422 33.062 0.62 1 94.81 154 PHE B O 1
ATOM 4091 N N . PRO B 1 155 ? -19.047 34.5 -1.057 1 96.38 155 PRO B N 1
ATOM 4092 C CA . PRO B 1 155 ? -20.094 35.062 -0.207 1 96.38 155 PRO B CA 1
ATOM 4093 C C . PRO B 1 155 ? -21.109 34.031 0.251 1 96.38 155 PRO B C 1
ATOM 4095 O O . PRO B 1 155 ? -21.578 33.219 -0.556 1 96.38 155 PRO B O 1
ATOM 4098 N N . GLY B 1 156 ? -21.359 34.031 1.548 1 97.31 156 GLY B N 1
ATOM 4099 C CA . GLY B 1 156 ? -22.344 33.125 2.086 1 97.31 156 GLY B CA 1
ATOM 4100 C C . GLY B 1 156 ? -21.75 31.812 2.596 1 97.31 156 GLY B C 1
ATOM 4101 O O . GLY B 1 156 ? -22.469 30.953 3.121 1 97.31 156 GLY B O 1
ATOM 4102 N N . ALA B 1 157 ? -20.406 31.703 2.529 1 96.88 157 ALA B N 1
ATOM 4103 C CA . ALA B 1 157 ? -19.734 30.484 2.965 1 96.88 157 ALA B CA 1
ATOM 4104 C C . ALA B 1 157 ? -19.984 30.219 4.449 1 96.88 157 ALA B C 1
ATOM 4106 O O . ALA B 1 157 ? -19.922 29.062 4.898 1 96.88 157 ALA B O 1
ATOM 4107 N N . GLU B 1 158 ? -20.312 31.203 5.223 1 95.75 158 GLU B N 1
ATOM 4108 C CA . GLU B 1 158 ? -20.547 31.062 6.652 1 95.75 158 GLU B CA 1
ATOM 4109 C C . GLU B 1 158 ? -21.812 30.25 6.918 1 95.75 158 GLU B C 1
ATOM 4111 O O . GLU B 1 158 ? -22.031 29.766 8.031 1 95.75 158 GLU B O 1
ATOM 4116 N N . LEU B 1 159 ? -22.656 30.141 5.879 1 96.94 159 LEU B N 1
ATOM 4117 C CA . LEU B 1 159 ? -23.891 29.344 5.992 1 96.94 159 LEU B CA 1
ATOM 4118 C C . LEU B 1 159 ? -23.594 27.859 5.812 1 96.94 159 LEU B C 1
ATOM 4120 O O . LEU B 1 159 ? -24.453 27.016 6.082 1 96.94 159 LEU B O 1
ATOM 4124 N N . CYS B 1 160 ? -22.391 27.547 5.422 1 97.44 160 CYS B N 1
ATOM 4125 C CA . CYS B 1 160 ? -21.984 26.172 5.152 1 97.44 160 CYS B CA 1
ATOM 4126 C C . CYS B 1 160 ? -21.219 25.594 6.332 1 97.44 160 CYS B C 1
ATOM 4128 O O . CYS B 1 160 ? -20.922 26.297 7.301 1 97.44 160 CYS B O 1
ATOM 4130 N N . ARG B 1 161 ? -21.031 24.328 6.266 1 96.69 161 ARG B N 1
ATOM 4131 C CA . ARG B 1 161 ? -20.219 23.625 7.254 1 96.69 161 ARG B CA 1
ATOM 4132 C C . ARG B 1 161 ? -19.016 22.953 6.59 1 96.69 161 ARG B C 1
ATOM 4134 O O . ARG B 1 161 ? -19.172 22.188 5.637 1 96.69 161 ARG B O 1
ATOM 4141 N N . HIS B 1 162 ? -17.812 23.312 7.066 1 97.56 162 HIS B N 1
ATOM 4142 C CA . HIS B 1 162 ? -16.625 22.641 6.543 1 97.56 162 HIS B CA 1
ATOM 4143 C C . HIS B 1 162 ? -16.547 21.188 7.016 1 97.56 162 HIS B C 1
ATOM 4145 O O . HIS B 1 162 ? -16.844 20.906 8.18 1 97.56 162 HIS B O 1
ATOM 4151 N N . THR B 1 163 ? -16.109 20.281 6.176 1 97.25 163 THR B N 1
ATOM 4152 C CA . THR B 1 163 ? -16.109 18.859 6.48 1 97.25 163 THR B CA 1
ATOM 4153 C C . THR B 1 163 ? -15.203 18.562 7.672 1 97.25 163 THR B C 1
ATOM 4155 O O . THR B 1 163 ? -15.445 17.609 8.414 1 97.25 163 THR B O 1
ATOM 4158 N N . ALA B 1 164 ? -14.188 19.375 7.902 1 95.94 164 ALA B N 1
ATOM 4159 C CA . ALA B 1 164 ? -13.25 19.172 9.008 1 95.94 164 ALA B CA 1
ATOM 4160 C C . ALA B 1 164 ? -13.938 19.422 10.352 1 95.94 164 ALA B C 1
ATOM 4162 O O . ALA B 1 164 ? -13.398 19.047 11.406 1 95.94 164 ALA B O 1
ATOM 4163 N N . THR B 1 165 ? -15.141 20.062 10.32 1 95.38 165 THR B N 1
ATOM 4164 C CA . THR B 1 165 ? -15.836 20.391 11.562 1 95.38 165 THR B CA 1
ATOM 4165 C C . THR B 1 165 ? -16.906 19.344 11.875 1 95.38 165 THR B C 1
ATOM 4167 O O . THR B 1 165 ? -17.578 19.422 12.906 1 95.38 165 THR B O 1
ATOM 4170 N N . ILE B 1 166 ? -17.047 18.344 11 1 96.56 166 ILE B N 1
ATOM 4171 C CA . ILE B 1 166 ? -18.078 17.312 11.18 1 96.56 166 ILE B CA 1
ATOM 4172 C C . ILE B 1 166 ? -17.516 16.188 12.047 1 96.56 166 ILE B C 1
ATOM 4174 O O . ILE B 1 166 ? -16.547 15.523 11.672 1 96.56 166 ILE B O 1
ATOM 4178 N N . PRO B 1 167 ? -18.125 15.953 13.156 1 96.75 167 PRO B N 1
ATOM 4179 C CA . PRO B 1 167 ? -17.641 14.844 13.977 1 96.75 167 PRO B CA 1
ATOM 4180 C C . PRO B 1 167 ? -17.922 13.477 13.359 1 96.75 167 PRO B C 1
ATOM 4182 O O . PRO B 1 167 ? -17.047 12.602 13.352 1 96.75 167 PRO B O 1
ATOM 4185 N N . SER B 1 168 ? -19.125 13.312 12.867 1 98.06 168 SER B N 1
ATOM 4186 C CA . SER B 1 168 ? -19.547 12.07 12.227 1 98.06 168 SER B CA 1
ATOM 4187 C C . SER B 1 168 ? -20.594 12.336 11.148 1 98.06 168 SER B C 1
ATOM 4189 O O . SER B 1 168 ? -21.531 13.102 11.367 1 98.06 168 SER B O 1
ATOM 4191 N N . TYR B 1 169 ? -20.422 11.727 10.031 1 97.81 169 TYR B N 1
ATOM 4192 C CA . TYR B 1 169 ? -21.391 11.883 8.945 1 97.81 169 TYR B CA 1
ATOM 4193 C C . TYR B 1 169 ? -22.688 11.156 9.273 1 97.81 169 TYR B C 1
ATOM 4195 O O . TYR B 1 169 ? -23.766 11.594 8.867 1 97.81 169 TYR B O 1
ATOM 4203 N N . GLU B 1 170 ? -22.562 10.078 10.008 1 96.44 170 GLU B N 1
ATOM 4204 C CA . GLU B 1 170 ? -23.734 9.305 10.414 1 96.44 170 GLU B CA 1
ATOM 4205 C C . GLU B 1 170 ? -24.719 10.164 11.203 1 96.44 170 GLU B C 1
ATOM 4207 O O . GLU B 1 170 ? -25.938 9.992 11.078 1 96.44 170 GLU B O 1
ATOM 4212 N N . ASP B 1 171 ? -24.234 11.133 11.914 1 95.81 171 ASP B N 1
ATOM 4213 C CA . ASP B 1 171 ? -25.047 11.906 12.859 1 95.81 171 ASP B CA 1
ATOM 4214 C C . ASP B 1 171 ? -25.609 13.156 12.203 1 95.81 171 ASP B C 1
ATOM 4216 O O . ASP B 1 171 ? -26.344 13.922 12.836 1 95.81 171 ASP B O 1
ATOM 4220 N N . LEU B 1 172 ? -25.281 13.391 10.961 1 96.81 172 LEU B N 1
ATOM 4221 C CA . LEU B 1 172 ? -25.797 14.586 10.305 1 96.81 172 LEU B CA 1
ATOM 4222 C C . LEU B 1 172 ? -27.297 14.445 10.008 1 96.81 172 LEU B C 1
ATOM 4224 O O . LEU B 1 172 ? -27.719 13.461 9.398 1 96.81 172 LEU B O 1
ATOM 4228 N N . ASP B 1 173 ? -27.953 15.438 10.406 1 95.25 173 ASP B N 1
ATOM 4229 C CA . ASP B 1 173 ? -29.391 15.453 10.148 1 95.25 173 ASP B CA 1
ATOM 4230 C C . ASP B 1 173 ? -29.688 15.828 8.703 1 95.25 173 ASP B C 1
ATOM 4232 O O . ASP B 1 173 ? -29 16.672 8.117 1 95.25 173 ASP B O 1
ATOM 4236 N N . GLY B 1 174 ? -30.75 15.195 8.219 1 95.75 174 GLY B N 1
ATOM 4237 C CA . GLY B 1 174 ? -31.156 15.492 6.855 1 95.75 174 GLY B CA 1
ATOM 4238 C C . GLY B 1 174 ? -30.922 14.328 5.902 1 95.75 174 GLY B C 1
ATOM 4239 O O . GLY B 1 174 ? -30.266 13.359 6.25 1 95.75 174 GLY B O 1
ATOM 4240 N N . ASP B 1 175 ? -31.547 14.461 4.711 1 96.38 175 ASP B N 1
ATOM 4241 C CA . ASP B 1 175 ? -31.484 13.344 3.77 1 96.38 175 ASP B CA 1
ATOM 4242 C C . ASP B 1 175 ? -30.969 13.805 2.408 1 96.38 175 ASP B C 1
ATOM 4244 O O . ASP B 1 175 ? -30.797 12.992 1.497 1 96.38 175 ASP B O 1
ATOM 4248 N N . ASP B 1 176 ? -30.688 15.094 2.332 1 97.81 176 ASP B N 1
ATOM 4249 C CA . ASP B 1 176 ? -30.25 15.695 1.073 1 97.81 176 ASP B CA 1
ATOM 4250 C C . ASP B 1 176 ? -29.125 16.703 1.307 1 97.81 176 ASP B C 1
ATOM 4252 O O . ASP B 1 176 ? -29.328 17.719 1.986 1 97.81 176 ASP B O 1
ATOM 4256 N N . PHE B 1 177 ? -27.969 16.375 0.688 1 98.62 177 PHE B N 1
ATOM 4257 C CA . PHE B 1 177 ? -26.797 17.203 0.982 1 98.62 177 PHE B CA 1
ATOM 4258 C C . PHE B 1 177 ? -26.141 17.703 -0.303 1 98.62 177 PHE B C 1
ATOM 4260 O O . PHE B 1 177 ? -26.125 16.984 -1.309 1 98.62 177 PHE B O 1
ATOM 4267 N N . ILE B 1 178 ? -25.672 18.953 -0.259 1 98.69 178 ILE B N 1
ATOM 4268 C CA . ILE B 1 178 ? -24.766 19.5 -1.271 1 98.69 178 ILE B CA 1
ATOM 4269 C C . ILE B 1 178 ? -23.344 19.562 -0.718 1 98.69 178 ILE B C 1
ATOM 4271 O O . ILE B 1 178 ? -23.109 20.141 0.348 1 98.69 178 ILE B O 1
ATOM 4275 N N . VAL B 1 179 ? -22.422 18.906 -1.362 1 98.62 179 VAL B N 1
ATOM 4276 C CA . VAL B 1 179 ? -21.016 18.953 -1.01 1 98.62 179 VAL B CA 1
ATOM 4277 C C . VAL B 1 179 ? -20.25 19.734 -2.07 1 98.62 179 VAL B C 1
ATOM 4279 O O . VAL B 1 179 ? -20.312 19.422 -3.26 1 98.62 179 VAL B O 1
ATOM 4282 N N . ILE B 1 180 ? -19.594 20.797 -1.618 1 98 180 ILE B N 1
ATOM 4283 C CA . ILE B 1 180 ? -18.844 21.656 -2.521 1 98 180 ILE B CA 1
ATOM 4284 C C . ILE B 1 180 ? -17.344 21.328 -2.428 1 98 180 ILE B C 1
ATOM 4286 O O . ILE B 1 180 ? -16.719 21.547 -1.386 1 98 180 ILE B O 1
ATOM 4290 N N . GLY B 1 181 ? -16.719 20.906 -3.5 1 97 181 GLY B N 1
ATOM 4291 C CA . GLY B 1 181 ? -15.375 20.359 -3.564 1 97 181 GLY B CA 1
ATOM 4292 C C . GLY B 1 181 ? -15.359 18.844 -3.777 1 97 181 GLY B C 1
ATOM 4293 O O . GLY B 1 181 ? -15.859 18.094 -2.941 1 97 181 GLY B O 1
ATOM 4294 N N . GLY B 1 182 ? -14.766 18.422 -4.879 1 96.19 182 GLY B N 1
ATOM 4295 C CA . GLY B 1 182 ? -14.906 17.031 -5.266 1 96.19 182 GLY B CA 1
ATOM 4296 C C . GLY B 1 182 ? -13.609 16.266 -5.199 1 96.19 182 GLY B C 1
ATOM 4297 O O . GLY B 1 182 ? -13.477 15.195 -5.809 1 96.19 182 GLY B O 1
ATOM 4298 N N . TYR B 1 183 ? -12.586 16.828 -4.477 1 95.31 183 TYR B N 1
ATOM 4299 C CA . TYR B 1 183 ? -11.359 16.062 -4.277 1 95.31 183 TYR B CA 1
ATOM 4300 C C . TYR B 1 183 ? -11.523 15.047 -3.152 1 95.31 183 TYR B C 1
ATOM 4302 O O . TYR B 1 183 ? -12.617 14.523 -2.938 1 95.31 183 TYR B O 1
ATOM 4310 N N . GLU B 1 184 ? -10.492 14.656 -2.428 1 96.25 184 GLU B N 1
ATOM 4311 C CA . GLU B 1 184 ? -10.508 13.531 -1.5 1 96.25 184 GLU B CA 1
ATOM 4312 C C . GLU B 1 184 ? -11.539 13.75 -0.39 1 96.25 184 GLU B C 1
ATOM 4314 O O . GLU B 1 184 ? -12.344 12.859 -0.103 1 96.25 184 GLU B O 1
ATOM 4319 N N . SER B 1 185 ? -11.539 14.93 0.244 1 96.62 185 SER B N 1
ATOM 4320 C CA . SER B 1 185 ? -12.445 15.164 1.363 1 96.62 185 SER B CA 1
ATOM 4321 C C . SER B 1 185 ? -13.898 15.172 0.903 1 96.62 185 SER B C 1
ATOM 4323 O O . SER B 1 185 ? -14.789 14.734 1.63 1 96.62 185 SER B O 1
ATOM 4325 N N . GLY B 1 186 ? -14.156 15.734 -0.28 1 97.81 186 GLY B N 1
ATOM 4326 C CA . GLY B 1 186 ? -15.508 15.742 -0.816 1 97.81 186 GLY B CA 1
ATOM 4327 C C . GLY B 1 186 ? -16.031 14.359 -1.133 1 97.81 186 GLY B C 1
ATOM 4328 O O . GLY B 1 186 ? -17.156 14.016 -0.772 1 97.81 186 GLY B O 1
ATOM 4329 N N . VAL B 1 187 ? -15.195 13.586 -1.793 1 98 187 VAL B N 1
ATOM 4330 C CA . VAL B 1 187 ? -15.578 12.219 -2.123 1 98 187 VAL B CA 1
ATOM 4331 C C . VAL B 1 187 ? -15.797 11.422 -0.841 1 98 187 VAL B C 1
ATOM 4333 O O . VAL B 1 187 ? -16.719 10.609 -0.758 1 98 187 VAL B O 1
ATOM 4336 N N . ASP B 1 188 ? -14.938 11.664 0.143 1 98.5 188 ASP B N 1
ATOM 4337 C CA . ASP B 1 188 ? -15.094 11.008 1.438 1 98.5 188 ASP B CA 1
ATOM 4338 C C . ASP B 1 188 ? -16.453 11.32 2.051 1 98.5 188 ASP B C 1
ATOM 4340 O O . ASP B 1 188 ? -17.172 10.414 2.471 1 98.5 188 ASP B O 1
ATOM 4344 N N . ALA B 1 189 ? -16.797 12.57 2.074 1 98.62 189 ALA B N 1
ATOM 4345 C CA . ALA B 1 189 ? -18.094 13 2.611 1 98.62 189 ALA B CA 1
ATOM 4346 C C . ALA B 1 189 ? -19.25 12.367 1.837 1 98.62 189 ALA B C 1
ATOM 4348 O O . ALA B 1 189 ? -20.156 11.797 2.432 1 98.62 189 ALA B O 1
ATOM 4349 N N . ALA B 1 190 ? -19.172 12.438 0.523 1 98.69 190 ALA B N 1
ATOM 4350 C CA . ALA B 1 190 ? -20.219 11.898 -0.334 1 98.69 190 ALA B CA 1
ATOM 4351 C C . ALA B 1 190 ? -20.375 10.398 -0.118 1 98.69 190 ALA B C 1
ATOM 4353 O O . ALA B 1 190 ? -21.5 9.891 -0.075 1 98.69 190 ALA B O 1
ATOM 4354 N N . TYR B 1 191 ? -19.297 9.68 0.008 1 98.62 191 TYR B N 1
ATOM 4355 C CA . TYR B 1 191 ? -19.312 8.234 0.204 1 98.62 191 TYR B CA 1
ATOM 4356 C C . TYR B 1 191 ? -20.047 7.867 1.493 1 98.62 191 TYR B C 1
ATOM 4358 O O . TYR B 1 191 ? -20.938 7.016 1.49 1 98.62 191 TYR B O 1
ATOM 4366 N N . HIS B 1 192 ? -19.672 8.5 2.584 1 98.5 192 HIS B N 1
ATOM 4367 C CA . HIS B 1 192 ? -20.266 8.148 3.875 1 98.5 192 HIS B CA 1
ATOM 4368 C C . HIS B 1 192 ? -21.719 8.57 3.947 1 98.5 192 HIS B C 1
ATOM 4370 O O . HIS B 1 192 ? -22.562 7.824 4.453 1 98.5 192 HIS B O 1
ATOM 4376 N N . LEU B 1 193 ? -22.016 9.75 3.426 1 98.5 193 LEU B N 1
ATOM 4377 C CA . LEU B 1 193 ? -23.406 10.195 3.41 1 98.5 193 LEU B CA 1
ATOM 4378 C C . LEU B 1 193 ? -24.281 9.242 2.596 1 98.5 193 LEU B C 1
ATOM 4380 O O . LEU B 1 193 ? -25.359 8.852 3.029 1 98.5 193 LEU B O 1
ATOM 4384 N N . SER B 1 194 ? -23.781 8.82 1.43 1 98.38 194 SER B N 1
ATOM 4385 C CA . SER B 1 194 ? -24.531 7.898 0.585 1 98.38 194 SER B CA 1
ATOM 4386 C C . SER B 1 194 ? -24.672 6.539 1.254 1 98.38 194 SER B C 1
ATOM 4388 O O . SER B 1 194 ? -25.703 5.875 1.101 1 98.38 194 SER B O 1
ATOM 4390 N N . CYS B 1 195 ? -23.641 6.125 1.915 1 96.69 195 CYS B N 1
ATOM 4391 C CA . CYS B 1 195 ? -23.703 4.879 2.67 1 96.69 195 CYS B CA 1
ATOM 4392 C C . CYS B 1 195 ? -24.844 4.898 3.674 1 96.69 195 CYS B C 1
ATOM 4394 O O . CYS B 1 195 ? -25.438 3.857 3.963 1 96.69 195 CYS B O 1
ATOM 4396 N N . TYR B 1 196 ? -25.125 6.059 4.238 1 97.12 196 TYR B N 1
ATOM 4397 C CA . TYR B 1 196 ? -26.219 6.215 5.207 1 97.12 196 TYR B CA 1
ATOM 4398 C C . TYR B 1 196 ? -27.516 6.59 4.512 1 97.12 196 TYR B C 1
ATOM 4400 O O . TYR B 1 196 ? -28.391 7.227 5.113 1 97.12 196 TYR B O 1
ATOM 4408 N N . ASP B 1 197 ? -27.609 6.359 3.229 1 96.5 197 ASP B N 1
ATOM 4409 C CA . ASP B 1 197 ? -28.812 6.457 2.404 1 96.5 197 ASP B CA 1
ATOM 4410 C C . ASP B 1 197 ? -29.219 7.914 2.205 1 96.5 197 ASP B C 1
ATOM 4412 O O . ASP B 1 197 ? -30.422 8.219 2.121 1 96.5 197 ASP B O 1
ATOM 4416 N N . LYS B 1 198 ? -28.312 8.797 2.303 1 97.81 198 LYS B N 1
ATOM 4417 C CA . LYS B 1 198 ? -28.578 10.203 2.012 1 97.81 198 LYS B CA 1
ATOM 4418 C C . LYS B 1 198 ? -28.281 10.523 0.55 1 97.81 198 LYS B C 1
ATOM 4420 O O . LYS B 1 198 ? -27.391 9.938 -0.055 1 97.81 198 LYS B O 1
ATOM 4425 N N . ARG B 1 199 ? -29.094 11.453 0.019 1 98.06 199 ARG B N 1
ATOM 4426 C CA . ARG B 1 199 ? -28.828 11.953 -1.328 1 98.06 199 ARG B CA 1
ATOM 4427 C C . ARG B 1 199 ? -27.75 13.031 -1.315 1 98.06 199 ARG B C 1
ATOM 4429 O O . ARG B 1 199 ? -27.734 13.875 -0.422 1 98.06 199 ARG B O 1
ATOM 4436 N N . VAL B 1 200 ? -26.781 12.953 -2.312 1 98.81 200 VAL B N 1
ATOM 4437 C CA . VAL B 1 200 ? -25.672 13.883 -2.32 1 98.81 200 VAL B CA 1
ATOM 4438 C C . VAL B 1 200 ? -25.484 14.469 -3.721 1 98.81 200 VAL B C 1
ATOM 4440 O O . VAL B 1 200 ? -25.531 13.734 -4.711 1 98.81 200 VAL B O 1
ATOM 4443 N N . ARG B 1 201 ? -25.438 15.719 -3.84 1 98.44 201 ARG B N 1
ATOM 4444 C CA . ARG B 1 201 ? -24.891 16.391 -5.012 1 98.44 201 ARG B CA 1
ATOM 4445 C C . ARG B 1 201 ? -23.484 16.906 -4.75 1 98.44 201 ARG B C 1
ATOM 4447 O O . ARG B 1 201 ? -23.281 17.812 -3.934 1 98.44 201 ARG B O 1
ATOM 4454 N N . LEU B 1 202 ? -22.516 16.281 -5.391 1 98.5 202 LEU B N 1
ATOM 4455 C CA . LEU B 1 202 ? -21.109 16.641 -5.25 1 98.5 202 LEU B CA 1
ATOM 4456 C C . LEU B 1 202 ? -20.672 17.594 -6.359 1 98.5 202 LEU B C 1
ATOM 4458 O O . LEU B 1 202 ? -20.562 17.203 -7.52 1 98.5 202 LEU B O 1
ATOM 4462 N N . ILE B 1 203 ? -20.438 18.844 -5.953 1 97.81 203 ILE B N 1
ATOM 4463 C CA . ILE B 1 203 ? -20.125 19.906 -6.902 1 97.81 203 ILE B CA 1
ATOM 4464 C C . ILE B 1 203 ? -18.625 20.203 -6.887 1 97.81 203 ILE B C 1
ATOM 4466 O O . ILE B 1 203 ? -18.016 20.297 -5.816 1 97.81 203 ILE B O 1
ATOM 4470 N N . ASP B 1 204 ? -18.016 20.25 -8.016 1 96.88 204 ASP B N 1
ATOM 4471 C CA . ASP B 1 204 ? -16.625 20.641 -8.094 1 96.88 204 ASP B CA 1
ATOM 4472 C C . ASP B 1 204 ? -16.359 21.516 -9.312 1 96.88 204 ASP B C 1
ATOM 4474 O O . ASP B 1 204 ? -16.969 21.328 -10.367 1 96.88 204 ASP B O 1
ATOM 4478 N N . ALA B 1 205 ? -15.438 22.438 -9.094 1 93.69 205 ALA B N 1
ATOM 4479 C CA . ALA B 1 205 ? -15.078 23.328 -10.195 1 93.69 205 ALA B CA 1
ATOM 4480 C C . ALA B 1 205 ? -14.18 22.609 -11.203 1 93.69 205 ALA B C 1
ATOM 4482 O O . ALA B 1 205 ? -14.281 22.859 -12.406 1 93.69 205 ALA B O 1
ATOM 4483 N N . GLY B 1 206 ? -13.188 21.797 -10.914 1 87.12 206 GLY B N 1
ATOM 4484 C CA . GLY B 1 206 ? -12.195 21.156 -11.75 1 87.12 206 GLY B CA 1
ATOM 4485 C C . GLY B 1 206 ? -12.539 19.734 -12.102 1 87.12 206 GLY B C 1
ATOM 4486 O O . GLY B 1 206 ? -11.992 19.172 -13.055 1 87.12 206 GLY B O 1
ATOM 4487 N N . CYS B 1 207 ? -13.281 19.047 -11.359 1 88.12 207 CYS B N 1
ATOM 4488 C CA . CYS B 1 207 ? -13.719 17.672 -11.578 1 88.12 207 CYS B CA 1
ATOM 4489 C C . CYS B 1 207 ? -12.547 16.703 -11.453 1 88.12 207 CYS B C 1
ATOM 4491 O O . CYS B 1 207 ? -12.203 16.016 -12.414 1 88.12 207 CYS B O 1
ATOM 4493 N N . PRO B 1 208 ? -11.992 16.484 -10.359 1 89 208 PRO B N 1
ATOM 4494 C CA . PRO B 1 208 ? -10.836 15.617 -10.156 1 89 208 PRO B CA 1
ATOM 4495 C C . PRO B 1 208 ? -11.125 14.156 -10.516 1 89 208 PRO B C 1
ATOM 4497 O O . PRO B 1 208 ? -10.203 13.406 -10.852 1 89 208 PRO B O 1
ATOM 4500 N N . TRP B 1 209 ? -12.367 13.781 -10.523 1 88.69 209 TRP B N 1
ATOM 4501 C CA . TRP B 1 209 ? -12.727 12.398 -10.805 1 88.69 209 TRP B CA 1
ATOM 4502 C C . TRP B 1 209 ? -12.594 12.086 -12.289 1 88.69 209 TRP B C 1
ATOM 4504 O O . TRP B 1 209 ? -12.719 10.93 -12.703 1 88.69 209 TRP B O 1
ATOM 4514 N N . GLU B 1 210 ? -12.289 13.117 -13.039 1 85.31 210 GLU B N 1
ATOM 4515 C CA . GLU B 1 210 ? -12.086 12.906 -14.469 1 85.31 210 GLU B CA 1
ATOM 4516 C C . GLU B 1 210 ? -10.609 12.953 -14.828 1 85.31 210 GLU B C 1
ATOM 4518 O O . GLU B 1 210 ? -10.234 12.734 -15.984 1 85.31 210 GLU B O 1
ATOM 4523 N N . ASP B 1 211 ? -9.758 13.164 -13.844 1 83.31 211 ASP B N 1
ATOM 4524 C CA . ASP B 1 211 ? -8.328 13.273 -14.109 1 83.31 211 ASP B CA 1
ATOM 4525 C C . ASP B 1 211 ? -7.719 11.898 -14.406 1 83.31 211 ASP B C 1
ATOM 4527 O O . ASP B 1 211 ? -8.039 10.914 -13.734 1 83.31 211 ASP B O 1
ATOM 4531 N N . GLU B 1 212 ? -6.801 11.859 -15.352 1 78.19 212 GLU B N 1
ATOM 4532 C CA . GLU B 1 212 ? -6.227 10.586 -15.781 1 78.19 212 GLU B CA 1
ATOM 4533 C C . GLU B 1 212 ? -4.758 10.484 -15.383 1 78.19 212 GLU B C 1
ATOM 4535 O O . GLU B 1 212 ? -4.102 9.484 -15.68 1 78.19 212 GLU B O 1
ATOM 4540 N N . THR B 1 213 ? -4.316 11.422 -14.656 1 79.94 213 THR B N 1
ATOM 4541 C CA . THR B 1 213 ? -2.914 11.383 -14.25 1 79.94 213 THR B CA 1
ATOM 4542 C C . THR B 1 213 ? -2.693 10.328 -13.172 1 79.94 213 THR B C 1
ATOM 4544 O O . THR B 1 213 ? -3.617 9.992 -12.422 1 79.94 213 THR B O 1
ATOM 4547 N N . SER B 1 214 ? -1.47 9.773 -13.086 1 79.56 214 SER B N 1
ATOM 4548 C CA . SER B 1 214 ? -1.107 8.836 -12.023 1 79.56 214 SER B CA 1
ATOM 4549 C C . SER B 1 214 ? -0.519 9.57 -10.82 1 79.56 214 SER B C 1
ATOM 4551 O O . SER B 1 214 ? -0.128 8.945 -9.836 1 79.56 214 SER B O 1
ATOM 4553 N N . GLU B 1 215 ? -0.518 10.914 -10.883 1 79.94 215 GLU B N 1
ATOM 4554 C CA . GLU B 1 215 ? 0.06 11.703 -9.797 1 79.94 215 GLU B CA 1
ATOM 4555 C C . GLU B 1 215 ? -0.922 11.844 -8.641 1 79.94 215 GLU B C 1
ATOM 4557 O O . GLU B 1 215 ? -1.931 12.547 -8.758 1 79.94 215 GLU B O 1
ATOM 4562 N N . PRO B 1 216 ? -0.554 11.289 -7.547 1 78.06 216 PRO B N 1
ATOM 4563 C CA . PRO B 1 216 ? -1.502 11.258 -6.43 1 78.06 216 PRO B CA 1
ATOM 4564 C C . PRO B 1 216 ? -1.829 12.648 -5.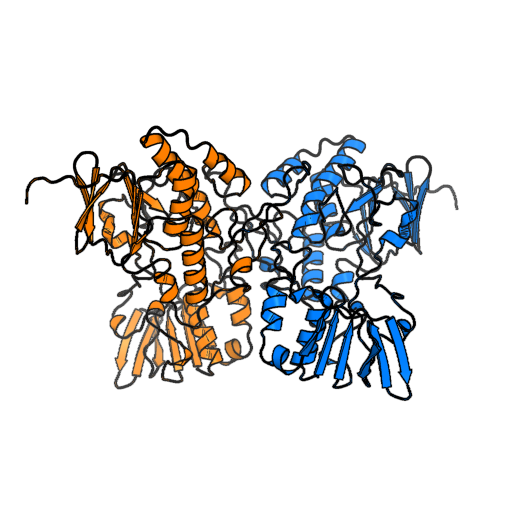895 1 78.06 216 PRO B C 1
ATOM 4566 O O . PRO B 1 216 ? -2.846 12.836 -5.219 1 78.06 216 PRO B O 1
ATOM 4569 N N . SER B 1 217 ? -1.036 13.617 -6.125 1 77.62 217 SER B N 1
ATOM 4570 C CA . SER B 1 217 ? -1.289 14.953 -5.613 1 77.62 217 SER B CA 1
ATOM 4571 C C . SER B 1 217 ? -2.354 15.672 -6.441 1 77.62 217 SER B C 1
ATOM 4573 O O . SER B 1 217 ? -2.803 16.766 -6.074 1 77.62 217 SER B O 1
ATOM 4575 N N . VAL B 1 218 ? -2.748 15.047 -7.504 1 80.75 218 VAL B N 1
ATOM 4576 C CA . VAL B 1 218 ? -3.719 15.656 -8.406 1 80.75 218 VAL B CA 1
ATOM 4577 C C . VAL B 1 218 ? -4.926 14.742 -8.57 1 80.75 218 VAL B C 1
ATOM 4579 O O . VAL B 1 218 ? -6.07 15.172 -8.414 1 80.75 218 VAL B O 1
ATOM 4582 N N . ALA B 1 219 ? -4.625 13.492 -8.773 1 86.81 219 ALA B N 1
ATOM 4583 C CA . ALA B 1 219 ? -5.68 12.508 -9.016 1 86.81 219 ALA B CA 1
ATOM 4584 C C . ALA B 1 219 ? -6.281 12.016 -7.699 1 86.81 219 ALA B C 1
ATOM 4586 O O . ALA B 1 219 ? -5.625 12.062 -6.656 1 86.81 219 ALA B O 1
ATOM 4587 N N . LEU B 1 220 ? -7.547 11.617 -7.832 1 94.31 220 LEU B N 1
ATOM 4588 C CA . LEU B 1 220 ? -8.133 10.906 -6.699 1 94.31 220 LEU B CA 1
ATOM 4589 C C . LEU B 1 220 ? -7.383 9.609 -6.422 1 94.31 220 LEU B C 1
ATOM 4591 O O . LEU B 1 220 ? -6.895 8.961 -7.348 1 94.31 220 LEU B O 1
ATOM 4595 N N . SER B 1 221 ? -7.25 9.266 -5.188 1 94.75 221 SER B N 1
ATOM 4596 C CA . SER B 1 221 ? -6.594 8.023 -4.793 1 94.75 221 SER B CA 1
ATOM 4597 C C . SER B 1 221 ? -7.363 6.809 -5.305 1 94.75 221 SER B C 1
ATOM 4599 O O . SER B 1 221 ? -8.562 6.891 -5.578 1 94.75 221 SER B O 1
ATOM 4601 N N . THR B 1 222 ? -6.695 5.691 -5.406 1 95.25 222 THR B N 1
ATOM 4602 C CA . THR B 1 222 ? -7.324 4.426 -5.77 1 95.25 222 THR B CA 1
ATOM 4603 C C . THR B 1 222 ? -8.445 4.082 -4.793 1 95.25 222 THR B C 1
ATOM 4605 O O . THR B 1 222 ? -9.5 3.58 -5.199 1 95.25 222 THR B O 1
ATOM 4608 N N . PHE B 1 223 ? -8.266 4.387 -3.545 1 97 223 PHE B N 1
ATOM 4609 C CA . PHE B 1 223 ? -9.242 4.152 -2.486 1 97 223 PHE B CA 1
ATOM 4610 C C . PHE B 1 223 ? -10.531 4.91 -2.766 1 97 223 PHE B C 1
ATOM 4612 O O . PHE B 1 223 ? -11.617 4.332 -2.711 1 97 223 PHE B O 1
ATOM 4619 N N . SER B 1 224 ? -10.383 6.207 -3.111 1 96.88 224 SER B N 1
ATOM 4620 C CA . SER B 1 224 ? -11.539 7.051 -3.408 1 96.88 224 SER B CA 1
ATOM 4621 C C . SER B 1 224 ? -12.227 6.602 -4.691 1 96.88 224 SER B C 1
ATOM 4623 O O . SER B 1 224 ? -13.461 6.566 -4.754 1 96.88 224 SER B O 1
ATOM 4625 N N . LEU B 1 225 ? -11.453 6.254 -5.672 1 94.94 225 LEU B N 1
ATOM 4626 C CA . LEU B 1 225 ? -12.023 5.805 -6.934 1 94.94 225 LEU B CA 1
ATOM 4627 C C . LEU B 1 225 ? -12.859 4.543 -6.738 1 94.94 225 LEU B C 1
ATOM 4629 O O . LEU B 1 225 ? -13.961 4.43 -7.281 1 94.94 225 LEU B O 1
ATOM 4633 N N . GLU B 1 226 ? -12.375 3.602 -5.953 1 95.56 226 GLU B N 1
ATOM 4634 C CA . GLU B 1 226 ? -13.117 2.381 -5.656 1 95.56 226 GLU B CA 1
ATOM 4635 C C . GLU B 1 226 ? -14.414 2.691 -4.91 1 95.56 226 GLU B C 1
ATOM 4637 O O . GLU B 1 226 ? -15.461 2.105 -5.199 1 95.56 226 GLU B O 1
ATOM 4642 N N . ARG B 1 227 ? -14.32 3.586 -3.965 1 96.62 227 ARG B N 1
ATOM 4643 C CA . ARG B 1 227 ? -15.477 3.982 -3.176 1 96.62 227 ARG B CA 1
ATOM 4644 C C . ARG B 1 227 ? -16.562 4.59 -4.062 1 96.62 227 ARG B C 1
ATOM 4646 O O . ARG B 1 227 ? -17.75 4.387 -3.822 1 96.62 227 ARG B O 1
ATOM 4653 N N . MET B 1 228 ? -16.156 5.324 -5.078 1 96.44 228 MET B N 1
ATOM 4654 C CA . MET B 1 228 ? -17.109 5.965 -5.992 1 96.44 228 MET B CA 1
ATOM 4655 C C . MET B 1 228 ? -17.828 4.922 -6.844 1 96.44 228 MET B C 1
ATOM 4657 O O . MET B 1 228 ? -18.844 5.227 -7.477 1 96.44 228 MET B O 1
ATOM 4661 N N . GLN B 1 229 ? -17.312 3.688 -6.871 1 95 229 GLN B N 1
ATOM 4662 C CA . GLN B 1 229 ? -17.922 2.625 -7.668 1 95 229 GLN B CA 1
ATOM 4663 C C . GLN B 1 229 ? -18.906 1.803 -6.832 1 95 229 GLN B C 1
ATOM 4665 O O . GLN B 1 229 ? -19.578 0.908 -7.352 1 95 229 GLN B O 1
ATOM 4670 N N . ALA B 1 230 ? -18.922 2.078 -5.578 1 95.56 230 ALA B N 1
ATOM 4671 C CA . ALA B 1 230 ? -19.891 1.379 -4.734 1 95.56 230 ALA B CA 1
ATOM 4672 C C . ALA B 1 230 ? -21.328 1.614 -5.223 1 95.56 230 ALA B C 1
ATOM 4674 O O . ALA B 1 230 ? -21.656 2.715 -5.664 1 95.56 230 ALA B O 1
ATOM 4675 N N . GLU B 1 231 ? -22.156 0.645 -5.102 1 95.06 231 GLU B N 1
ATOM 4676 C CA . GLU B 1 231 ? -23.531 0.707 -5.598 1 95.06 231 GLU B CA 1
ATOM 4677 C C . GLU B 1 231 ? -24.297 1.857 -4.949 1 95.06 231 GLU B C 1
ATOM 4679 O O . GLU B 1 231 ? -25.016 2.6 -5.633 1 95.06 231 GLU B O 1
ATOM 4684 N N . TRP B 1 232 ? -24.141 1.94 -3.689 1 94.94 232 TRP B N 1
ATOM 4685 C CA . TRP B 1 232 ? -24.875 2.977 -2.975 1 94.94 232 TRP B CA 1
ATOM 4686 C C . TRP B 1 232 ? -24.375 4.363 -3.357 1 94.94 232 TRP B C 1
ATOM 4688 O O . TRP B 1 232 ? -25.156 5.324 -3.398 1 94.94 232 TRP B O 1
ATOM 4698 N N . PHE B 1 233 ? -23.062 4.52 -3.635 1 97.56 233 PHE B N 1
ATOM 4699 C CA . PHE B 1 233 ? -22.531 5.801 -4.082 1 97.56 233 PHE B CA 1
ATOM 4700 C C . PHE B 1 233 ? -23.125 6.199 -5.426 1 97.56 233 PHE B C 1
ATOM 4702 O O . PHE B 1 233 ? -23.609 7.32 -5.582 1 97.56 233 PHE B O 1
ATOM 4709 N N . GLU B 1 234 ? -23.141 5.262 -6.324 1 96.44 234 GLU B N 1
ATOM 4710 C CA . GLU B 1 234 ? -23.672 5.527 -7.66 1 96.44 234 GLU B CA 1
ATOM 4711 C C . GLU B 1 234 ? -25.156 5.859 -7.609 1 96.44 234 GLU B C 1
ATOM 4713 O O . GLU B 1 234 ? -25.641 6.727 -8.344 1 96.44 234 GLU B O 1
ATOM 4718 N N . ALA B 1 235 ? -25.812 5.238 -6.766 1 97.25 235 ALA B N 1
ATOM 4719 C CA . ALA B 1 235 ? -27.266 5.398 -6.68 1 97.25 235 ALA B CA 1
ATOM 4720 C C . ALA B 1 235 ? -27.625 6.723 -6.02 1 97.25 235 ALA B C 1
ATOM 4722 O O . ALA B 1 235 ? -28.609 7.359 -6.395 1 97.25 235 ALA B O 1
ATOM 4723 N N . GLN B 1 236 ? -26.797 7.129 -5.066 1 97.94 236 GLN B N 1
ATOM 4724 C CA . GLN B 1 236 ? -27.25 8.211 -4.195 1 97.94 236 GLN B CA 1
ATOM 4725 C C . GLN B 1 236 ? -26.5 9.5 -4.488 1 97.94 236 GLN B C 1
ATOM 4727 O O . GLN B 1 236 ? -26.891 10.578 -4.023 1 97.94 236 GLN B O 1
ATOM 4732 N N . THR B 1 237 ? -25.422 9.453 -5.262 1 98.5 237 THR B N 1
ATOM 4733 C CA . THR B 1 237 ? -24.578 10.633 -5.449 1 98.5 237 THR B CA 1
ATOM 4734 C C . THR B 1 237 ? -24.609 11.102 -6.898 1 98.5 237 THR B C 1
ATOM 4736 O O . THR B 1 237 ? -24.406 10.312 -7.82 1 98.5 237 THR B O 1
ATOM 4739 N N . GLU B 1 238 ? -24.953 12.336 -7.066 1 97.94 238 GLU B N 1
ATOM 4740 C CA . GLU B 1 238 ? -24.844 13 -8.367 1 97.94 238 GLU B CA 1
ATOM 4741 C C . GLU B 1 238 ? -23.578 13.844 -8.453 1 97.94 238 GLU B C 1
ATOM 4743 O O . GLU B 1 238 ? -23.375 14.742 -7.637 1 97.94 238 GLU B O 1
ATOM 4748 N N . LEU B 1 239 ? -22.734 13.539 -9.422 1 97.44 239 LEU B N 1
ATOM 4749 C CA . LEU B 1 239 ? -21.531 14.32 -9.664 1 97.44 239 LEU B CA 1
ATOM 4750 C C . LEU B 1 239 ? -21.812 15.508 -10.57 1 97.44 239 LEU B C 1
ATOM 4752 O O . LEU B 1 239 ? -22.422 15.352 -11.633 1 97.44 239 LEU B O 1
ATOM 4756 N N . ILE B 1 240 ? -21.5 16.672 -10.125 1 96.44 240 ILE B N 1
ATOM 4757 C CA . ILE B 1 240 ? -21.719 17.906 -10.891 1 96.44 240 ILE B CA 1
ATOM 4758 C C . ILE B 1 240 ? -20.375 18.562 -11.219 1 96.44 240 ILE B C 1
ATOM 4760 O O . ILE B 1 240 ? -19.875 19.375 -10.453 1 96.44 240 ILE B O 1
ATOM 4764 N N . PRO B 1 241 ? -19.797 18.266 -12.383 1 94.44 241 PRO B N 1
ATOM 4765 C CA . PRO B 1 241 ? -18.469 18.766 -12.781 1 94.44 241 PRO B CA 1
ATOM 4766 C C . PRO B 1 241 ? -18.516 20.172 -13.359 1 94.44 241 PRO B C 1
ATOM 4768 O O . PRO B 1 241 ? -19.594 20.656 -13.75 1 94.44 241 PRO B O 1
ATOM 4771 N N . HIS B 1 242 ? -17.344 20.828 -13.305 1 93.5 242 HIS B N 1
ATOM 4772 C CA . HIS B 1 242 ? -17.141 22.109 -13.961 1 93.5 242 HIS B CA 1
ATOM 4773 C C . HIS B 1 242 ? -18.172 23.125 -13.508 1 93.5 242 HIS B C 1
ATOM 4775 O O . HIS B 1 242 ? -18.781 23.812 -14.336 1 93.5 242 HIS B O 1
ATOM 4781 N N . CYS B 1 243 ? -18.359 23.141 -12.203 1 94.5 243 CYS B N 1
ATOM 4782 C CA . CYS B 1 243 ? -19.406 23.969 -11.633 1 94.5 243 CYS B CA 1
ATOM 4783 C C . CYS B 1 243 ? -18.891 24.766 -10.438 1 94.5 243 CYS B C 1
ATOM 4785 O O . CYS B 1 243 ? -19.156 24.422 -9.289 1 94.5 243 CYS B O 1
ATOM 4787 N N . PRO B 1 244 ? -18.203 25.875 -10.773 1 95.75 244 PRO B N 1
ATOM 4788 C CA . PRO B 1 244 ? -17.734 26.703 -9.656 1 95.75 244 PRO B CA 1
ATOM 4789 C C . PRO B 1 244 ? -18.891 27.391 -8.922 1 95.75 244 PRO B C 1
ATOM 4791 O O . PRO B 1 244 ? -19.781 27.969 -9.562 1 95.75 244 PRO B O 1
ATOM 4794 N N . VAL B 1 245 ? -18.891 27.328 -7.609 1 97.31 245 VAL B N 1
ATOM 4795 C CA . VAL B 1 245 ? -19.922 27.953 -6.773 1 97.31 245 VAL B CA 1
ATOM 4796 C C . VAL B 1 245 ? -19.562 29.422 -6.555 1 97.31 245 VAL B C 1
ATOM 4798 O O . VAL B 1 245 ? -18.422 29.766 -6.242 1 97.31 245 VAL B O 1
ATOM 4801 N N . SER B 1 246 ? -20.594 30.25 -6.645 1 96.69 246 SER B N 1
ATOM 4802 C CA . SER B 1 246 ? -20.359 31.688 -6.535 1 96.69 246 SER B CA 1
ATOM 4803 C C . SER B 1 246 ? -20.859 32.219 -5.199 1 96.69 246 SER B C 1
ATOM 4805 O O . SER B 1 246 ? -20.281 33.156 -4.652 1 96.69 246 SER B O 1
ATOM 4807 N N . LYS B 1 247 ? -21.906 31.719 -4.715 1 97.38 247 LYS B N 1
ATOM 4808 C CA . LYS B 1 247 ? -22.438 32.188 -3.439 1 97.38 247 LYS B CA 1
ATOM 4809 C C . LYS B 1 247 ? -23.469 31.188 -2.885 1 97.38 247 LYS B C 1
ATOM 4811 O O . LYS B 1 247 ? -23.969 30.344 -3.615 1 97.38 247 LYS B O 1
ATOM 4816 N N . VAL B 1 248 ? -23.719 31.312 -1.619 1 97.94 248 VAL B N 1
ATOM 4817 C CA . VAL B 1 248 ? -24.766 30.562 -0.928 1 97.94 248 VAL B CA 1
ATOM 4818 C C . VAL B 1 248 ? -25.688 31.531 -0.203 1 97.94 248 VAL B C 1
ATOM 4820 O O . VAL B 1 248 ? -25.234 32.5 0.426 1 97.94 248 VAL B O 1
ATOM 4823 N N . LEU B 1 249 ? -26.953 31.297 -0.388 1 97.81 249 LEU B N 1
ATOM 4824 C CA . LEU B 1 249 ? -27.969 32.125 0.264 1 97.81 249 LEU B CA 1
ATOM 4825 C C . LEU B 1 249 ? -28.938 31.266 1.061 1 97.81 249 LEU B C 1
ATOM 4827 O O . LEU B 1 249 ? -29.062 30.062 0.818 1 97.81 249 LEU B O 1
ATOM 4831 N N . ARG B 1 250 ? -29.422 31.922 2.059 1 97 250 ARG B N 1
ATOM 4832 C CA . ARG B 1 250 ? -30.531 31.297 2.77 1 97 250 ARG B CA 1
ATOM 4833 C C . ARG B 1 250 ? -31.875 31.797 2.23 1 97 250 ARG B C 1
ATOM 4835 O O . ARG B 1 250 ? -32.062 33 2.01 1 97 250 ARG B O 1
ATOM 4842 N N . ASP B 1 251 ? -32.688 30.891 1.903 1 95.19 251 ASP B N 1
ATOM 4843 C CA . ASP B 1 251 ? -34.062 31.172 1.486 1 95.19 251 ASP B CA 1
ATOM 4844 C C . ASP B 1 251 ? -35.062 30.391 2.332 1 95.19 251 ASP B C 1
ATOM 4846 O O . ASP B 1 251 ? -35.469 29.281 1.965 1 95.19 251 ASP B O 1
ATOM 4850 N N . GLY B 1 252 ? -35.625 31.047 3.348 1 95.31 252 GLY B N 1
ATOM 4851 C CA . GLY B 1 252 ? -36.469 30.328 4.293 1 95.31 252 GLY B CA 1
ATOM 4852 C C . GLY B 1 252 ? -35.719 29.188 4.992 1 95.31 252 GLY B C 1
ATOM 4853 O O . GLY B 1 252 ? -34.688 29.422 5.629 1 95.31 252 GLY B O 1
ATOM 4854 N N . ASP B 1 253 ? -36.25 28.031 4.742 1 94.69 253 ASP B N 1
ATOM 4855 C CA . ASP B 1 253 ? -35.656 26.875 5.402 1 94.69 253 ASP B CA 1
ATOM 4856 C C . ASP B 1 253 ? -34.688 26.156 4.473 1 94.69 253 ASP B C 1
ATOM 4858 O O . ASP B 1 253 ? -34.188 25.078 4.801 1 94.69 253 ASP B O 1
ATOM 4862 N N . LYS B 1 254 ? -34.406 26.859 3.334 1 97.06 254 LYS B N 1
ATOM 4863 C CA . LYS B 1 254 ? -33.562 26.203 2.355 1 97.06 254 LYS B CA 1
ATOM 4864 C C . LYS B 1 254 ? -32.281 27.016 2.133 1 97.06 254 LYS B C 1
ATOM 4866 O O . LYS B 1 254 ? -32.25 28.219 2.361 1 97.06 254 LYS B O 1
ATOM 4871 N N . TYR B 1 255 ? -31.234 26.234 1.821 1 98.19 255 TYR B N 1
ATOM 4872 C CA . TYR B 1 255 ? -30 26.828 1.323 1 98.19 255 TYR B CA 1
ATOM 4873 C C . TYR B 1 255 ? -29.953 26.797 -0.2 1 98.19 255 TYR B C 1
ATOM 4875 O O . TYR B 1 255 ? -30.312 25.797 -0.823 1 98.19 255 TYR B O 1
ATOM 4883 N N . GLN B 1 256 ? -29.594 27.953 -0.726 1 98.38 256 GLN B N 1
ATOM 4884 C CA . GLN B 1 256 ? -29.438 28.062 -2.172 1 98.38 256 GLN B CA 1
ATOM 4885 C C . GLN B 1 256 ? -27.953 28.203 -2.551 1 98.38 256 GLN B C 1
ATOM 4887 O O . GLN B 1 256 ? -27.297 29.141 -2.143 1 98.38 256 GLN B O 1
ATOM 4892 N N . VAL B 1 257 ? -27.484 27.25 -3.32 1 98.5 257 VAL B N 1
ATOM 4893 C CA . VAL B 1 257 ? -26.125 27.281 -3.832 1 98.5 257 VAL B CA 1
ATOM 4894 C C . VAL B 1 257 ? -26.125 27.766 -5.281 1 98.5 257 VAL B C 1
ATOM 4896 O O . VAL B 1 257 ? -26.656 27.094 -6.168 1 98.5 257 VAL B O 1
ATOM 4899 N N . HIS B 1 258 ? -25.562 28.891 -5.461 1 98.06 258 HIS B N 1
ATOM 4900 C CA . HIS B 1 258 ? -25.469 29.469 -6.793 1 98.06 258 HIS B CA 1
ATOM 4901 C C . HIS B 1 258 ? -24.125 29.141 -7.441 1 98.06 258 HIS B C 1
ATOM 4903 O O . HIS B 1 258 ? -23.078 29.391 -6.855 1 98.06 258 HIS B O 1
ATOM 4909 N N . ALA B 1 259 ? -24.25 28.594 -8.664 1 96.06 259 ALA B N 1
ATOM 4910 C CA . ALA B 1 259 ? -23.047 28.203 -9.367 1 96.06 259 ALA B CA 1
ATOM 4911 C C . ALA B 1 259 ? -22.938 28.891 -10.727 1 96.06 259 ALA B C 1
ATOM 4913 O O . ALA B 1 259 ? -23.828 29.656 -11.102 1 96.06 259 ALA B O 1
ATOM 4914 N N . ALA B 1 260 ? -21.797 28.625 -11.336 1 88.88 260 ALA B N 1
ATOM 4915 C CA . ALA B 1 260 ? -21.531 29.234 -12.641 1 88.88 260 ALA B CA 1
ATOM 4916 C C . ALA B 1 260 ? -22.625 28.844 -13.648 1 88.88 260 ALA B C 1
ATOM 4918 O O . ALA B 1 260 ? -23.203 27.766 -13.57 1 88.88 260 ALA B O 1
ATOM 4919 N N . GLY B 1 261 ? -22.875 29.812 -14.586 1 88.88 261 GLY B N 1
ATOM 4920 C CA . GLY B 1 261 ? -23.828 29.562 -15.641 1 88.88 261 GLY B CA 1
ATOM 4921 C C . GLY B 1 261 ? -25.266 29.734 -15.188 1 88.88 261 GLY B C 1
ATOM 4922 O O . GLY B 1 261 ? -26.203 29.312 -15.891 1 88.88 261 GLY B O 1
ATOM 4923 N N . GLY B 1 262 ? -25.406 30.172 -13.938 1 90.56 262 GLY B N 1
ATOM 4924 C CA . GLY B 1 262 ? -26.75 30.422 -13.438 1 90.56 262 GLY B CA 1
ATOM 4925 C C . GLY B 1 262 ? -27.391 29.203 -12.812 1 90.56 262 GLY B C 1
ATOM 4926 O O . GLY B 1 262 ? -28.578 29.219 -12.477 1 90.56 262 GLY B O 1
ATOM 4927 N N . LEU B 1 263 ? -26.609 28.188 -12.602 1 95.25 263 LEU B N 1
ATOM 4928 C CA . LEU B 1 263 ? -27.156 26.969 -11.984 1 95.25 263 LEU B CA 1
ATOM 4929 C C . LEU B 1 263 ? -27.469 27.203 -10.516 1 95.25 263 LEU B C 1
ATOM 4931 O O . LEU B 1 263 ? -26.719 27.906 -9.82 1 95.25 263 LEU B O 1
ATOM 4935 N N . LEU B 1 264 ? -28.625 26.609 -10.109 1 97.44 264 LEU B N 1
ATOM 4936 C CA . LEU B 1 264 ? -29.078 26.75 -8.734 1 97.44 264 LEU B CA 1
ATOM 4937 C C . LEU B 1 264 ? -29.375 25.375 -8.133 1 97.44 264 LEU B C 1
ATOM 4939 O O . LEU B 1 264 ? -30.078 24.562 -8.742 1 97.44 264 LEU B O 1
ATOM 4943 N N . PHE B 1 265 ? -28.734 25.156 -6.996 1 97.88 265 PHE B N 1
ATOM 4944 C CA . PHE B 1 265 ? -29.016 23.953 -6.23 1 97.88 265 PHE B CA 1
ATOM 4945 C C . PHE B 1 265 ? -29.594 24.297 -4.863 1 97.88 265 PHE B C 1
ATOM 4947 O O . PHE B 1 265 ? -29.172 25.266 -4.23 1 97.88 265 PHE B O 1
ATOM 4954 N N . GLU B 1 266 ? -30.578 23.469 -4.422 1 97.75 266 GLU B N 1
ATOM 4955 C CA . GLU B 1 266 ? -31.219 23.75 -3.139 1 97.75 266 GLU B CA 1
ATOM 4956 C C . GLU B 1 266 ? -31.172 22.531 -2.223 1 97.75 266 GLU B C 1
ATOM 4958 O O . GLU B 1 266 ? -31.188 21.391 -2.695 1 97.75 266 GLU B O 1
ATOM 4963 N N . SER B 1 267 ? -31 22.766 -1 1 97.56 267 SER B N 1
ATOM 4964 C CA . SER B 1 267 ? -31.062 21.734 0.033 1 97.56 267 SER B CA 1
ATOM 4965 C C . SER B 1 267 ? -31.578 22.312 1.349 1 97.56 267 SER B C 1
ATOM 4967 O O . SER B 1 267 ? -31.438 23.5 1.611 1 97.56 267 SER B O 1
ATOM 4969 N N . ARG B 1 268 ? -32.25 21.5 2.145 1 96.44 268 ARG B N 1
ATOM 4970 C CA . ARG B 1 268 ? -32.688 21.922 3.479 1 96.44 268 ARG B CA 1
ATOM 4971 C C . ARG B 1 268 ? -31.531 21.781 4.484 1 96.44 268 ARG B C 1
ATOM 4973 O O . ARG B 1 268 ? -31.562 22.406 5.551 1 96.44 268 ARG B O 1
ATOM 4980 N N . SER B 1 269 ? -30.516 20.969 4.16 1 97.75 269 SER B N 1
ATOM 4981 C CA . SER B 1 269 ? -29.312 20.828 4.98 1 97.75 269 SER B CA 1
ATOM 4982 C C . SER B 1 269 ? -28.234 21.812 4.555 1 97.75 269 SER B C 1
ATOM 4984 O O . SER B 1 269 ? -28.062 22.094 3.365 1 97.75 269 SER B O 1
ATOM 4986 N N . ALA B 1 270 ? -27.531 22.328 5.555 1 97.38 270 ALA B N 1
ATOM 4987 C CA . ALA B 1 270 ? -26.422 23.219 5.23 1 97.38 270 ALA B CA 1
ATOM 4988 C C . ALA B 1 270 ? -25.422 22.547 4.297 1 97.38 270 ALA B C 1
ATOM 4990 O O . ALA B 1 270 ? -25.016 21.406 4.531 1 97.38 270 ALA B O 1
ATOM 4991 N N . PRO B 1 271 ? -25.047 23.281 3.221 1 98.06 271 PRO B N 1
ATOM 4992 C CA . PRO B 1 271 ? -24.031 22.672 2.35 1 98.06 271 PRO B CA 1
ATOM 4993 C C . PRO B 1 271 ? -22.719 22.406 3.08 1 98.06 271 PRO B C 1
ATOM 4995 O O . PRO B 1 271 ? -22.391 23.078 4.055 1 98.06 271 PRO B O 1
ATOM 4998 N N . LEU B 1 272 ? -22.062 21.375 2.643 1 98.31 272 LEU B N 1
ATOM 4999 C CA . LEU B 1 272 ? -20.781 21.016 3.215 1 98.31 272 LEU B CA 1
ATOM 5000 C C . LEU B 1 272 ? -19.641 21.484 2.326 1 98.31 272 LEU B C 1
ATOM 5002 O O . LEU B 1 272 ? -19.688 21.344 1.104 1 98.31 272 LEU B O 1
ATOM 5006 N N . LEU B 1 273 ? -18.672 22.125 2.99 1 98.06 273 LEU B N 1
ATOM 5007 C CA . LEU B 1 273 ? -17.516 22.625 2.264 1 98.06 273 LEU B CA 1
ATOM 5008 C C . LEU B 1 273 ? -16.344 21.641 2.373 1 98.06 273 LEU B C 1
ATOM 5010 O O . LEU B 1 273 ? -15.891 21.328 3.477 1 98.06 273 LEU B O 1
ATOM 5014 N N . ALA B 1 274 ? -15.891 21.125 1.296 1 97.12 274 ALA B N 1
ATOM 5015 C CA . ALA B 1 274 ? -14.68 20.328 1.163 1 97.12 274 ALA B CA 1
ATOM 5016 C C . ALA B 1 274 ? -13.664 21.031 0.256 1 97.12 274 ALA B C 1
ATOM 5018 O O . ALA B 1 274 ? -13.227 20.453 -0.744 1 97.12 274 ALA B O 1
ATOM 5019 N N . ILE B 1 275 ? -13.234 22.219 0.684 1 94.38 275 ILE B N 1
ATOM 5020 C CA . ILE B 1 275 ? -12.508 23.109 -0.225 1 94.38 275 ILE B CA 1
ATOM 5021 C C . ILE B 1 275 ? -11.102 23.359 0.308 1 94.38 275 ILE B C 1
ATOM 5023 O O . ILE B 1 275 ? -10.477 24.359 -0.022 1 94.38 275 ILE B O 1
ATOM 5027 N N . GLY B 1 276 ? -10.68 22.516 1.229 1 93.31 276 GLY B N 1
ATOM 5028 C CA . GLY B 1 276 ? -9.289 22.562 1.667 1 93.31 276 GLY B CA 1
ATOM 5029 C C . GLY B 1 276 ? -9.086 23.422 2.898 1 93.31 276 GLY B C 1
ATOM 5030 O O . GLY B 1 276 ? -10.008 23.625 3.689 1 93.31 276 GLY B O 1
ATOM 5031 N N . PHE B 1 277 ? -7.805 23.812 3.119 1 93.94 277 PHE B N 1
ATOM 5032 C CA . PHE B 1 277 ? -7.395 24.438 4.367 1 93.94 277 PHE B CA 1
ATOM 5033 C C . PHE B 1 277 ? -6.496 25.641 4.094 1 93.94 277 PHE B C 1
ATOM 5035 O O . PHE B 1 277 ? -5.809 25.688 3.072 1 93.94 277 PHE B O 1
ATOM 5042 N N . GLU B 1 278 ? -6.621 26.609 5.012 1 90.62 278 GLU B N 1
ATOM 5043 C CA . GLU B 1 278 ? -5.668 27.719 4.996 1 90.62 278 GLU B CA 1
ATOM 5044 C C . GLU B 1 278 ? -4.316 27.281 5.555 1 90.62 278 GLU B C 1
ATOM 5046 O O . GLU B 1 278 ? -3.27 27.703 5.051 1 90.62 278 GLU B O 1
ATOM 5051 N N . GLY B 1 279 ? -4.375 26.438 6.605 1 91.5 279 GLY B N 1
ATOM 5052 C CA . GLY B 1 279 ? -3.17 25.875 7.191 1 91.5 279 GLY B CA 1
ATOM 5053 C C . GLY B 1 279 ? -2.561 26.75 8.266 1 91.5 279 GLY B C 1
ATOM 5054 O O . GLY B 1 279 ? -2.889 27.938 8.375 1 91.5 279 GLY B O 1
ATOM 5055 N N . SER B 1 280 ? -1.622 26.234 8.953 1 93.31 280 SER B N 1
ATOM 5056 C CA . SER B 1 280 ? -1.034 26.875 10.117 1 93.31 280 SER B CA 1
ATOM 5057 C C . SER B 1 280 ? 0.009 27.906 9.711 1 93.31 280 SER B C 1
ATOM 5059 O O . SER B 1 280 ? 0.414 28.75 10.523 1 93.31 280 SER B O 1
ATOM 5061 N N . LEU B 1 281 ? 0.379 27.875 8.516 1 94.44 281 LEU B N 1
ATOM 5062 C CA . LEU B 1 281 ? 1.403 28.797 8.047 1 94.44 281 LEU B CA 1
ATOM 5063 C C . LEU B 1 281 ? 0.912 30.25 8.125 1 94.44 281 LEU B C 1
ATOM 5065 O O . LEU B 1 281 ? 1.715 31.188 8.125 1 94.44 281 LEU B O 1
ATOM 5069 N N . ARG B 1 282 ? -0.356 30.406 8.188 1 91.69 282 ARG B N 1
ATOM 5070 C CA . ARG B 1 282 ? -0.912 31.75 8.336 1 91.69 282 ARG B CA 1
ATOM 5071 C C . ARG B 1 282 ? -0.415 32.406 9.617 1 91.69 282 ARG B C 1
ATOM 5073 O O . ARG B 1 282 ? -0.309 33.625 9.695 1 91.69 282 ARG B O 1
ATOM 5080 N N . LEU B 1 283 ? 0.018 31.609 10.602 1 93.56 283 LEU B N 1
ATOM 5081 C CA . LEU B 1 283 ? 0.439 32.094 11.906 1 93.56 283 LEU B CA 1
ATOM 5082 C C . LEU B 1 283 ? 1.873 32.625 11.852 1 93.56 283 LEU B C 1
ATOM 5084 O O . LEU B 1 283 ? 2.297 33.375 12.727 1 93.56 283 LEU B O 1
ATOM 5088 N N . VAL B 1 284 ? 2.635 32.188 10.82 1 96 284 VAL B N 1
ATOM 5089 C CA . VAL B 1 284 ? 4.039 32.562 10.742 1 96 284 VAL B CA 1
ATOM 5090 C C . VAL B 1 284 ? 4.371 33.031 9.328 1 96 284 VAL B C 1
ATOM 5092 O O . VAL B 1 284 ? 5.5 32.875 8.859 1 96 284 VAL B O 1
ATOM 5095 N N . SER B 1 285 ? 3.41 33.531 8.633 1 94.25 285 SER B N 1
ATOM 5096 C CA . SER B 1 285 ? 3.564 33.906 7.23 1 94.25 285 SER B CA 1
ATOM 5097 C C . SER B 1 285 ? 4.637 34.969 7.059 1 94.25 285 SER B C 1
ATOM 5099 O O . SER B 1 285 ? 5.324 35 6.035 1 94.25 285 SER B O 1
ATOM 5101 N N . ASP B 1 286 ? 4.84 35.844 8.07 1 95.69 286 ASP B N 1
ATOM 5102 C CA . ASP B 1 286 ? 5.793 36.938 7.992 1 95.69 286 ASP B CA 1
ATOM 5103 C C . ASP B 1 286 ? 7.227 36.438 8.117 1 95.69 286 ASP B C 1
ATOM 5105 O O . ASP B 1 286 ? 8.18 37.156 7.809 1 95.69 286 ASP B O 1
ATOM 5109 N N . LEU B 1 287 ? 7.332 35.219 8.5 1 97.5 287 LEU B N 1
ATOM 5110 C CA . LEU B 1 287 ? 8.664 34.656 8.734 1 97.5 287 LEU B CA 1
ATOM 5111 C C . LEU B 1 287 ? 9.141 33.875 7.52 1 97.5 287 LEU B C 1
ATOM 5113 O O . LEU B 1 287 ? 10.258 33.344 7.52 1 97.5 287 LEU B O 1
ATOM 5117 N N . PHE B 1 288 ? 8.258 33.75 6.52 1 97.56 288 PHE B N 1
ATOM 5118 C CA . PHE B 1 288 ? 8.602 33.062 5.281 1 97.56 288 PHE B CA 1
ATOM 5119 C C . PHE B 1 288 ? 8.383 33.969 4.074 1 97.56 288 PHE B C 1
ATOM 5121 O O . PHE B 1 288 ? 7.398 34.719 4.023 1 97.56 288 PHE B O 1
ATOM 5128 N N . GLU B 1 289 ? 9.336 33.938 3.18 1 97.56 289 GLU B N 1
ATOM 5129 C CA . GLU B 1 289 ? 9.07 34.469 1.852 1 97.56 289 GLU B CA 1
ATOM 5130 C C . GLU B 1 289 ? 8.078 33.594 1.088 1 97.56 289 GLU B C 1
ATOM 5132 O O . GLU B 1 289 ? 8.102 32.375 1.202 1 97.56 289 GLU B O 1
ATOM 5137 N N . LYS B 1 290 ? 7.254 34.25 0.274 1 95.38 290 LYS B N 1
ATOM 5138 C CA . LYS B 1 290 ? 6.227 33.5 -0.438 1 95.38 290 LYS B CA 1
ATOM 5139 C C . LYS B 1 290 ? 6.645 33.219 -1.879 1 95.38 290 LYS B C 1
ATOM 5141 O O . LYS B 1 290 ? 7.211 34.094 -2.545 1 95.38 290 LYS B O 1
ATOM 5146 N N . ARG B 1 291 ? 6.371 32 -2.221 1 94.94 291 ARG B N 1
ATOM 5147 C CA . ARG B 1 291 ? 6.453 31.641 -3.637 1 94.94 291 ARG B CA 1
ATOM 5148 C C . ARG B 1 291 ? 5.309 32.281 -4.422 1 94.94 291 ARG B C 1
ATOM 5150 O O . ARG B 1 291 ? 4.363 32.812 -3.838 1 94.94 291 ARG B O 1
ATOM 5157 N N . GLU B 1 292 ? 5.398 32.125 -5.766 1 93.06 292 GLU B N 1
ATOM 5158 C CA . GLU B 1 292 ? 4.324 32.594 -6.625 1 93.06 292 GLU B CA 1
ATOM 5159 C C . GLU B 1 292 ? 3.014 31.859 -6.332 1 93.06 292 GLU B C 1
ATOM 5161 O O . GLU B 1 292 ? 1.935 32.438 -6.434 1 93.06 292 GLU B O 1
ATOM 5166 N N . ASP B 1 293 ? 3.139 30.672 -5.895 1 89.5 293 ASP B N 1
ATOM 5167 C CA . ASP B 1 293 ? 1.934 29.875 -5.668 1 89.5 293 ASP B CA 1
ATOM 5168 C C . ASP B 1 293 ? 1.405 30.078 -4.25 1 89.5 293 ASP B C 1
ATOM 5170 O O . ASP B 1 293 ? 0.435 29.438 -3.848 1 89.5 293 ASP B O 1
ATOM 5174 N N . GLY B 1 294 ? 2.049 30.875 -3.488 1 91.19 294 GLY B N 1
ATOM 5175 C CA . GLY B 1 294 ? 1.541 31.234 -2.174 1 91.19 294 GLY B CA 1
ATOM 5176 C C . GLY B 1 294 ? 2.162 30.422 -1.052 1 91.19 294 GLY B C 1
ATOM 5177 O O . GLY B 1 294 ? 2.004 30.766 0.124 1 91.19 294 GLY B O 1
ATOM 5178 N N . TYR B 1 295 ? 2.943 29.422 -1.417 1 94.12 295 TYR B N 1
ATOM 5179 C CA . TYR B 1 295 ? 3.604 28.594 -0.411 1 94.12 295 TYR B CA 1
ATOM 5180 C C . TYR B 1 295 ? 4.957 29.188 -0.025 1 94.12 295 TYR B C 1
ATOM 5182 O O . TYR B 1 295 ? 5.465 30.094 -0.699 1 94.12 295 TYR B O 1
ATOM 5190 N N . PRO B 1 296 ? 5.508 28.781 1.043 1 96.38 296 PRO B N 1
ATOM 5191 C CA . PRO B 1 296 ? 6.789 29.328 1.479 1 96.38 296 PRO B CA 1
ATOM 5192 C C . PRO B 1 296 ? 7.93 29.016 0.517 1 96.38 296 PRO B C 1
ATOM 5194 O O . PRO B 1 296 ? 8 27.906 -0.012 1 96.38 296 PRO B O 1
ATOM 5197 N N . LEU B 1 297 ? 8.727 30.047 0.232 1 97.56 297 LEU B N 1
ATOM 5198 C CA . LEU B 1 297 ? 10 29.812 -0.449 1 97.56 297 LEU B CA 1
ATOM 5199 C C . LEU B 1 297 ? 11.047 29.281 0.519 1 97.56 297 LEU B C 1
ATOM 5201 O O . LEU B 1 297 ? 11.352 29.922 1.531 1 97.56 297 LEU B O 1
ATOM 5205 N N . LEU B 1 298 ? 11.586 28.125 0.21 1 97.75 298 LEU B N 1
ATOM 5206 C CA . LEU B 1 298 ? 12.492 27.438 1.123 1 97.75 298 LEU B CA 1
ATOM 5207 C C . LEU B 1 298 ? 13.859 27.219 0.474 1 97.75 298 LEU B C 1
ATOM 5209 O O . LEU B 1 298 ? 13.961 27.141 -0.752 1 97.75 298 LEU B O 1
ATOM 5213 N N . SER B 1 299 ? 14.883 27.172 1.325 1 97.25 299 SER B N 1
ATOM 5214 C CA . SER B 1 299 ? 16.172 26.688 0.854 1 97.25 299 SER B CA 1
ATOM 5215 C C . SER B 1 299 ? 16.109 25.203 0.522 1 97.25 299 SER B C 1
ATOM 5217 O O . SER B 1 299 ? 15.086 24.547 0.74 1 97.25 299 SER B O 1
ATOM 5219 N N . GLU B 1 300 ? 17.172 24.672 0.056 1 95.62 300 GLU B N 1
ATOM 5220 C CA . GLU B 1 300 ? 17.25 23.25 -0.275 1 95.62 300 GLU B CA 1
ATOM 5221 C C . GLU B 1 300 ? 17.109 22.391 0.976 1 95.62 300 GLU B C 1
ATOM 5223 O O . GLU B 1 300 ? 16.797 21.203 0.885 1 95.62 300 GLU B O 1
ATOM 5228 N N . GLN B 1 301 ? 17.375 23.016 2.082 1 97.62 301 GLN B N 1
ATOM 5229 C CA . GLN B 1 301 ? 17.312 22.281 3.344 1 97.62 301 GLN B CA 1
ATOM 5230 C C . GLN B 1 301 ? 16 22.547 4.074 1 97.62 301 GLN B C 1
ATOM 5232 O O . GLN B 1 301 ? 15.875 22.25 5.262 1 97.62 301 GLN B O 1
ATOM 5237 N N . ASP B 1 302 ? 15.016 23.219 3.416 1 98.31 302 ASP B N 1
ATOM 5238 C CA . ASP B 1 302 ? 13.68 23.516 3.924 1 98.31 302 ASP B CA 1
ATOM 5239 C C . ASP B 1 302 ? 13.727 24.578 5.023 1 98.31 302 ASP B C 1
ATOM 5241 O O . ASP B 1 302 ? 12.961 24.516 5.984 1 98.31 302 ASP B O 1
ATOM 5245 N N . GLU B 1 303 ? 14.711 25.484 4.906 1 98.56 303 GLU B N 1
ATOM 5246 C CA . GLU B 1 303 ? 14.867 26.641 5.793 1 98.56 303 GLU B CA 1
ATOM 5247 C C . GLU B 1 303 ? 14.266 27.891 5.172 1 98.56 303 GLU B C 1
ATOM 5249 O O . GLU B 1 303 ? 14.289 28.062 3.949 1 98.56 303 GLU B O 1
ATOM 5254 N N . SER B 1 304 ? 13.664 28.719 6.078 1 98.44 304 SER B N 1
ATOM 5255 C CA . SER B 1 304 ? 13.219 30.031 5.605 1 98.44 304 SER B CA 1
ATOM 5256 C C . SER B 1 304 ? 14.367 30.797 4.969 1 98.44 304 SER B C 1
ATOM 5258 O O . SER B 1 304 ? 15.484 30.812 5.488 1 98.44 304 SER B O 1
ATOM 5260 N N . THR B 1 305 ? 14.055 31.422 3.838 1 97.81 305 THR B N 1
ATOM 5261 C CA . THR B 1 305 ? 15.078 32.219 3.15 1 97.81 305 THR B CA 1
ATOM 5262 C C . THR B 1 305 ? 15.234 33.594 3.801 1 97.81 305 THR B C 1
ATOM 5264 O O . THR B 1 305 ? 16.219 34.281 3.561 1 97.81 305 THR B O 1
ATOM 5267 N N . VAL B 1 306 ? 14.328 33.969 4.664 1 97.44 306 VAL B N 1
ATOM 5268 C CA . VAL B 1 306 ? 14.359 35.312 5.215 1 97.44 306 VAL B CA 1
ATOM 5269 C C . VAL B 1 306 ? 14.508 35.25 6.73 1 97.44 306 VAL B C 1
ATOM 5271 O O . VAL B 1 306 ? 14.797 36.25 7.375 1 97.44 306 VAL B O 1
ATOM 5274 N N . THR B 1 307 ? 14.305 34.094 7.281 1 97.62 307 THR B N 1
ATOM 5275 C CA . THR B 1 307 ? 14.453 33.875 8.719 1 97.62 307 THR B CA 1
ATOM 5276 C C . THR B 1 307 ? 15.398 32.719 9.016 1 97.62 307 THR B C 1
ATOM 5278 O O . THR B 1 307 ? 14.945 31.609 9.297 1 97.62 307 THR B O 1
ATOM 5281 N N . PRO B 1 308 ? 16.703 33.031 9.039 1 96.94 308 PRO B N 1
ATOM 5282 C CA . PRO B 1 308 ? 17.672 31.938 9.305 1 96.94 308 PRO B CA 1
ATOM 5283 C C . PRO B 1 308 ? 17.359 31.188 10.594 1 96.94 308 PRO B C 1
ATOM 5285 O O . PRO B 1 308 ? 17.047 31.797 11.617 1 96.94 308 PRO B O 1
ATOM 5288 N N . GLY B 1 309 ? 17.328 29.891 10.469 1 97.94 309 GLY B N 1
ATOM 5289 C CA . GLY B 1 309 ? 17.109 29.062 11.641 1 97.94 309 GLY B CA 1
ATOM 5290 C C . GLY B 1 309 ? 15.68 28.547 11.75 1 97.94 309 GLY B C 1
ATOM 5291 O O . GLY B 1 309 ? 15.367 27.734 12.609 1 97.94 309 GLY B O 1
ATOM 5292 N N . LEU B 1 310 ? 14.812 29.047 10.922 1 98.5 310 LEU B N 1
ATOM 5293 C CA . LEU B 1 310 ? 13.43 28.578 10.875 1 98.5 310 LEU B CA 1
ATOM 5294 C C . LEU B 1 310 ? 13.227 27.594 9.727 1 98.5 310 LEU B C 1
ATOM 5296 O O . LEU B 1 310 ? 13.43 27.938 8.562 1 98.5 310 LEU B O 1
ATOM 5300 N N . PHE B 1 311 ? 12.805 26.328 10.062 1 98.81 311 PHE B N 1
ATOM 5301 C CA . PHE B 1 311 ? 12.609 25.266 9.086 1 98.81 311 PHE B CA 1
ATOM 5302 C C . PHE B 1 311 ? 11.133 24.891 8.984 1 98.81 311 PHE B C 1
ATOM 5304 O O . PHE B 1 311 ? 10.352 25.172 9.898 1 98.81 311 PHE B O 1
ATOM 5311 N N . LEU B 1 312 ? 10.812 24.359 7.844 1 98.62 312 LEU B N 1
ATOM 5312 C CA . LEU B 1 312 ? 9.461 23.875 7.613 1 98.62 312 LEU B CA 1
ATOM 5313 C C . LEU B 1 312 ? 9.453 22.359 7.383 1 98.62 312 LEU B C 1
ATOM 5315 O O . LEU B 1 312 ? 10.273 21.844 6.621 1 98.62 312 LEU B O 1
ATOM 5319 N N . CYS B 1 313 ? 8.609 21.656 8.125 1 98.44 313 CYS B N 1
ATOM 5320 C CA . CYS B 1 313 ? 8.359 20.234 7.898 1 98.44 313 CYS B CA 1
ATOM 5321 C C . CYS B 1 313 ? 6.871 19.953 7.75 1 98.44 313 CYS B C 1
ATOM 5323 O O . CYS B 1 313 ? 6.059 20.453 8.523 1 98.44 313 CYS B O 1
ATOM 5325 N N . GLY B 1 314 ? 6.555 19.172 6.754 1 97 314 GLY B N 1
ATOM 5326 C CA . GLY B 1 314 ? 5.156 18.781 6.625 1 97 314 GLY B CA 1
ATOM 5327 C C . GLY B 1 314 ? 4.617 18.969 5.219 1 97 314 GLY B C 1
ATOM 5328 O O . GLY B 1 314 ? 5.387 19.141 4.27 1 97 314 GLY B O 1
ATOM 5329 N N . PRO B 1 315 ? 3.314 18.922 5.098 1 94.56 315 PRO B N 1
ATOM 5330 C CA . PRO B 1 315 ? 2.678 18.812 3.781 1 94.56 315 PRO B CA 1
ATOM 5331 C C . PRO B 1 315 ? 2.748 20.109 2.982 1 94.56 315 PRO B C 1
ATOM 5333 O O . PRO B 1 315 ? 2.416 20.125 1.794 1 94.56 315 PRO B O 1
ATOM 5336 N N . ALA B 1 316 ? 3.191 21.203 3.568 1 94.88 316 ALA B N 1
ATOM 5337 C CA . ALA B 1 316 ? 3.23 22.484 2.863 1 94.88 316 ALA B CA 1
ATOM 5338 C C . ALA B 1 316 ? 4.562 22.672 2.143 1 94.88 316 ALA B C 1
ATOM 5340 O O . ALA B 1 316 ? 4.746 23.641 1.402 1 94.88 316 ALA B O 1
ATOM 5341 N N . VAL B 1 317 ? 5.48 21.734 2.277 1 95.75 317 VAL B N 1
ATOM 5342 C CA . VAL B 1 317 ? 6.793 21.844 1.651 1 95.75 317 VAL B CA 1
ATOM 5343 C C . VAL B 1 317 ? 6.66 21.688 0.138 1 95.75 317 VAL B C 1
ATOM 5345 O O . VAL B 1 317 ? 5.973 20.781 -0.341 1 95.75 317 VAL B O 1
ATOM 5348 N N . ARG B 1 318 ? 7.254 22.672 -0.508 1 93.12 318 ARG B N 1
ATOM 5349 C CA . ARG B 1 318 ? 7.32 22.672 -1.966 1 93.12 318 ARG B CA 1
ATOM 5350 C C . ARG B 1 318 ? 8.727 23.016 -2.447 1 93.12 318 ARG B C 1
ATOM 5352 O O . ARG B 1 318 ? 9.398 23.859 -1.855 1 93.12 318 ARG B O 1
ATOM 5359 N N . HIS B 1 319 ? 9.125 22.312 -3.455 1 92.19 319 HIS B N 1
ATOM 5360 C CA . HIS B 1 319 ? 10.32 22.672 -4.211 1 92.19 319 HIS B CA 1
ATOM 5361 C C . HIS B 1 319 ? 10.062 22.609 -5.711 1 92.19 319 HIS B C 1
ATOM 5363 O O . HIS B 1 319 ? 9.727 21.562 -6.25 1 92.19 319 HIS B O 1
ATOM 5369 N N . ASP B 1 320 ? 10.18 23.719 -6.375 1 87.88 320 ASP B N 1
ATOM 5370 C CA . ASP B 1 320 ? 9.875 23.781 -7.801 1 87.88 320 ASP B CA 1
ATOM 5371 C C . ASP B 1 320 ? 8.492 23.203 -8.094 1 87.88 320 ASP B C 1
ATOM 5373 O O . ASP B 1 320 ? 7.488 23.688 -7.578 1 87.88 320 ASP B O 1
ATOM 5377 N N . HIS B 1 321 ? 8.5 22.078 -8.766 1 82.5 321 HIS B N 1
ATOM 5378 C CA . HIS B 1 321 ? 7.215 21.484 -9.117 1 82.5 321 HIS B CA 1
ATOM 5379 C C . HIS B 1 321 ? 6.871 20.312 -8.203 1 82.5 321 HIS B C 1
ATOM 5381 O O . HIS B 1 321 ? 5.801 19.719 -8.328 1 82.5 321 HIS B O 1
ATOM 5387 N N . HIS B 1 322 ? 7.719 20.078 -7.227 1 85.56 322 HIS B N 1
ATOM 5388 C CA . HIS B 1 322 ? 7.496 18.953 -6.316 1 85.56 322 HIS B CA 1
ATOM 5389 C C . HIS B 1 322 ? 6.609 19.375 -5.145 1 85.56 322 HIS B C 1
ATOM 5391 O O . HIS B 1 322 ? 6.891 20.359 -4.469 1 85.56 322 HIS B O 1
ATOM 5397 N N . VAL B 1 323 ? 5.531 18.609 -4.965 1 88.62 323 VAL B N 1
ATOM 5398 C CA . VAL B 1 323 ? 4.598 18.828 -3.863 1 88.62 323 VAL B CA 1
ATOM 5399 C C . VAL B 1 323 ? 4.73 17.703 -2.848 1 88.62 323 VAL B C 1
ATOM 5401 O O . VAL B 1 323 ? 4.488 16.531 -3.17 1 88.62 323 VAL B O 1
ATOM 5404 N N . PHE B 1 324 ? 5.105 18 -1.635 1 90.56 324 PHE B N 1
ATOM 5405 C CA . PHE B 1 324 ? 5.305 17 -0.593 1 90.56 324 PHE B CA 1
ATOM 5406 C C . PHE B 1 324 ? 4.09 16.938 0.325 1 90.56 324 PHE B C 1
ATOM 5408 O O . PHE B 1 324 ? 4.207 17.156 1.533 1 90.56 324 PHE B O 1
ATOM 5415 N N . CYS B 1 325 ? 2.949 16.453 -0.232 1 89.38 325 CYS B N 1
ATOM 5416 C CA . CYS B 1 325 ? 1.675 16.672 0.444 1 89.38 325 CYS B CA 1
ATOM 5417 C C . CYS B 1 325 ? 1.269 15.43 1.238 1 89.38 325 CYS B C 1
ATOM 5419 O O . CYS B 1 325 ? 0.33 15.484 2.035 1 89.38 325 CYS B O 1
ATOM 5421 N N . TYR B 1 326 ? 1.951 14.344 1.045 1 92.5 326 TYR B N 1
ATOM 5422 C CA . TYR B 1 326 ? 1.621 13.109 1.75 1 92.5 326 TYR B CA 1
ATOM 5423 C C . TYR B 1 326 ? 2.768 12.68 2.654 1 92.5 326 TYR B C 1
ATOM 5425 O O . TYR B 1 326 ? 3.92 13.062 2.436 1 92.5 326 TYR B O 1
ATOM 5433 N N . ILE B 1 327 ? 2.486 11.844 3.586 1 96.19 327 ILE B N 1
ATOM 5434 C CA . ILE B 1 327 ? 3.473 11.391 4.562 1 96.19 327 ILE B CA 1
ATOM 5435 C C . ILE B 1 327 ? 4.648 10.742 3.844 1 96.19 327 ILE B C 1
ATOM 5437 O O . ILE B 1 327 ? 5.809 11.062 4.121 1 96.19 327 ILE B O 1
ATOM 5441 N N . TYR B 1 328 ? 4.348 9.922 2.869 1 93.5 328 TYR B N 1
ATOM 5442 C CA . TYR B 1 328 ? 5.414 9.195 2.184 1 93.5 328 TYR B CA 1
ATOM 5443 C C . TYR B 1 328 ? 6.258 10.148 1.341 1 93.5 328 TYR B C 1
ATOM 5445 O O . TYR B 1 328 ? 7.344 9.781 0.882 1 93.5 328 TYR B O 1
ATOM 5453 N N . LYS B 1 329 ? 5.789 11.414 1.186 1 92.56 329 LYS B N 1
ATOM 5454 C CA . LYS B 1 329 ? 6.547 12.406 0.433 1 92.56 329 LYS B CA 1
ATOM 5455 C C . LYS B 1 329 ? 7.355 13.305 1.367 1 92.56 329 LYS B C 1
ATOM 5457 O O . LYS B 1 329 ? 8.586 13.336 1.296 1 92.56 329 LYS B O 1
ATOM 5462 N N . TYR B 1 330 ? 6.66 13.93 2.314 1 95.06 330 TYR B N 1
ATOM 5463 C CA . TYR B 1 330 ? 7.383 14.922 3.098 1 95.06 330 TYR B CA 1
ATOM 5464 C C . TYR B 1 330 ? 8.289 14.258 4.129 1 95.06 330 TYR B C 1
ATOM 5466 O O . TYR B 1 330 ? 9.195 14.891 4.676 1 95.06 330 TYR B O 1
ATOM 5474 N N . ARG B 1 331 ? 8.125 12.945 4.426 1 96.62 331 ARG B N 1
ATOM 5475 C CA . ARG B 1 331 ? 9.023 12.25 5.34 1 96.62 331 ARG B CA 1
ATOM 5476 C C . ARG B 1 331 ? 10.438 12.18 4.766 1 96.62 331 ARG B C 1
ATOM 5478 O O . ARG B 1 331 ? 11.406 11.953 5.504 1 96.62 331 ARG B O 1
ATOM 5485 N N . GLN B 1 332 ? 10.516 12.32 3.467 1 94.38 332 GLN B N 1
ATOM 5486 C CA . GLN B 1 332 ? 11.812 12.258 2.807 1 94.38 332 GLN B CA 1
ATOM 5487 C C . GLN B 1 332 ? 12.664 13.477 3.154 1 94.38 332 GLN B C 1
ATOM 5489 O O . GLN B 1 332 ? 13.859 13.508 2.871 1 94.38 332 GLN B O 1
ATOM 5494 N N . ARG B 1 333 ? 11.992 14.469 3.789 1 96.69 333 ARG B N 1
ATOM 5495 C CA . ARG B 1 333 ? 12.664 15.727 4.055 1 96.69 333 ARG B CA 1
ATOM 5496 C C . ARG B 1 333 ? 13.125 15.812 5.508 1 96.69 333 ARG B C 1
ATOM 5498 O O . ARG B 1 333 ? 13.906 16.688 5.867 1 96.69 333 ARG B O 1
ATOM 5505 N N . PHE B 1 334 ? 12.711 14.836 6.371 1 98.44 334 PHE B N 1
ATOM 5506 C CA . PHE B 1 334 ? 13.016 14.898 7.793 1 98.44 334 PHE B CA 1
ATOM 5507 C C . PHE B 1 334 ? 14.523 14.914 8.023 1 98.44 334 PHE B C 1
ATOM 5509 O O . PHE B 1 334 ? 15.039 15.758 8.766 1 98.44 334 PHE B O 1
ATOM 5516 N N . ALA B 1 335 ? 15.219 14.016 7.324 1 98.31 335 ALA B N 1
ATOM 5517 C CA . ALA B 1 335 ? 16.656 13.898 7.52 1 98.31 335 ALA B CA 1
ATOM 5518 C C . ALA B 1 335 ? 17.391 15.109 6.953 1 98.31 335 ALA B C 1
ATOM 5520 O O . ALA B 1 335 ? 18.438 15.523 7.48 1 98.31 335 ALA B O 1
ATOM 5521 N N . VAL B 1 336 ? 16.859 15.703 5.91 1 97.94 336 VAL B N 1
ATOM 5522 C CA . VAL B 1 336 ? 17.438 16.906 5.316 1 97.94 336 VAL B CA 1
ATOM 5523 C C . VAL B 1 336 ? 17.438 18.031 6.34 1 97.94 336 VAL B C 1
ATOM 5525 O O . VAL B 1 336 ? 18.469 18.672 6.566 1 97.94 336 VAL B O 1
ATOM 5528 N N . VAL B 1 337 ? 16.312 18.219 6.984 1 98.75 337 VAL B N 1
ATOM 5529 C CA . VAL B 1 337 ? 16.172 19.266 7.98 1 98.75 337 VAL B CA 1
ATOM 5530 C C . VAL B 1 337 ? 17.031 18.953 9.203 1 98.75 337 VAL B C 1
ATOM 5532 O O . VAL B 1 337 ? 17.766 19.812 9.688 1 98.75 337 VAL B O 1
ATOM 5535 N N . ALA B 1 338 ? 16.984 17.703 9.656 1 98.81 338 ALA B N 1
ATOM 5536 C CA . ALA B 1 338 ? 17.75 17.312 10.828 1 98.81 338 ALA B CA 1
ATOM 5537 C C . ALA B 1 338 ? 19.25 17.469 10.594 1 98.81 338 ALA B C 1
ATOM 5539 O O . ALA B 1 338 ? 19.984 17.922 11.477 1 98.81 338 ALA B O 1
ATOM 5540 N N . LYS B 1 339 ? 19.672 17.141 9.398 1 98.5 339 LYS B N 1
ATOM 5541 C CA . LYS B 1 339 ? 21.094 17.281 9.07 1 98.5 339 LYS B CA 1
ATOM 5542 C C . LYS B 1 339 ? 21.516 18.734 9.031 1 98.5 339 LYS B C 1
ATOM 5544 O O . LYS B 1 339 ? 22.594 19.094 9.516 1 98.5 339 LYS B O 1
ATOM 5549 N N . ALA B 1 340 ? 20.703 19.562 8.438 1 98.5 340 ALA B N 1
ATOM 5550 C CA . ALA B 1 340 ? 21 21 8.398 1 98.5 340 ALA B CA 1
ATOM 5551 C C . ALA B 1 340 ? 21.125 21.578 9.805 1 98.5 340 ALA B C 1
ATOM 5553 O O . ALA B 1 340 ? 22.047 22.344 10.086 1 98.5 340 ALA B O 1
ATOM 5554 N N . ILE B 1 341 ? 20.25 21.203 10.648 1 98.75 341 ILE B N 1
ATOM 5555 C CA . ILE B 1 341 ? 20.25 21.672 12.031 1 98.75 341 ILE B CA 1
ATOM 5556 C C . ILE B 1 341 ? 21.469 21.141 12.766 1 98.75 341 ILE B C 1
ATOM 5558 O O . ILE B 1 341 ? 22.156 21.891 13.461 1 98.75 341 ILE B O 1
ATOM 5562 N N . ALA B 1 342 ? 21.734 19.891 12.57 1 98.69 342 ALA B N 1
ATOM 5563 C CA . ALA B 1 342 ? 22.906 19.297 13.195 1 98.69 342 ALA B CA 1
ATOM 5564 C C . ALA B 1 342 ? 24.188 20.016 12.773 1 98.69 342 ALA B C 1
ATOM 5566 O O . ALA B 1 342 ? 25.062 20.281 13.602 1 98.69 342 ALA B O 1
ATOM 5567 N N . THR B 1 343 ? 24.234 20.312 11.523 1 98.06 343 THR B N 1
ATOM 5568 C CA . THR B 1 343 ? 25.391 21.031 11 1 98.06 343 THR B CA 1
ATOM 5569 C C . THR B 1 343 ? 25.531 22.391 11.672 1 98.06 343 THR B C 1
ATOM 5571 O O . THR B 1 343 ? 26.641 22.781 12.055 1 98.06 343 THR B O 1
ATOM 5574 N N . GLN B 1 344 ? 24.469 23.094 11.844 1 97.38 344 GLN B N 1
ATOM 5575 C CA . GLN B 1 344 ? 24.484 24.406 12.492 1 97.38 344 GLN B CA 1
ATOM 5576 C C . GLN B 1 344 ? 24.859 24.281 13.969 1 97.38 344 GLN B C 1
ATOM 5578 O O . GLN B 1 344 ? 25.422 25.219 14.547 1 97.38 344 GLN B O 1
ATOM 5583 N N . LEU B 1 345 ? 24.625 23.125 14.547 1 97.94 345 LEU B N 1
ATOM 5584 C CA . LEU B 1 345 ? 24.922 22.891 15.953 1 97.94 345 LEU B CA 1
ATOM 5585 C C . LEU B 1 345 ? 26.297 22.266 16.125 1 97.94 345 LEU B C 1
ATOM 5587 O O . LEU B 1 345 ? 26.719 21.953 17.234 1 97.94 345 LEU B O 1
ATOM 5591 N N . GLY B 1 346 ? 27 21.969 14.984 1 97.56 346 GLY B N 1
ATOM 5592 C CA . GLY B 1 346 ? 28.344 21.406 15.023 1 97.56 346 GLY B CA 1
ATOM 5593 C C . GLY B 1 346 ? 28.359 19.906 15.273 1 97.56 346 GLY B C 1
ATOM 5594 O O . GLY B 1 346 ? 29.328 19.375 15.82 1 97.56 346 GLY B O 1
ATOM 5595 N N . LEU B 1 347 ? 27.281 19.25 14.914 1 97.75 347 LEU B N 1
ATOM 5596 C CA . LEU B 1 347 ? 27.172 17.812 15.117 1 97.75 347 LEU B CA 1
ATOM 5597 C C . LEU B 1 347 ? 27.375 17.062 13.805 1 97.75 347 LEU B C 1
ATOM 5599 O O . LEU B 1 347 ? 26.906 17.516 12.75 1 97.75 347 LEU B O 1
ATOM 5603 N N . PRO B 1 348 ? 28 15.922 13.781 1 96.5 348 PRO B N 1
ATOM 5604 C CA . PRO B 1 348 ? 28.25 15.18 12.539 1 96.5 348 PRO B CA 1
ATOM 5605 C C . PRO B 1 348 ? 26.984 14.531 11.977 1 96.5 348 PRO B C 1
ATOM 5607 O O . PRO B 1 348 ? 26.797 14.484 10.758 1 96.5 348 PRO B O 1
ATOM 5610 N N . ALA B 1 349 ? 26.047 13.969 12.828 1 96.56 349 ALA B N 1
ATOM 5611 C CA . ALA B 1 349 ? 24.766 13.336 12.484 1 96.56 349 ALA B CA 1
ATOM 5612 C C . ALA B 1 349 ? 24.969 12.211 11.469 1 96.56 349 ALA B C 1
ATOM 5614 O O . ALA B 1 349 ? 24.25 12.125 10.484 1 96.56 349 ALA B O 1
ATOM 5615 N N . GLU B 1 350 ? 25.922 11.312 11.633 1 95.25 350 GLU B N 1
ATOM 5616 C CA . GLU B 1 350 ? 26.297 10.273 10.68 1 95.25 350 GLU B CA 1
ATOM 5617 C C . GLU B 1 350 ? 25.172 9.25 10.516 1 95.25 350 GLU B C 1
ATOM 5619 O O . GLU B 1 350 ? 25 8.68 9.43 1 95.25 350 GLU B O 1
ATOM 5624 N N . GLU B 1 351 ? 24.406 9.125 11.523 1 94.44 351 GLU B N 1
ATOM 5625 C CA . GLU B 1 351 ? 23.344 8.125 11.508 1 94.44 351 GLU B CA 1
ATOM 5626 C C . GLU B 1 351 ? 22.266 8.461 10.477 1 94.44 351 GLU B C 1
ATOM 5628 O O . GLU B 1 351 ? 21.547 7.586 10.016 1 94.44 351 GLU B O 1
ATOM 5633 N N . LEU B 1 352 ? 22.219 9.719 10.117 1 96.56 352 LEU B N 1
ATOM 5634 C CA . LEU B 1 352 ? 21.188 10.148 9.18 1 96.56 352 LEU B CA 1
ATOM 5635 C C . LEU B 1 352 ? 21.438 9.562 7.793 1 96.56 352 LEU B C 1
ATOM 5637 O O . LEU B 1 352 ? 20.547 9.531 6.953 1 96.56 352 LEU B O 1
ATOM 5641 N N . GLU B 1 353 ? 22.656 9.047 7.527 1 93.69 353 GLU B N 1
ATOM 5642 C CA . GLU B 1 353 ? 22.953 8.445 6.23 1 93.69 353 GLU B CA 1
ATOM 5643 C C . GLU B 1 353 ? 22.156 7.156 6.027 1 93.69 353 GLU B C 1
ATOM 5645 O O . GLU B 1 353 ? 21.844 6.789 4.895 1 93.69 353 GLU B O 1
ATOM 5650 N N .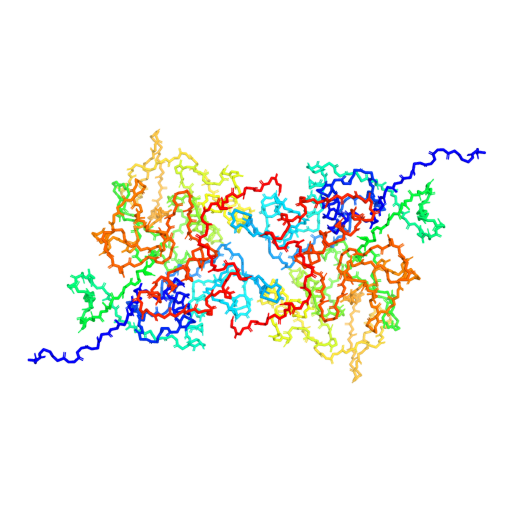 ASN B 1 354 ? 21.797 6.547 7.113 1 91 354 ASN B N 1
ATOM 5651 C CA . ASN B 1 354 ? 20.984 5.344 7.043 1 91 354 ASN B CA 1
ATOM 5652 C C . ASN B 1 354 ? 19.609 5.637 6.441 1 91 354 ASN B C 1
ATOM 5654 O O . ASN B 1 354 ? 18.953 4.738 5.902 1 91 354 ASN B O 1
ATOM 5658 N N . TYR B 1 355 ? 19.172 6.902 6.562 1 93.81 355 TYR B N 1
ATOM 5659 C CA . TYR B 1 355 ? 17.875 7.301 6.027 1 93.81 355 TYR B CA 1
ATOM 5660 C C . TYR B 1 355 ? 17.844 7.176 4.512 1 93.81 355 TYR B C 1
ATOM 5662 O O . TYR B 1 355 ? 16.781 6.992 3.916 1 93.81 355 TYR B O 1
ATOM 5670 N N . ARG B 1 356 ? 19 7.211 3.854 1 89 356 ARG B N 1
ATOM 5671 C CA . ARG B 1 356 ? 19.078 7.086 2.402 1 89 356 ARG B CA 1
ATOM 5672 C C . ARG B 1 356 ? 18.656 5.691 1.949 1 89 356 ARG B C 1
ATOM 5674 O O . ARG B 1 356 ? 17.953 5.551 0.952 1 89 356 ARG B O 1
ATOM 5681 N N . LYS B 1 357 ? 19.016 4.762 2.74 1 82.31 357 LYS B N 1
ATOM 5682 C CA . LYS B 1 357 ? 18.703 3.375 2.412 1 82.31 357 LYS B CA 1
ATOM 5683 C C . LYS B 1 357 ? 17.188 3.137 2.443 1 82.31 357 LYS B C 1
ATOM 5685 O O . LYS B 1 357 ? 16.688 2.256 1.748 1 82.31 357 LYS B O 1
ATOM 5690 N N . TRP B 1 358 ? 16.516 4.008 3.182 1 86.19 358 TRP B N 1
ATOM 5691 C CA . TRP B 1 358 ? 15.086 3.795 3.383 1 86.19 358 TRP B CA 1
ATOM 5692 C C . TRP B 1 358 ? 14.266 4.781 2.557 1 86.19 358 TRP B C 1
ATOM 5694 O O . TRP B 1 358 ? 13.055 4.883 2.729 1 86.19 358 TRP B O 1
ATOM 5704 N N . GLY B 1 359 ? 14.922 5.539 1.74 1 83.81 359 GLY B N 1
ATOM 5705 C CA . GLY B 1 359 ? 14.219 6.516 0.925 1 83.81 359 GLY B CA 1
ATOM 5706 C C . GLY B 1 359 ? 13.695 7.695 1.723 1 83.81 359 GLY B C 1
ATOM 5707 O O . GLY B 1 359 ? 12.719 8.336 1.33 1 83.81 359 GLY B O 1
ATOM 5708 N N . MET B 1 360 ? 14.312 7.996 2.871 1 90.38 360 MET B N 1
ATOM 5709 C CA . MET B 1 360 ? 13.852 9.055 3.764 1 90.38 360 MET B CA 1
ATOM 5710 C C . MET B 1 360 ? 14.828 10.227 3.77 1 90.38 360 MET B C 1
ATOM 5712 O O . MET B 1 360 ? 14.836 11.023 4.711 1 90.38 360 MET B O 1
ATOM 5716 N N . TYR B 1 361 ? 15.68 10.242 2.758 1 92.44 361 TYR B N 1
ATOM 5717 C CA . TYR B 1 361 ? 16.641 11.336 2.65 1 92.44 361 TYR B CA 1
ATOM 5718 C C . TYR B 1 361 ? 16.734 11.844 1.216 1 92.44 361 TYR B C 1
ATOM 5720 O O . TYR B 1 361 ? 17.578 11.398 0.445 1 92.44 361 TYR B O 1
ATOM 5728 N N . LEU B 1 362 ? 15.883 12.766 0.913 1 90 362 LEU B N 1
ATOM 5729 C CA . LEU B 1 362 ? 15.844 13.336 -0.428 1 90 362 LEU B CA 1
ATOM 5730 C C . LEU B 1 362 ? 16.516 14.711 -0.455 1 90 362 LEU B C 1
ATOM 5732 O O . LEU B 1 362 ? 15.883 15.719 -0.154 1 90 362 LEU B O 1
ATOM 5736 N N . ASP B 1 363 ? 17.75 14.672 -0.866 1 88.44 363 ASP B N 1
ATOM 5737 C CA . ASP B 1 363 ? 18.5 15.93 -0.919 1 88.44 363 ASP B CA 1
ATOM 5738 C C . ASP B 1 363 ? 18.781 16.344 -2.363 1 88.44 363 ASP B C 1
ATOM 5740 O O . ASP B 1 363 ? 19.297 17.422 -2.613 1 88.44 363 ASP B O 1
ATOM 5744 N N . ASP B 1 364 ? 18.453 15.367 -3.295 1 81.56 364 ASP B N 1
ATOM 5745 C CA . ASP B 1 364 ? 18.547 15.68 -4.719 1 81.56 364 ASP B CA 1
ATOM 5746 C C . ASP B 1 364 ? 17.156 15.844 -5.34 1 81.56 364 ASP B C 1
ATOM 5748 O O . ASP B 1 364 ? 16.484 14.852 -5.641 1 81.56 364 ASP B O 1
ATOM 5752 N N . LEU B 1 365 ? 16.75 16.984 -5.586 1 80 365 LEU B N 1
ATOM 5753 C CA . LEU B 1 365 ? 15.398 17.297 -6.023 1 80 365 LEU B CA 1
ATOM 5754 C C . LEU B 1 365 ? 15.281 17.219 -7.543 1 80 365 LEU B C 1
ATOM 5756 O O . LEU B 1 365 ? 14.219 17.5 -8.102 1 80 365 LEU B O 1
ATOM 5760 N N . SER B 1 366 ? 16.344 16.734 -8.242 1 70.44 366 SER B N 1
ATOM 5761 C CA . SER B 1 366 ? 16.328 16.656 -9.703 1 70.44 366 SER B CA 1
ATOM 5762 C C . SER B 1 366 ? 15.641 15.383 -10.188 1 70.44 366 SER B C 1
ATOM 5764 O O . SER B 1 366 ? 15.18 15.312 -11.328 1 70.44 366 SER B O 1
ATOM 5766 N N . CYS B 1 367 ? 15.461 14.32 -9.391 1 60.19 367 CYS B N 1
ATOM 5767 C CA . CYS B 1 367 ? 15.102 12.984 -9.859 1 60.19 367 CYS B CA 1
ATOM 5768 C C . CYS B 1 367 ? 13.602 12.75 -9.727 1 60.19 367 CYS B C 1
ATOM 5770 O O . CYS B 1 367 ? 13.086 11.734 -10.195 1 60.19 367 CYS B O 1
ATOM 5772 N N . CYS B 1 368 ? 12.711 13.625 -9.297 1 61.09 368 CYS B N 1
ATOM 5773 C CA . CYS B 1 368 ? 11.336 13.242 -9.008 1 61.09 368 CYS B CA 1
ATOM 5774 C C . CYS B 1 368 ? 10.422 13.539 -10.188 1 61.09 368 CYS B C 1
ATOM 5776 O O . CYS B 1 368 ? 10.789 14.297 -11.086 1 61.09 368 CYS B O 1
ATOM 5778 N N . GLY B 1 369 ? 9.477 12.547 -10.57 1 60.19 369 GLY B N 1
ATOM 5779 C CA . GLY B 1 369 ? 8.414 13 -11.445 1 60.19 369 GLY B CA 1
ATOM 5780 C C . GLY B 1 369 ? 8.07 12 -12.539 1 60.19 369 GLY B C 1
ATOM 5781 O O . GLY B 1 369 ? 7.562 12.383 -13.594 1 60.19 369 GLY B O 1
ATOM 5782 N N . GLU B 1 370 ? 8.234 10.695 -12.227 1 63.66 370 GLU B N 1
ATOM 5783 C CA . GLU B 1 370 ? 7.914 9.797 -13.336 1 63.66 370 GLU B CA 1
ATOM 5784 C C . GLU B 1 370 ? 6.469 9.312 -13.25 1 63.66 370 GLU B C 1
ATOM 5786 O O . GLU B 1 370 ? 6.004 8.914 -12.18 1 63.66 370 GLU B O 1
ATOM 5791 N N . GLU B 1 371 ? 5.785 9.453 -14.375 1 68.5 371 GLU B N 1
ATOM 5792 C CA . GLU B 1 371 ? 4.402 9 -14.492 1 68.5 371 GLU B CA 1
ATOM 5793 C C . GLU B 1 371 ? 4.332 7.539 -14.922 1 68.5 371 GLU B C 1
ATOM 5795 O O . GLU B 1 371 ? 5.277 7.016 -15.516 1 68.5 371 GLU B O 1
ATOM 5800 N N . CYS B 1 372 ? 3.221 6.887 -14.547 1 71.69 372 CYS B N 1
ATOM 5801 C CA . CYS B 1 372 ? 2.975 5.512 -14.969 1 71.69 372 CYS B CA 1
ATOM 5802 C C . CYS B 1 372 ? 2.521 5.457 -16.422 1 71.69 372 CYS B C 1
ATOM 5804 O O . CYS B 1 372 ? 1.737 6.301 -16.859 1 71.69 372 CYS B O 1
ATOM 5806 N N . VAL B 1 373 ? 3.041 4.516 -17.188 1 64.38 373 VAL B N 1
ATOM 5807 C CA . VAL B 1 373 ? 2.652 4.316 -18.578 1 64.38 373 VAL B CA 1
ATOM 5808 C C . VAL B 1 373 ? 1.523 3.293 -18.656 1 64.38 373 VAL B C 1
ATOM 5810 O O . VAL B 1 373 ? 0.802 3.234 -19.656 1 64.38 373 VAL B O 1
ATOM 5813 N N . CYS B 1 374 ? 1.497 2.426 -17.656 1 70.56 374 CYS B N 1
ATOM 5814 C CA . CYS B 1 374 ? 0.451 1.41 -17.594 1 70.56 374 CYS B CA 1
ATOM 5815 C C . CYS B 1 374 ? 0.27 0.896 -16.172 1 70.56 374 CYS B C 1
ATOM 5817 O O . CYS B 1 374 ? 1.196 0.96 -15.359 1 70.56 374 CYS B O 1
#

Nearest PDB structures (foldseek):
  3d1c-assembly1_A-2  TM=9.390E-01  e=1.317E-39  Staphylococcus aureus subsp. aureus Mu50
  7a7b-assembly1_A  TM=8.490E-01  e=1.425E-23  Staphylococcus aureus subsp. aureus COL
  4usq-assembly1_F-2  TM=8.078E-01  e=2.776E-19  Cellvibrio sp. BR
  4usq-assembly1_A-2  TM=8.096E-01  e=3.950E-19  Cellvibrio sp. BR
  4usr-assembly1_A  TM=7.815E-01  e=3.062E-17  Stutzerimonas stutzeri NF13

Sequence (748 aa):
MTEEDVHLFDVLVIGAGAAGVGVGVALKHAGIDNFLILDRYQVGASFERWPEETQFITPSFPTNSIGMLDLNSVAIGVSPAYSLGVEHPTGKEFAAHLCSVAAVFELPVCKDAEVLQVKRFDDCFLVETAEHTLRSKLVIWAAGEFQYPQAKPFPGAELCRHTATIPSYEDLDGDDFIVIGGYESGVDAAYHLSCYDKRVRLIDAGCPWEDETSEPSVALSTFSLERMQAEWFEAQTELIPHCPVSKVLRDGDKYQVHAAGGLLFESRSAPLLAIGFEGSLRLVSDLFEKREDGYPLLSEQDESTVTPGLFLCGPAVRHDHHVFCYIYKYRQRFAVVAKAIATQLGLPAEELENYRKWGMYLDDLSCCGEECVCMTEEDVHLFDVLVIGAGAAGVGVGVALKHAGIDNFLILDRYQVGASFERWPEETQFITPSFPTNSIGMLDLNSVAIGVSPAYSLGVEHPTGKEFAAHLCSVAAVFELPVCKDAEVLQVKRFDDCFLVETAEHTLRSKLVIWAAGEFQYPQAKPFPGAELCRHTATIPSYEDLDGDDFIVIGGYESGVDAAYHLSCYDKRVRLIDAGCPWEDETSEPSVALSTFSLERMQAEWFEAQTELIPHCPVSKVLRDGDKYQVHAAGGLLFESRSAPLLAIGFEGSLRLVSDLFEKREDGYPLLSEQDESTVTPGLFLCGPAVRHDHHVFCYIYKYRQRFAVVAKAIATQLGLPAEELENYRKWGMYLDDLSCCGEECVC

Organism: NCBI:txid2527985

Solvent-accessible surface area (backbone atoms only — not comparable to full-atom values): 38508 Å² total; per-residue (Å²): 133,72,99,63,91,69,68,71,28,54,32,37,30,37,19,32,36,68,38,23,49,25,33,48,54,33,26,50,54,27,69,53,74,56,50,41,28,29,13,57,57,39,58,16,45,71,35,52,52,38,26,66,79,45,52,49,63,66,62,30,44,49,36,40,41,73,58,36,64,16,47,69,25,51,49,92,48,34,16,56,15,61,68,68,37,34,36,49,43,30,23,56,54,46,14,51,47,47,40,48,51,38,57,77,68,64,58,54,69,41,58,63,35,43,74,73,42,77,40,83,51,91,85,28,31,41,39,31,35,90,86,48,75,46,38,19,50,25,37,34,45,15,52,61,34,72,92,28,57,57,62,74,89,36,59,42,38,80,67,38,41,48,54,69,75,35,59,39,65,85,73,51,75,72,56,42,40,40,31,40,23,45,49,67,64,21,46,50,51,46,40,53,33,12,69,70,72,18,37,30,40,37,26,12,50,82,32,35,84,72,52,81,58,52,45,65,94,67,20,63,43,39,52,53,50,43,48,57,64,34,67,49,26,56,74,28,43,44,81,39,63,68,32,44,69,56,34,38,44,79,57,87,76,28,35,37,40,34,28,56,96,74,42,77,46,76,28,70,27,64,35,31,36,32,76,58,56,67,26,46,55,71,76,50,46,90,50,34,42,67,35,96,87,67,40,55,37,50,43,95,50,31,28,26,73,75,28,84,52,33,30,61,43,31,51,72,47,50,53,95,89,46,74,18,64,45,54,64,46,28,42,14,41,27,36,37,36,29,47,52,51,23,50,76,72,73,37,85,32,69,60,46,60,60,30,48,72,53,64,26,45,62,80,67,83,82,78,68,66,45,66,57,82,59,132,73,98,61,93,66,67,71,28,54,33,36,32,38,19,32,36,67,38,24,48,23,32,49,51,34,27,49,53,27,69,52,75,55,50,40,30,28,14,56,58,40,59,16,45,71,34,52,49,38,26,66,79,45,50,49,63,66,64,31,44,50,36,39,41,74,59,35,64,15,47,70,26,52,50,94,47,33,15,55,14,61,66,68,37,34,37,48,44,30,24,54,54,47,15,51,49,47,41,50,50,37,57,76,68,62,56,56,69,43,56,62,36,41,74,73,41,78,40,82,50,92,86,27,30,40,40,30,35,92,86,49,76,44,38,19,50,26,37,33,47,15,51,62,32,74,91,29,56,57,64,73,90,37,58,43,39,78,65,40,41,48,53,68,74,35,58,40,65,86,74,51,75,72,55,43,40,40,32,39,24,44,48,69,65,21,46,50,51,46,40,53,34,14,70,69,74,18,38,29,40,38,28,10,51,81,32,35,84,71,52,83,60,54,44,65,93,66,18,64,42,40,52,54,52,42,49,58,65,35,67,49,25,56,72,27,43,44,80,39,61,68,33,43,70,56,35,39,45,79,56,88,76,28,35,37,40,33,27,56,95,74,42,75,45,76,26,70,26,64,36,30,36,32,75,60,56,66,26,46,54,72,75,50,45,89,50,34,43,66,37,97,85,66,41,52,37,52,43,96,51,31,27,27,75,74,29,85,53,33,29,60,43,30,52,72,46,51,52,94,88,48,73,18,64,45,56,65,46,28,42,14,40,28,36,37,36,28,47,53,51,23,50,76,70,72,37,84,33,68,60,46,59,61,30,48,72,54,66,26,44,61,80,66,85,82,77,68,67,45,67,58,82,61

Secondary structure (DSSP, 8-state):
--S----EEEEEEE--SHHHHHHHHHHHHTT--SEEEE-SS-TTHHHHTS-TT-B-SSPP---GGGT---TT-SSTT--HHHHH--SS-BHHHHHHHHHHHHHHTT--EE-S--EEEEEEETTEEEEEESS-EEEEEEEEE---STTSB---SSTTGGGSEEGGG-S-STT---SEEEEE--SHHHHHHHHHHHHTT-EEEEE-SS-GGG-----TTTSPPHHHHHHTTSHHHHHHEEEE-S--EEEEEEETTEEEEEEGGG-EEEESSPPEE---B--GGGGGGGGSPBPTTSSBPB-TTSBBSSSTTEEE-STT-EETTEE--SHHHHGGGHHHHHHHHHHHTT---GGGGHHHHTT-----TTS--PPP--/--S----EEEEEEE--SHHHHHHHHHHHHTT--SEEEE-SS-TTHHHHTS-TT-B-SSPP---GGGT---TT-SSTT--HHHHH--SS-BHHHHHHHHHHHHHHTT--EE-S--EEEEEEETTEEEEEESS-EEEEEEEEE---STTSB---SSTTGGGSEEGGG-S-STT---SEEEEE--SHHHHHHHHHHHHTT-EEEEE-SS-GGG-----TTTSPPHHHHHHTTSHHHHHHEEEE-S--EEEEEEETTEEEEEEGGG-EEEESSPPEE---B--GGGGGGGGSPBPTTSSBPB-TTSBBSSSTTEEE-STT-EETTEE--SHHHHGGGHHHHHHHHHHHTT---GGGGHHHHTT-----TTS--PPP--

Foldseek 3Di:
DPVDPFDAAAEEEEDQELFSLLLLLLLVLLVRDRYEYEYQADHLVLQVLAAQQDWALAFFDPCLVVLEHTLADSYRPATLCVVVVGGIDGSVSVSVSSVVSCVVSVGHYDGNWDFQAWDDDVQWIWTDTPVDIHIYNFYEYAFKFLVFADQPPAAASVLAAENSNHRYLLPADDQEEEEEADAASQLSSLLRSLVNVGAYEYEYQAPLDPDDFPDPVRHHGPSSNVSCPDPSNVVRYDYHYNWAWHYWDDDPQKIWTATPPGDIDIDSGHYYYPPGGPIPCVSVVVQFDADPVGAGDADLLQAGPRHPRYHYAAQRDDDDPDGQRGSSRRQLNSNSNSCVSCVVVVGRSVSSVVCVSHSRHDSDPPPDDDTDPD/DPVDDFDAAAEEEEDQELFSLLLLLLLVLLVRDRYEYEYQADHLVLQVLAAQQDWALAFFDPCLVVLEHTLADSYRPATLCVVVVGGIDGSVSVSVSSVVSCVVSVGHYDGNWDFQAWDDDVQWIWTDTPVDIHIYNFYEYAFKFLVFADQPPAAASVLAAENSNHRYLLPDDDQEEEEEADADSQLSSLLRSLVSVGAYEYEYQAPLDPDDFPDPVRHHGPSSNVSCPDPSNVVRYHYHYNWAWHYWDDDPQKIWTATPPGDIDIDSGHYYYPPGGPIPCVSVVVQFDADPVGAGDADLLQAGPRHPRYHYAAQRDDDDPDGQNGSSRRQLNSNSNSCVSCVVVVGRSVSSVVCVSHSRHDSDPPPDDDTDPD

Radius of gyration: 28.87 Å; Cα contacts (8 Å, |Δi|>4): 1782; chains: 2; bounding box: 65×80×82 Å

pLDDT: mean 93.65, std 8.93, range [30.64, 98.88]